Protein AF-M0DG90-F1 (afdb_monomer_lite)

Secondary structure (DSSP, 8-state):
--------------------------------------PPTTS-EE-BTTB-EEEEEEEEEE-SS--SS-SEEEESSEEEEEEEEEEEEEE-SSSB--EESSGGGTS---S-TTSPP-B---BSSEEEEEEE-S-EEEEEE-GGGGGGT-EEEEEESS--SSGGGS---SS-HHHHHHHHHHHHHTT---PPP-----HHHHHHHHHHHHHHHHHIIIIIS--EEESP-SHHHHHHHHHHHHHHHHHTT-SS-SSBS---EEEE-SEE--BBSS---SS-TTS--BGGGG-B-GGGS---B-HHHHHHHHHHHHHHHHHHHHTTTTS-GGG-HHHHHHHHHHHHHHHHHHHH-GGGT-TTBS-SSS--B-SEEETTTEEEE----HHHHHHHHHHHHHHHHHHHTT-HHHHSS--SS-HHHHHHHHHHHHHHHHHH--GGG---HHHHHHHHHHHHHHHHH-S-HHHHHHHHHHHHHHHHHHHTTB-TTSPBPS--SSHHHHHHHHHHHHHHHTTSTT---HHHHHHHHHHHHHHSEETTTTEE-SSTT-SEEEEEHHHHHHHHHHHHHHHHHH--THHHHHHHHHHIIIIIIS-SB----GGG--TTSTTPPPPGGGSSSSS-B-S-B-SEEEEETTTTEEEEEE--EEHHHHHHHHHHHHHH-EETTEEPGGGG-TTTSS---

Sequence (685 aa):
MAGCGGNNDGADGADGSDGDDETDGSDGGDGMDDADDESVPGADVLGGPDDLQGSATVEALSLDADQGAGQNVFSPAVVWVEEGATVTWEIASGSHSATAYHPETDAVLRIPEAAEPFDSGTMSEGTFEHTFETPGVYDYYCRPHRGLGMVGLVIVGEATTGPGTAPIEDLDSAEGNGLADLLELAGVEVEAPTASYGWTDGTWDSYWYSLYNMSTTITLSGNGIIFPANDQQQEQFEQRFPAIVGAADADRPPVIEPNLNMAPFTEGDPHFTEQPVFDGDGGRPDARTLTWDRSRSSMTVSPSSLGWTHLKGITWAKNFEDHAEVLPPALAPLFRAMVLSTMAQVGTAFSLVPEQGGNFRLNDENLLLGSAFRPGEGLVDETPRPRHHSAMLWFLSNLNSFAQGGWFGYENPEPLIPAENIQMLTNGMGQTTMNAVDPADIGNTRLAGELLGAIGWFGTQTNKDQLRSAAADYADGLAGRIESNLDGNGRVDNGAENQAATQGVVGQGLLWASQIDGVDHAGTADDVLGYLTEELYDDEAGTFASGPDDSTYTITARDAGDITGGLNAADVLLDRPEVQSQYASFFNQTFNRGRLQRAERPNSRDENAEFTLPLPPMAGGEFGQAAVYNREVEYDTEADEWSVTDDTFDTEMALYLSNQEIWISQWSGDFYEGRGVPGRTDTLD

Radius of gyration: 29.33 Å; chains: 1; bounding box: 66×70×111 Å

Foldseek 3Di:
DDDDDDDDDDDDDDDDDDDDDDDDDDDDDDDDPPDPPPQDFQLAEDAALVGAALEEEWEFAQAPDDPPRFRTEIVVQEHGHEAFHKYKYWDQAAWWKKWWQDVVRVHHDQWAPPDDTDIPDIDGGDMDMDTHNDAEKIKIAILLCQLVQHIGIYGYNDHDDGSNLAAQPPGAPSNQQSSCSRCVSNVRDHDRHPHDLFLQNLQAVLQFLLVQLLCLQAWAALQAQFPPPDPVRVVVCVVQVVLLCVLLVHPDDQAAPTRGHLFHFQWFDQDFPAAWAQQPDHGHGYSVRRYGDNVRTPLKGFLLLNLLNLLSLLLQLLVLQVCVRNDDVSNSSSSSSLSSLQSSLLSCLCCCPVVRNVQQAPDDPANFGFGIQHVPPGRPGHDGDLSSLLSNLQSLLSNLLCQVFPGPSCVGPNHPAHSVRSLVNNLRSLVCSCVVDQLVPDQALLSLLSNLLSLLSSLLRHPDPVSVVSSLVRSVSSVVVQVVQADPQQQTPRHDLQSLLSLLSNLLSQLSNCNRPPRHDNVSSCSSLCCNLPQQQDPVLLAGASDNPDQKRKAFLQSLLSNLSSLLSCVQPVVDVSSSSSSSSRSCRCCQVQVQFQAGDPVSADPPDPRGHHHQCPSDDPNGGGRFGFGMKMAGNVVRDIDRPGRIDRSSSRSSSSSSSLLSHASSNHHQFPSSRRNGNRHDD

InterPro domains:
  IPR000923 Blue (type 1) copper domain [PF00127] (69-156)
  IPR002387 Plastocyanin [PR00157] (66-85)
  IPR002387 Plastocyanin [PR00157] (136-155)
  IPR008972 Cupredoxin [G3DSA:2.60.40.420] (56-173)
  IPR008972 Cupredoxin [SSF49503] (66-162)
  IPR028871 Blue (type 1) copper protein, binding site [PS00196] (136-150)

Structure (mmCIF, N/CA/C/O backbone):
data_AF-M0DG90-F1
#
_entry.id   AF-M0DG90-F1
#
loop_
_atom_site.group_PDB
_atom_site.id
_atom_site.type_symbol
_atom_site.label_atom_id
_atom_site.label_alt_id
_atom_site.label_comp_id
_atom_site.label_asym_id
_atom_site.label_entity_id
_atom_site.label_seq_id
_atom_site.pdbx_PDB_ins_code
_atom_site.Cartn_x
_atom_site.Cartn_y
_atom_site.Cartn_z
_atom_site.occupancy
_atom_site.B_iso_or_equiv
_atom_site.auth_seq_id
_atom_site.auth_comp_id
_atom_site.auth_asym_id
_atom_site.auth_atom_id
_atom_site.pdbx_PDB_model_num
ATOM 1 N N . MET A 1 1 ? 24.678 -46.346 34.973 1.00 34.31 1 MET A N 1
ATOM 2 C CA . MET A 1 1 ? 25.081 -47.106 36.177 1.00 34.31 1 MET A CA 1
ATOM 3 C C . MET A 1 1 ? 25.587 -46.120 37.207 1.00 34.31 1 MET A C 1
ATOM 5 O O . MET A 1 1 ? 26.249 -45.165 36.835 1.00 34.31 1 MET A O 1
ATOM 9 N N . ALA A 1 2 ? 25.169 -46.344 38.446 1.00 33.00 2 ALA A N 1
ATOM 10 C CA . ALA A 1 2 ? 25.272 -45.468 39.601 1.00 33.00 2 ALA A CA 1
ATOM 11 C C . ALA A 1 2 ? 26.698 -45.229 40.130 1.00 33.00 2 ALA A C 1
ATOM 13 O O . ALA A 1 2 ? 27.611 -45.999 39.837 1.00 33.00 2 ALA A O 1
ATOM 14 N N . GLY A 1 3 ? 26.797 -44.247 41.032 1.00 27.61 3 GLY A N 1
ATOM 15 C CA . GLY A 1 3 ? 27.775 -44.196 42.127 1.00 27.61 3 GLY A CA 1
ATOM 16 C C . GLY A 1 3 ? 28.529 -42.864 42.164 1.00 27.61 3 GLY A C 1
ATOM 17 O O . GLY A 1 3 ? 29.333 -42.622 41.278 1.00 27.61 3 GLY A O 1
ATOM 18 N N . CYS A 1 4 ? 28.180 -41.899 43.022 1.00 30.77 4 CYS A N 1
ATOM 19 C CA . CYS A 1 4 ? 28.322 -41.832 44.493 1.00 30.77 4 CYS A CA 1
ATOM 20 C C . CYS A 1 4 ? 29.741 -41.533 45.001 1.00 30.77 4 CYS A C 1
ATOM 22 O O . CYS A 1 4 ? 30.681 -42.255 44.687 1.00 30.77 4 CYS A O 1
ATOM 24 N N . GLY A 1 5 ? 29.792 -40.594 45.958 1.00 28.23 5 GLY A N 1
ATOM 25 C CA . GLY A 1 5 ? 30.797 -40.488 47.025 1.00 28.23 5 GLY A CA 1
ATOM 26 C C . GLY A 1 5 ? 31.781 -39.334 46.822 1.00 28.23 5 GLY A C 1
ATOM 27 O O . GLY A 1 5 ? 32.341 -39.200 45.747 1.00 28.23 5 GLY A O 1
ATOM 28 N N . GLY A 1 6 ? 32.067 -38.472 47.793 1.00 28.20 6 GLY A N 1
ATOM 29 C CA . GLY A 1 6 ? 31.742 -38.449 49.217 1.00 28.20 6 GLY A CA 1
ATOM 30 C C . GLY A 1 6 ? 32.664 -37.438 49.922 1.00 28.20 6 GLY A C 1
ATOM 31 O O . GLY A 1 6 ? 33.735 -37.127 49.412 1.00 28.20 6 GLY A O 1
ATOM 32 N N . ASN A 1 7 ? 32.180 -36.943 51.062 1.00 33.44 7 ASN A N 1
ATOM 33 C CA . ASN A 1 7 ? 32.711 -35.943 52.004 1.00 33.44 7 ASN A CA 1
ATOM 34 C C . ASN A 1 7 ? 34.203 -35.963 52.394 1.00 33.44 7 ASN A C 1
ATOM 36 O O . ASN A 1 7 ? 34.850 -37.006 52.315 1.00 33.44 7 ASN A O 1
ATOM 40 N N . ASN A 1 8 ? 34.581 -34.817 53.004 1.00 32.84 8 ASN A N 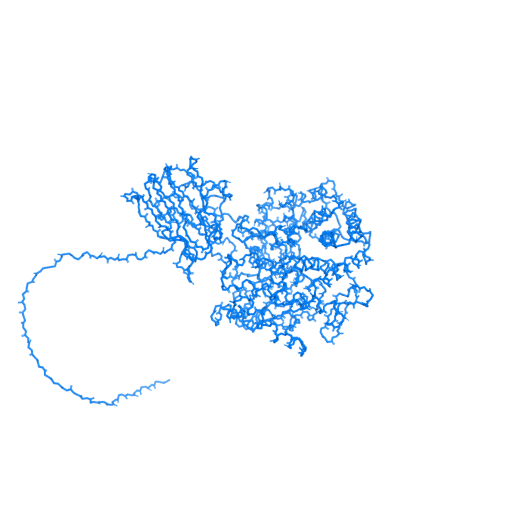1
ATOM 41 C CA . ASN A 1 8 ? 35.444 -34.523 54.185 1.00 32.84 8 ASN A CA 1
ATOM 42 C C . ASN A 1 8 ? 36.565 -33.528 53.824 1.00 32.84 8 ASN A C 1
ATOM 44 O O . ASN A 1 8 ? 37.104 -33.623 52.730 1.00 32.84 8 ASN A O 1
ATOM 48 N N . ASP A 1 9 ? 36.998 -32.526 54.594 1.00 34.34 9 ASP A N 1
ATOM 49 C CA . ASP A 1 9 ? 36.963 -32.076 56.004 1.00 34.34 9 ASP A CA 1
ATOM 50 C C . ASP A 1 9 ? 37.180 -30.531 55.945 1.00 34.34 9 ASP A C 1
ATOM 52 O O . ASP A 1 9 ? 37.667 -30.048 54.926 1.00 34.34 9 ASP A O 1
ATOM 56 N N . GLY A 1 10 ? 36.896 -29.633 56.893 1.00 29.45 10 GLY A N 1
ATOM 57 C CA . GLY A 1 10 ? 36.854 -29.654 58.355 1.00 29.45 10 GLY A CA 1
ATOM 58 C C . GLY A 1 10 ? 37.455 -28.324 58.882 1.00 29.45 10 GLY A C 1
ATOM 59 O O . GLY A 1 10 ? 38.137 -27.627 58.130 1.00 29.45 10 GLY A O 1
ATOM 60 N N . ALA A 1 11 ? 37.241 -28.054 60.178 1.00 33.50 11 ALA A N 1
ATOM 61 C CA . ALA A 1 11 ? 37.817 -27.000 61.039 1.00 33.50 11 ALA A CA 1
ATOM 62 C C . ALA A 1 11 ? 37.166 -25.601 61.000 1.00 33.50 11 ALA A C 1
ATOM 64 O O . ALA A 1 11 ? 36.902 -25.059 59.937 1.00 33.50 11 ALA A O 1
ATOM 65 N N . ASP A 1 12 ? 36.959 -24.878 62.102 1.00 34.34 12 ASP A N 1
ATOM 66 C CA . ASP A 1 12 ? 37.016 -25.099 63.560 1.00 34.34 12 ASP A CA 1
ATOM 67 C C . ASP A 1 12 ? 36.540 -23.767 64.186 1.00 34.34 12 ASP A C 1
ATOM 69 O O . ASP A 1 12 ? 36.822 -22.708 63.621 1.00 34.34 12 ASP A O 1
ATOM 73 N N . GLY A 1 13 ? 35.896 -23.778 65.362 1.00 30.62 13 GLY A N 1
ATOM 74 C CA . GLY A 1 13 ? 35.762 -22.554 66.173 1.00 30.62 13 GLY A CA 1
ATOM 75 C C . GLY A 1 13 ? 34.568 -22.478 67.125 1.00 30.62 13 GLY A C 1
ATOM 76 O O . GLY A 1 13 ? 33.557 -21.875 66.790 1.00 30.62 13 GLY A O 1
ATOM 77 N N . ALA A 1 14 ? 34.733 -23.054 68.320 1.00 33.31 14 ALA A N 1
ATOM 78 C CA . ALA A 1 14 ? 33.932 -22.856 69.541 1.00 33.31 14 ALA A CA 1
ATOM 79 C C . ALA A 1 14 ? 33.944 -21.368 70.007 1.00 33.31 14 ALA A C 1
ATOM 81 O O . ALA A 1 14 ? 34.789 -20.606 69.545 1.00 33.31 14 ALA A O 1
ATOM 82 N N . ASP A 1 15 ? 33.111 -20.851 70.922 1.00 34.25 15 ASP A N 1
ATOM 83 C CA . ASP A 1 15 ? 32.703 -21.400 72.225 1.00 34.25 15 ASP A CA 1
ATOM 84 C C . ASP A 1 15 ? 31.675 -20.475 72.942 1.00 34.25 15 ASP A C 1
ATOM 86 O O . ASP A 1 15 ? 31.786 -19.256 72.814 1.00 34.25 15 ASP A O 1
ATOM 90 N N . GLY A 1 16 ? 30.774 -21.085 73.737 1.00 31.36 16 GLY A N 1
ATOM 91 C CA . GLY A 1 16 ? 30.100 -20.600 74.972 1.00 31.36 16 GLY A CA 1
ATOM 92 C C . GLY A 1 16 ? 29.114 -19.413 74.913 1.00 31.36 16 GLY A C 1
ATOM 93 O O . GLY A 1 16 ? 29.391 -18.402 74.290 1.00 31.36 16 GLY A O 1
ATOM 94 N N . SER A 1 17 ? 27.980 -19.363 75.630 1.00 32.59 17 SER A N 1
ATOM 95 C CA . SER A 1 17 ? 27.463 -20.152 76.762 1.00 32.59 17 SER A CA 1
ATOM 96 C C . SER A 1 17 ? 26.025 -19.694 77.100 1.00 32.59 17 SER A C 1
ATOM 98 O O . SER A 1 17 ? 25.816 -18.506 77.321 1.00 32.59 17 SER A O 1
ATOM 100 N N . ASP A 1 18 ? 25.107 -20.661 77.185 1.00 34.03 18 ASP A N 1
ATOM 101 C CA . ASP A 1 18 ? 23.975 -20.913 78.106 1.00 34.03 18 ASP A CA 1
ATOM 102 C C . ASP A 1 18 ? 23.220 -19.799 78.866 1.00 34.03 18 ASP A C 1
ATOM 104 O O . ASP A 1 18 ? 23.808 -18.960 79.553 1.00 34.03 18 ASP A O 1
ATOM 108 N N . GLY A 1 19 ? 21.886 -19.970 78.919 1.00 30.38 19 GLY A N 1
ATOM 109 C CA . GLY A 1 19 ? 21.021 -19.476 79.998 1.00 30.38 19 GLY A CA 1
ATOM 110 C C . GLY A 1 19 ? 19.515 -19.557 79.701 1.00 30.38 19 GLY A C 1
ATOM 111 O O . GLY A 1 19 ? 18.965 -18.615 79.141 1.00 30.38 19 GLY A O 1
ATOM 112 N N . ASP A 1 20 ? 18.876 -20.661 80.101 1.00 33.34 20 ASP A N 1
ATOM 113 C CA . ASP A 1 20 ? 17.425 -20.925 80.050 1.00 33.34 20 ASP A CA 1
ATOM 114 C C . ASP A 1 20 ? 16.571 -20.062 81.018 1.00 33.34 20 ASP A C 1
ATOM 116 O O . ASP A 1 20 ? 17.078 -19.556 82.022 1.00 33.34 20 ASP A O 1
ATOM 120 N N . ASP A 1 21 ? 15.261 -20.016 80.714 1.00 32.22 21 ASP A N 1
ATOM 121 C CA . ASP A 1 21 ? 14.060 -20.138 81.585 1.00 32.22 21 ASP A CA 1
ATOM 122 C C . ASP A 1 21 ? 12.979 -19.020 81.536 1.00 32.22 21 ASP A C 1
ATOM 124 O O . ASP A 1 21 ? 13.142 -17.917 82.054 1.00 32.22 21 ASP A O 1
ATOM 128 N N . GLU A 1 22 ? 11.836 -19.425 80.955 1.00 30.08 22 GLU A N 1
ATOM 129 C CA . GLU A 1 22 ? 10.432 -19.339 81.425 1.00 30.08 22 GLU A CA 1
ATOM 130 C C . GLU A 1 22 ? 9.695 -17.983 81.637 1.00 30.08 22 GLU A C 1
ATOM 132 O O . GLU A 1 22 ? 9.882 -17.261 82.613 1.00 30.08 22 GLU A O 1
ATOM 137 N N . THR A 1 23 ? 8.691 -17.791 80.760 1.00 30.81 23 THR A N 1
ATOM 138 C CA . THR A 1 23 ? 7.275 -17.372 80.976 1.00 30.81 23 THR A CA 1
ATOM 139 C C . THR A 1 23 ? 6.901 -16.026 81.619 1.00 30.81 23 THR A C 1
ATOM 141 O O . THR A 1 23 ? 7.130 -15.827 82.807 1.00 30.81 23 THR A O 1
ATOM 144 N N . ASP A 1 24 ? 6.111 -15.216 80.889 1.00 29.45 24 ASP A N 1
ATOM 145 C CA . ASP A 1 24 ? 4.753 -14.776 81.297 1.00 29.45 24 ASP A CA 1
ATOM 146 C C . ASP A 1 24 ? 3.964 -14.145 80.116 1.00 29.45 24 ASP A C 1
ATOM 148 O O . ASP A 1 24 ? 4.515 -13.347 79.363 1.00 29.45 24 ASP A O 1
ATOM 152 N N . GLY A 1 25 ? 2.666 -14.468 80.017 1.00 28.91 25 GLY A N 1
ATOM 153 C CA . GLY A 1 25 ? 1.613 -13.498 79.668 1.00 28.91 25 GLY A CA 1
ATOM 154 C C . GLY A 1 25 ? 1.131 -13.319 78.217 1.00 28.91 25 GLY A C 1
ATOM 155 O O . GLY A 1 25 ? 1.715 -12.545 77.471 1.00 28.91 25 GLY A O 1
ATOM 156 N N . SER A 1 26 ? -0.021 -13.941 77.901 1.00 29.70 26 SER A N 1
ATOM 157 C CA . SER A 1 26 ? -1.122 -13.516 76.981 1.00 29.70 26 SER A CA 1
ATOM 158 C C . SER A 1 26 ? -1.143 -12.008 76.644 1.00 29.70 26 SER A C 1
ATOM 160 O O . SER A 1 26 ? -0.866 -11.195 77.517 1.00 29.70 26 SER A O 1
ATOM 162 N N . ASP A 1 27 ? -1.572 -11.517 75.480 1.00 30.80 27 ASP A N 1
ATOM 163 C CA . ASP A 1 27 ? -2.759 -11.883 74.697 1.00 30.80 27 ASP A CA 1
ATOM 164 C C . ASP A 1 27 ? -2.677 -11.190 73.316 1.00 30.80 27 ASP A C 1
ATOM 166 O O . ASP A 1 27 ? -2.185 -10.064 73.227 1.00 30.80 27 ASP A O 1
ATOM 170 N N . GLY A 1 28 ? -3.122 -11.867 72.255 1.00 29.78 28 GLY A N 1
ATOM 171 C CA . GLY A 1 28 ? -3.102 -11.381 70.869 1.00 29.78 28 GLY A CA 1
ATOM 172 C C . GLY A 1 28 ? -4.459 -10.866 70.375 1.00 29.78 28 GLY A C 1
ATOM 173 O O . GLY A 1 28 ? -5.493 -11.181 70.960 1.00 29.78 28 GLY A O 1
ATOM 174 N N . GLY A 1 29 ? -4.415 -10.127 69.261 1.00 27.61 29 GLY A N 1
ATOM 175 C CA . GLY A 1 29 ? -5.549 -9.542 68.525 1.00 27.61 29 GLY A CA 1
ATOM 176 C C . GLY A 1 29 ? -5.494 -8.011 68.600 1.00 27.61 29 GLY A C 1
ATOM 177 O O . GLY A 1 29 ? -5.502 -7.464 69.695 1.00 27.61 29 GLY A O 1
ATOM 178 N N . ASP A 1 30 ? -5.344 -7.229 67.534 1.00 29.72 30 ASP A N 1
ATOM 179 C CA . ASP A 1 30 ? -5.589 -7.460 66.113 1.00 29.72 30 ASP A CA 1
ATOM 180 C C . ASP A 1 30 ? -4.568 -6.644 65.298 1.00 29.72 30 ASP A C 1
ATOM 182 O O . ASP A 1 30 ? -4.375 -5.453 65.553 1.00 29.72 30 ASP A O 1
ATOM 186 N N . GLY A 1 31 ? -3.884 -7.293 64.355 1.00 27.42 31 GLY A N 1
ATOM 187 C CA . GLY A 1 31 ? -3.133 -6.618 63.300 1.00 27.42 31 GLY A CA 1
ATOM 188 C C . GLY A 1 31 ? -4.067 -6.399 62.117 1.00 27.42 31 GLY A C 1
ATOM 189 O O . GLY A 1 31 ? -4.640 -7.360 61.613 1.00 27.42 31 GLY A O 1
ATOM 190 N N . MET A 1 32 ? -4.253 -5.139 61.732 1.00 31.73 32 MET A N 1
ATOM 191 C CA . MET A 1 32 ? -4.702 -4.776 60.393 1.00 31.73 32 MET A CA 1
ATOM 192 C C . MET A 1 32 ? -3.603 -5.199 59.419 1.00 31.73 32 MET A C 1
ATOM 194 O O . MET A 1 32 ? -2.483 -4.698 59.503 1.00 31.73 32 MET A O 1
ATOM 198 N N . ASP A 1 33 ? -3.925 -6.166 58.564 1.00 31.84 33 ASP A N 1
ATOM 199 C CA . ASP A 1 33 ? -3.168 -6.444 57.352 1.00 31.84 33 ASP A CA 1
ATOM 200 C C . ASP A 1 33 ? -3.517 -5.335 56.347 1.00 31.84 33 ASP A C 1
ATOM 202 O O . ASP A 1 33 ? -4.573 -5.375 55.718 1.00 31.84 33 ASP A O 1
ATOM 206 N N . ASP A 1 34 ? -2.650 -4.326 56.243 1.00 33.84 34 ASP A N 1
ATOM 207 C CA . ASP A 1 34 ? -2.522 -3.513 55.033 1.00 33.84 34 ASP A CA 1
ATOM 208 C C . ASP A 1 34 ? -1.790 -4.386 54.005 1.00 33.84 34 ASP A C 1
ATOM 210 O O . ASP A 1 34 ? -0.582 -4.620 54.106 1.00 33.84 34 ASP A O 1
ATOM 214 N N . ALA A 1 35 ? -2.546 -4.944 53.063 1.00 32.72 35 ALA A N 1
ATOM 215 C CA . ALA A 1 35 ? -2.000 -5.412 51.802 1.00 32.72 35 ALA A CA 1
ATOM 216 C C . ALA A 1 35 ? -2.125 -4.244 50.821 1.00 32.72 35 ALA A C 1
ATOM 218 O O . ALA A 1 35 ? -3.233 -3.914 50.405 1.00 32.72 35 ALA A O 1
ATOM 219 N N . ASP A 1 36 ? -0.996 -3.605 50.518 1.00 35.09 36 ASP A N 1
ATOM 220 C CA . ASP A 1 36 ? -0.860 -2.679 49.397 1.00 35.09 36 ASP A CA 1
ATOM 221 C C . ASP A 1 36 ? -1.208 -3.444 48.104 1.00 35.09 36 ASP A C 1
ATOM 223 O O . ASP A 1 36 ? -0.456 -4.316 47.662 1.00 35.09 36 ASP A O 1
ATOM 227 N N . ASP A 1 37 ? -2.390 -3.173 47.556 1.00 40.47 37 ASP A N 1
ATOM 228 C CA . ASP A 1 37 ? -2.811 -3.586 46.218 1.00 40.47 37 ASP A CA 1
ATOM 229 C C . ASP A 1 37 ? -2.124 -2.631 45.231 1.00 40.47 37 ASP A C 1
ATOM 231 O O . ASP A 1 37 ? -2.532 -1.478 45.092 1.00 40.47 37 ASP A O 1
ATOM 235 N N . GLU A 1 38 ? -0.997 -3.042 44.640 1.00 53.41 38 GLU A N 1
ATOM 236 C CA . GLU A 1 38 ? -0.355 -2.251 43.584 1.00 53.41 38 GLU A CA 1
ATOM 237 C C . GLU A 1 38 ? -1.268 -2.267 42.353 1.00 53.41 38 GLU A C 1
ATOM 239 O O . GLU A 1 38 ? -1.328 -3.251 41.615 1.00 53.41 38 GLU A O 1
ATOM 244 N N . SER A 1 39 ? -2.017 -1.182 42.166 1.00 71.56 39 SER A N 1
ATOM 245 C CA . SER A 1 39 ? -2.927 -1.002 41.042 1.00 71.56 39 SER A CA 1
ATOM 246 C C . SER A 1 39 ? -2.152 -0.992 39.721 1.00 71.56 39 SER A C 1
ATOM 248 O O . SER A 1 39 ? -1.192 -0.234 39.569 1.00 71.56 39 SER A O 1
ATOM 250 N N . VAL A 1 40 ? -2.559 -1.834 38.769 1.00 83.56 40 VAL A N 1
ATOM 251 C CA . VAL A 1 40 ? -1.920 -1.941 37.448 1.00 83.56 40 VAL A CA 1
ATOM 252 C C . VAL A 1 40 ? -2.257 -0.688 36.627 1.00 83.56 40 VAL A C 1
ATOM 254 O O . VAL A 1 40 ? -3.443 -0.431 36.421 1.00 83.56 40 VAL A O 1
ATOM 257 N N . PRO A 1 41 ? -1.266 0.085 36.138 1.00 87.12 41 PRO A N 1
ATOM 258 C CA . PRO A 1 41 ? -1.528 1.245 35.285 1.00 87.12 41 PRO A CA 1
ATOM 259 C C . PRO A 1 41 ? -2.351 0.862 34.051 1.00 87.12 41 PRO A C 1
ATOM 261 O O . PRO A 1 41 ? -2.018 -0.111 33.373 1.00 87.12 41 PRO A O 1
ATOM 264 N N . GLY A 1 42 ? -3.413 1.616 33.760 1.00 85.94 42 GLY A N 1
ATOM 265 C CA . GLY A 1 42 ? -4.354 1.288 32.681 1.00 85.94 42 GLY A CA 1
ATOM 266 C C . GLY A 1 42 ? -5.515 0.388 33.110 1.00 85.94 42 GLY A C 1
ATOM 267 O O . GLY A 1 42 ? -6.451 0.202 32.344 1.00 85.94 42 GLY A O 1
ATOM 268 N N . ALA A 1 43 ? -5.485 -0.130 34.339 1.00 89.12 43 ALA A N 1
ATOM 269 C CA . ALA A 1 43 ? -6.564 -0.893 34.967 1.00 89.12 43 ALA A CA 1
ATOM 270 C C . ALA A 1 43 ? -6.759 -0.467 36.436 1.00 89.12 43 ALA A C 1
ATOM 272 O O . ALA A 1 43 ? -7.125 -1.262 37.304 1.00 89.12 43 ALA A O 1
ATOM 273 N N . ASP A 1 44 ? -6.472 0.798 36.728 1.00 93.38 44 ASP A N 1
ATOM 274 C CA . ASP A 1 44 ? -6.498 1.398 38.051 1.00 93.38 44 ASP A CA 1
ATOM 275 C C . ASP A 1 44 ? -7.634 2.421 38.195 1.00 93.38 44 ASP A C 1
ATOM 277 O O . ASP A 1 44 ? -7.997 3.142 37.263 1.00 93.38 44 ASP A O 1
ATOM 281 N N . VAL A 1 45 ? -8.220 2.468 39.394 1.00 95.44 45 VAL A N 1
ATOM 282 C CA . VAL A 1 45 ? -9.403 3.281 39.705 1.00 95.44 45 VAL A CA 1
ATOM 283 C C . VAL A 1 45 ? -9.070 4.282 40.799 1.00 95.44 45 VAL A C 1
ATOM 285 O O . VAL A 1 45 ? -8.560 3.914 41.857 1.00 95.44 45 VAL A O 1
ATOM 288 N N . LEU A 1 46 ? -9.433 5.543 40.580 1.00 96.06 46 LEU A N 1
ATOM 289 C CA . LEU A 1 46 ? -9.414 6.581 41.600 1.00 96.06 46 LEU A CA 1
ATOM 290 C C . LEU A 1 46 ? -10.841 6.978 41.991 1.00 96.06 46 LEU A C 1
ATOM 292 O O . LEU A 1 46 ? -11.609 7.498 41.180 1.00 96.06 46 LEU A O 1
ATOM 296 N N . GLY A 1 47 ? -11.162 6.777 43.268 1.00 95.00 47 GLY A N 1
ATOM 297 C CA . GLY A 1 47 ? -12.473 7.057 43.850 1.00 95.00 47 GLY A CA 1
ATOM 298 C C . GLY A 1 47 ? -13.486 5.926 43.647 1.00 95.00 47 GLY A C 1
ATOM 299 O O . GLY A 1 47 ? -13.134 4.787 43.346 1.00 95.00 47 GLY A O 1
ATOM 300 N N . GLY A 1 48 ? -14.763 6.240 43.853 1.00 93.25 48 GLY A N 1
ATOM 301 C CA . GLY A 1 48 ? -15.880 5.315 43.657 1.00 93.25 48 GLY A CA 1
ATOM 302 C C . GLY A 1 48 ? -17.232 5.977 43.944 1.00 93.25 48 GLY A C 1
ATOM 303 O O . GLY A 1 48 ? -17.261 7.149 44.325 1.00 93.25 48 GLY A O 1
ATOM 304 N N . PRO A 1 49 ? -18.356 5.238 43.853 1.00 90.50 49 PRO A N 1
ATOM 305 C CA . PRO A 1 49 ? -19.701 5.777 44.096 1.00 90.50 49 PRO A CA 1
ATOM 306 C C . PRO A 1 49 ? -19.875 6.483 45.453 1.00 90.50 49 PRO A C 1
ATOM 308 O O . PRO A 1 49 ? -20.681 7.401 45.579 1.00 90.50 49 PRO A O 1
ATOM 311 N N . ASP A 1 50 ? -19.113 6.054 46.465 1.00 92.44 50 ASP A N 1
ATOM 312 C CA . ASP A 1 50 ? -19.130 6.603 47.826 1.00 92.44 50 ASP A CA 1
ATOM 313 C C . ASP A 1 50 ? -17.884 7.464 48.156 1.00 92.44 50 ASP A C 1
ATOM 315 O O . ASP A 1 50 ? -17.737 7.910 49.297 1.00 92.44 50 ASP A O 1
ATOM 319 N N . ASP A 1 51 ? -16.988 7.699 47.187 1.00 95.12 51 ASP A N 1
ATOM 320 C CA . ASP A 1 51 ? -15.720 8.434 47.346 1.00 95.12 51 ASP A CA 1
ATOM 321 C C . ASP A 1 51 ? -15.390 9.266 46.092 1.00 95.12 51 ASP A C 1
ATOM 323 O O . ASP A 1 51 ? -14.431 9.006 45.358 1.00 95.12 51 ASP A O 1
ATOM 327 N N . LEU A 1 52 ? -16.242 10.253 45.812 1.00 96.19 52 LEU A N 1
ATOM 328 C CA . LEU A 1 52 ? -16.054 11.174 44.693 1.00 96.19 52 LEU A CA 1
ATOM 329 C C . LEU A 1 52 ? -14.926 12.165 44.979 1.00 96.19 52 LEU A C 1
ATOM 331 O O . LEU A 1 52 ? -14.852 12.759 46.057 1.00 96.19 52 LEU A O 1
ATOM 335 N N . GLN A 1 53 ? -14.082 12.396 43.979 1.00 97.94 53 GLN A N 1
ATOM 336 C CA . GLN A 1 53 ? -12.983 13.345 44.077 1.00 97.94 53 GLN A CA 1
ATOM 337 C C . GLN A 1 53 ? -13.418 14.747 43.619 1.00 97.94 53 GLN A C 1
ATOM 339 O O . GLN A 1 53 ? -14.050 14.914 42.578 1.00 97.94 53 GLN A O 1
ATOM 344 N N . GLY A 1 54 ? -13.031 15.788 44.362 1.00 96.00 54 GLY A N 1
ATOM 345 C CA . GLY A 1 54 ? -13.273 17.187 43.960 1.00 96.00 54 GLY A CA 1
ATOM 346 C C . GLY A 1 54 ? -12.350 17.687 42.834 1.00 96.00 54 GLY A C 1
ATOM 347 O O . GLY A 1 54 ? -12.564 18.760 42.272 1.00 96.00 54 GLY A O 1
ATOM 348 N N . SER A 1 55 ? -11.300 16.925 42.527 1.00 97.38 55 SER A N 1
ATOM 349 C CA . SER A 1 55 ? -10.377 17.103 41.402 1.00 97.38 55 SER A CA 1
ATOM 350 C C . SER A 1 55 ? -9.556 15.829 41.234 1.00 97.38 55 SER A C 1
ATOM 352 O O . SER A 1 55 ? -9.319 15.144 42.231 1.00 97.38 55 SER A O 1
ATOM 354 N N . ALA A 1 56 ? -9.039 15.561 40.040 1.00 97.56 56 ALA A N 1
ATOM 355 C CA . ALA A 1 56 ? -8.160 14.419 39.810 1.00 97.56 56 ALA A CA 1
ATOM 356 C C . ALA A 1 56 ? -7.028 14.738 38.833 1.00 97.56 56 ALA A C 1
ATOM 358 O O . ALA A 1 56 ? -7.144 15.640 38.004 1.00 97.56 56 ALA A O 1
ATOM 359 N N . THR A 1 57 ? -5.948 13.967 38.927 1.00 97.69 57 THR A N 1
ATOM 360 C CA . THR A 1 57 ? -4.849 13.982 37.963 1.00 97.69 57 THR A CA 1
ATOM 361 C C . THR A 1 57 ? -4.730 12.598 37.348 1.00 97.69 57 THR A C 1
ATOM 363 O O . THR A 1 57 ? -4.742 11.611 38.080 1.00 97.69 57 THR A O 1
ATOM 366 N N . VAL A 1 58 ? -4.644 12.549 36.023 1.00 97.44 58 VAL A N 1
ATOM 367 C CA . VAL A 1 58 ? -4.462 11.332 35.232 1.00 97.44 58 VAL A CA 1
ATOM 368 C C . VAL A 1 58 ? -3.160 11.469 34.460 1.00 97.44 58 VAL A C 1
ATOM 370 O O . VAL A 1 58 ? -2.986 12.422 33.706 1.00 97.44 58 VAL A O 1
ATOM 373 N N . GLU A 1 59 ? -2.243 10.531 34.625 1.00 95.75 59 GLU A N 1
ATOM 374 C CA . GLU A 1 59 ? -1.017 10.465 33.839 1.00 95.75 59 GLU A CA 1
ATOM 375 C C . GLU A 1 59 ? -1.275 9.676 32.549 1.00 95.75 59 GLU A C 1
ATOM 377 O O . GLU A 1 59 ? -1.827 8.576 32.582 1.00 95.75 59 GLU A O 1
ATOM 382 N N . ALA A 1 60 ? -0.871 10.227 31.403 1.00 94.38 60 ALA A N 1
ATOM 383 C CA . ALA A 1 60 ? -0.781 9.488 30.148 1.00 94.38 60 ALA A CA 1
ATOM 384 C C . ALA A 1 60 ? 0.639 8.922 30.015 1.00 94.38 60 ALA A C 1
ATOM 386 O O . ALA A 1 60 ? 1.618 9.674 29.938 1.00 94.38 60 ALA A O 1
ATOM 387 N N . LEU A 1 61 ? 0.750 7.595 30.034 1.00 89.81 61 LEU A N 1
ATOM 388 C CA . LEU A 1 61 ? 2.012 6.876 30.178 1.00 89.81 61 LEU A CA 1
ATOM 389 C C . LEU A 1 61 ? 2.306 6.011 28.951 1.00 89.81 61 LEU A C 1
ATOM 391 O O . LEU A 1 61 ? 1.409 5.393 28.384 1.00 89.81 61 LEU A O 1
ATOM 395 N N . SER A 1 62 ? 3.592 5.910 28.607 1.00 87.00 62 SER A N 1
ATOM 396 C CA . SER A 1 62 ? 4.138 4.872 27.727 1.00 87.00 62 SER A CA 1
ATOM 397 C C . SER A 1 62 ? 5.068 3.977 28.550 1.00 87.00 62 SER A C 1
ATOM 399 O O . SER A 1 62 ? 6.127 4.414 29.001 1.00 87.00 62 SER A O 1
ATOM 401 N N . LEU A 1 63 ? 4.648 2.738 28.789 1.00 82.62 63 LEU A N 1
ATOM 402 C CA . LEU A 1 63 ? 5.333 1.745 29.610 1.00 82.62 63 LEU A CA 1
ATOM 403 C C . LEU A 1 63 ? 6.411 1.005 28.806 1.00 82.62 63 LEU A C 1
ATOM 405 O O . LEU A 1 63 ? 6.249 0.736 27.618 1.00 82.62 63 LEU A O 1
ATOM 409 N N . ASP A 1 64 ? 7.483 0.584 29.483 1.00 75.81 64 ASP A N 1
ATOM 410 C CA . ASP A 1 64 ? 8.561 -0.209 28.868 1.00 75.81 64 ASP A CA 1
ATOM 411 C C . ASP A 1 64 ? 8.096 -1.607 28.404 1.00 75.81 64 ASP A C 1
ATOM 413 O O . ASP A 1 64 ? 8.721 -2.228 27.541 1.00 75.81 64 ASP A O 1
ATOM 417 N N . ALA A 1 65 ? 7.022 -2.126 29.003 1.00 68.31 65 ALA A N 1
ATOM 418 C CA . ALA A 1 65 ? 6.384 -3.388 28.651 1.00 68.31 65 ALA A CA 1
ATOM 419 C C . ALA A 1 65 ? 4.904 -3.360 29.050 1.00 68.31 65 ALA A C 1
ATOM 421 O O . ALA A 1 65 ? 4.521 -2.651 29.980 1.00 68.31 65 ALA A O 1
ATOM 422 N N . ASP A 1 66 ? 4.098 -4.166 28.360 1.00 76.88 66 ASP A N 1
ATOM 423 C CA . ASP A 1 66 ? 2.686 -4.351 28.687 1.00 76.88 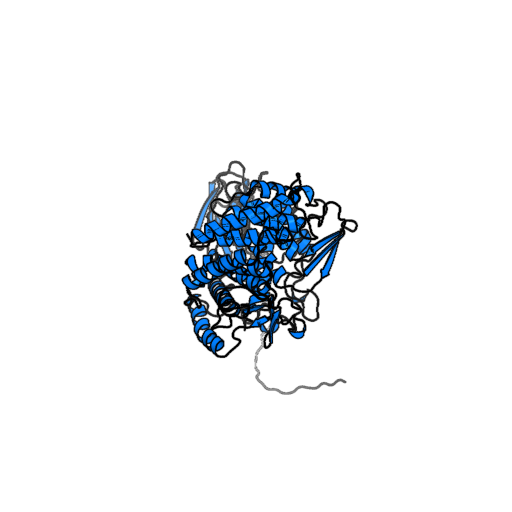66 ASP A CA 1
ATOM 424 C C . ASP A 1 66 ? 2.546 -5.078 30.036 1.00 76.88 66 ASP A C 1
ATOM 426 O O . ASP A 1 66 ? 3.195 -6.104 30.269 1.00 76.88 66 ASP A O 1
ATOM 430 N N . GLN A 1 67 ? 1.720 -4.522 30.923 1.00 76.06 67 GLN A N 1
ATOM 431 C CA . GLN A 1 67 ? 1.436 -5.053 32.260 1.00 76.06 67 GLN A CA 1
ATOM 432 C C . GLN A 1 67 ? 0.023 -5.647 32.384 1.00 76.06 67 GLN A C 1
ATOM 434 O O . GLN A 1 67 ? -0.387 -6.014 33.483 1.00 76.06 67 GLN A O 1
ATOM 439 N N . GLY A 1 68 ? -0.695 -5.790 31.267 1.00 69.19 68 GLY A N 1
ATOM 440 C CA . GLY A 1 68 ? -2.033 -6.379 31.189 1.00 69.19 68 GLY A CA 1
ATOM 441 C C . GLY A 1 68 ? -3.114 -5.440 30.650 1.00 69.19 68 GLY A C 1
ATOM 442 O O . GLY A 1 68 ? -4.234 -5.900 30.466 1.00 69.19 68 GLY A O 1
ATOM 443 N N . ALA A 1 69 ? -2.789 -4.169 30.392 1.00 76.62 69 ALA A N 1
ATOM 444 C CA . ALA A 1 69 ? -3.706 -3.147 29.872 1.00 76.62 69 ALA A CA 1
ATOM 445 C C . ALA A 1 69 ? -3.128 -2.391 28.654 1.00 76.62 69 ALA A C 1
ATOM 447 O O . ALA A 1 69 ? -3.610 -1.324 28.286 1.00 76.62 69 ALA A O 1
ATOM 448 N N . GLY A 1 70 ? -2.067 -2.921 28.038 1.00 79.31 70 GLY A N 1
ATOM 449 C CA . GLY A 1 70 ? -1.332 -2.276 26.955 1.00 79.31 70 GLY A CA 1
ATOM 450 C C . GLY A 1 70 ? -0.094 -1.506 27.430 1.00 79.31 70 GLY A C 1
ATOM 451 O O . GLY A 1 70 ? 0.198 -1.380 28.619 1.00 79.31 70 GLY A O 1
ATOM 452 N N . GLN A 1 71 ? 0.690 -1.010 26.466 1.00 84.62 71 GLN A N 1
ATOM 453 C CA . GLN A 1 71 ? 1.887 -0.197 26.739 1.00 84.62 71 GLN A CA 1
ATOM 454 C C . GLN A 1 71 ? 1.584 1.298 26.842 1.00 84.62 71 GLN A C 1
ATOM 456 O O . GLN A 1 71 ? 2.352 2.017 27.466 1.00 84.62 71 GLN A O 1
ATOM 461 N N . ASN A 1 72 ? 0.503 1.776 26.230 1.00 88.19 72 ASN A N 1
ATOM 462 C CA . ASN A 1 72 ? 0.097 3.176 26.295 1.00 88.19 72 ASN A CA 1
ATOM 463 C C . ASN A 1 72 ? -1.204 3.252 27.085 1.00 88.19 72 ASN A C 1
ATOM 465 O O . ASN A 1 72 ? -2.195 2.663 26.660 1.00 88.19 72 ASN A O 1
ATOM 469 N N . VAL A 1 73 ? -1.181 3.913 28.242 1.00 92.62 73 VAL A N 1
ATOM 470 C CA . VAL A 1 73 ? -2.265 3.830 29.231 1.00 92.62 73 VAL A CA 1
ATOM 471 C C . VAL A 1 73 ? -2.529 5.168 29.914 1.00 92.62 73 VAL A C 1
ATOM 473 O O . VAL A 1 73 ? -1.619 5.983 30.079 1.00 92.62 73 VAL A O 1
ATOM 476 N N . PHE A 1 74 ? -3.771 5.375 30.348 1.00 95.75 74 PHE A N 1
ATOM 477 C CA . PHE A 1 74 ? -4.112 6.389 31.344 1.00 95.75 74 PHE A CA 1
ATOM 478 C C . PHE A 1 74 ? -4.033 5.775 32.745 1.00 95.75 74 PHE A C 1
ATOM 480 O O . PHE A 1 74 ? -4.486 4.653 32.945 1.00 95.75 74 PHE A O 1
ATOM 487 N N . SER A 1 75 ? -3.467 6.498 33.709 1.00 94.75 75 SER A N 1
ATOM 488 C CA . SER A 1 75 ? -3.375 6.063 35.107 1.00 94.75 75 SER A CA 1
ATOM 489 C C . SER A 1 75 ? -3.638 7.256 36.034 1.00 94.75 75 SER A C 1
ATOM 491 O O . SER A 1 75 ? -2.860 8.211 36.028 1.00 94.75 75 SER A O 1
ATOM 493 N N . PRO A 1 76 ? -4.740 7.275 36.804 1.00 96.94 76 PRO A N 1
ATOM 494 C CA . PRO A 1 76 ? -5.807 6.274 36.854 1.00 96.94 76 PRO A CA 1
ATOM 495 C C . PRO A 1 76 ? -6.606 6.158 35.551 1.00 96.94 76 PRO A C 1
ATOM 497 O O . PRO A 1 76 ? -6.971 7.175 34.958 1.00 96.94 76 PRO A O 1
ATOM 500 N N . ALA A 1 77 ? -6.918 4.931 35.133 1.00 96.19 77 ALA A N 1
ATOM 501 C CA . ALA A 1 77 ? -7.748 4.667 33.956 1.00 96.19 77 ALA A CA 1
ATOM 502 C C . ALA A 1 77 ? -9.229 5.017 34.181 1.00 96.19 77 ALA A C 1
ATOM 504 O O . ALA A 1 77 ? -9.907 5.488 33.265 1.00 96.19 77 ALA A O 1
ATOM 505 N N . VAL A 1 78 ? -9.728 4.833 35.408 1.00 97.69 78 VAL A N 1
ATOM 506 C CA . VAL A 1 78 ? -11.093 5.203 35.814 1.00 97.69 78 VAL A CA 1
ATOM 507 C C . VAL A 1 78 ? -11.040 6.228 36.935 1.00 97.69 78 VAL A C 1
ATOM 509 O O . VAL A 1 78 ? -10.375 6.024 37.950 1.00 97.69 78 VAL A O 1
ATOM 512 N N . VAL A 1 79 ? -11.797 7.314 36.794 1.00 98.00 79 VAL A N 1
ATOM 513 C CA . VAL A 1 79 ? -11.821 8.398 37.778 1.00 98.00 79 VAL A CA 1
ATOM 514 C C . VAL A 1 79 ? -13.248 8.763 38.164 1.00 98.00 79 VAL A C 1
ATOM 516 O O . VAL A 1 79 ? -14.055 9.113 37.307 1.00 98.00 79 VAL A O 1
ATOM 519 N N . TRP A 1 80 ? -13.557 8.738 39.459 1.00 98.19 80 TRP A N 1
ATOM 520 C CA . TRP A 1 80 ? -14.845 9.169 40.006 1.00 98.19 80 TRP A CA 1
ATOM 521 C C . TRP A 1 80 ? -14.742 10.578 40.585 1.00 98.19 80 TRP A C 1
ATOM 523 O O . TRP A 1 80 ? -13.982 10.817 41.525 1.00 98.19 80 TRP A O 1
ATOM 533 N N . VAL A 1 81 ? -15.523 11.518 40.055 1.00 98.25 81 VAL A N 1
ATOM 534 C CA . VAL A 1 81 ? -15.431 12.939 40.409 1.00 98.25 81 VAL A CA 1
ATOM 535 C C . VAL A 1 81 ? -16.784 13.569 40.745 1.00 98.25 81 VAL A C 1
ATOM 537 O O . VAL A 1 81 ? -17.844 13.092 40.338 1.00 98.25 81 VAL A O 1
ATOM 540 N N . GLU A 1 82 ? -16.759 14.652 41.520 1.00 97.88 82 GLU A N 1
ATOM 541 C CA . GLU A 1 82 ? -17.940 15.471 41.815 1.00 97.88 82 GLU A CA 1
ATOM 542 C C . GLU A 1 82 ? -18.387 16.294 40.586 1.00 97.88 82 GLU A C 1
ATOM 544 O O . GLU A 1 82 ? -17.583 16.639 39.721 1.00 97.88 82 GLU A O 1
ATOM 549 N N . GLU A 1 83 ? -19.668 16.674 40.520 1.00 97.12 83 GLU A N 1
ATOM 550 C CA . GLU A 1 83 ? -20.147 17.656 39.532 1.00 97.12 83 GLU A CA 1
ATOM 551 C C . GLU A 1 83 ? -19.410 18.997 39.719 1.00 97.12 83 GLU A C 1
ATOM 553 O O . GLU A 1 83 ? -19.372 19.554 40.820 1.00 97.12 83 GLU A O 1
ATOM 558 N N . GLY A 1 84 ? -18.821 19.511 38.640 1.00 96.94 84 GLY A N 1
ATOM 559 C CA . GLY A 1 84 ? -17.983 20.711 38.632 1.00 96.94 84 GLY A CA 1
ATOM 560 C C . GLY A 1 84 ? -16.509 20.461 38.979 1.00 96.94 84 GLY A C 1
ATOM 561 O O . GLY A 1 84 ? -15.745 21.424 39.082 1.00 96.94 84 GLY A O 1
ATOM 562 N N . ALA A 1 85 ? -16.089 19.205 39.165 1.00 98.06 85 ALA A N 1
ATOM 563 C CA . ALA A 1 85 ? -14.686 18.858 39.367 1.00 98.06 85 ALA A CA 1
ATOM 564 C C . ALA A 1 85 ? -13.860 19.048 38.085 1.00 98.06 85 ALA A C 1
ATOM 566 O O . ALA A 1 85 ? -14.355 18.909 36.964 1.00 98.06 85 ALA A O 1
ATOM 567 N N . THR A 1 86 ? -12.571 19.332 38.263 1.00 98.38 86 THR A N 1
ATOM 568 C CA . THR A 1 86 ? -11.597 19.405 37.168 1.00 98.38 86 THR A CA 1
ATOM 569 C C . THR A 1 86 ? -10.712 18.166 37.177 1.00 98.38 86 THR A C 1
ATOM 571 O O . THR A 1 86 ? -10.148 17.818 38.219 1.00 98.38 86 THR A O 1
ATOM 574 N N . VAL A 1 87 ? -10.569 17.532 36.013 1.00 98.50 87 VAL A N 1
ATOM 575 C CA . VAL A 1 87 ? -9.550 16.505 35.768 1.00 98.50 87 VAL A CA 1
ATOM 576 C C . VAL A 1 87 ? -8.419 17.134 34.964 1.00 98.50 87 VAL A C 1
ATOM 578 O O . VAL A 1 87 ? -8.664 17.831 33.975 1.00 98.50 87 VAL A O 1
ATOM 581 N N . THR A 1 88 ? -7.190 16.898 35.412 1.00 98.31 88 THR A N 1
ATOM 582 C CA . THR A 1 88 ? -5.960 17.317 34.741 1.00 98.31 88 THR A CA 1
ATOM 583 C C . THR A 1 88 ? -5.264 16.083 34.180 1.00 98.31 88 THR A C 1
ATOM 585 O O . THR A 1 88 ? -4.862 15.211 34.945 1.00 98.31 88 THR A O 1
ATOM 588 N N . TRP A 1 89 ? -5.082 16.017 32.865 1.00 98.19 89 TRP A N 1
ATOM 589 C CA . TRP A 1 89 ? -4.234 15.010 32.232 1.00 98.19 89 TRP A CA 1
ATOM 590 C C . TRP A 1 89 ? -2.805 15.530 32.144 1.00 98.19 89 TRP A C 1
ATOM 592 O O . TRP A 1 89 ? -2.582 16.616 31.608 1.00 98.19 89 TRP A O 1
ATOM 602 N N . GLU A 1 90 ? -1.847 14.767 32.659 1.00 96.50 90 GLU A N 1
ATOM 603 C CA . GLU A 1 90 ? -0.413 15.038 32.572 1.00 96.50 90 GLU A CA 1
ATOM 604 C C . GLU A 1 90 ? 0.227 14.097 31.550 1.00 96.50 90 GLU A C 1
ATOM 606 O O . GLU A 1 90 ? 0.219 12.877 31.703 1.00 96.50 90 GLU A O 1
ATOM 611 N N . ILE A 1 91 ? 0.787 14.673 30.489 1.00 89.44 91 ILE A N 1
ATOM 612 C CA . ILE A 1 91 ? 1.552 13.940 29.485 1.00 89.44 91 ILE A CA 1
ATOM 613 C C . ILE A 1 91 ? 3.017 14.021 29.895 1.00 89.44 91 ILE A C 1
ATOM 615 O O . ILE A 1 91 ? 3.700 15.019 29.647 1.00 89.44 91 ILE A O 1
ATOM 619 N N . ALA A 1 92 ? 3.472 12.970 30.577 1.00 71.94 92 ALA A N 1
ATOM 620 C CA . ALA A 1 92 ? 4.824 12.887 31.118 1.00 71.94 92 ALA A CA 1
ATOM 621 C C . ALA A 1 92 ? 5.872 12.606 30.027 1.00 71.94 92 ALA A C 1
ATOM 623 O O . ALA A 1 92 ? 6.994 13.110 30.097 1.00 71.94 92 ALA A O 1
ATOM 624 N N . SER A 1 93 ? 5.517 11.784 29.033 1.00 71.00 93 SER A N 1
ATOM 625 C CA . SER A 1 93 ? 6.353 11.444 27.876 1.00 71.00 93 SER A CA 1
ATOM 626 C C . SER A 1 93 ? 5.547 10.690 26.818 1.00 71.00 93 SER A C 1
ATOM 628 O O . SER A 1 93 ? 4.518 10.099 27.138 1.00 71.00 93 SER A O 1
ATOM 630 N N . GLY A 1 94 ? 6.059 10.635 25.588 1.00 74.19 94 GLY A N 1
ATOM 631 C CA . GLY A 1 94 ? 5.341 10.033 24.464 1.00 74.19 94 GLY A CA 1
ATOM 632 C C . GLY A 1 94 ? 4.337 11.008 23.858 1.00 74.19 94 GLY A C 1
ATOM 633 O O . GLY A 1 94 ? 4.198 12.132 24.325 1.00 74.19 94 GLY A O 1
ATOM 634 N N . SER A 1 95 ? 3.674 10.589 22.787 1.00 83.12 95 SER A N 1
ATOM 635 C CA . SER A 1 95 ? 2.686 11.409 22.094 1.00 83.12 95 SER A CA 1
ATOM 636 C C . SER A 1 95 ? 1.298 10.952 22.512 1.00 83.12 95 SER A C 1
ATOM 638 O O . SER A 1 95 ? 0.906 9.843 22.164 1.00 83.12 95 SER A O 1
ATOM 640 N N . HIS A 1 96 ? 0.577 11.758 23.291 1.00 92.25 96 HIS A N 1
ATOM 641 C CA . HIS A 1 96 ? -0.730 11.377 23.835 1.00 92.25 96 HIS A CA 1
ATOM 642 C C . HIS A 1 96 ? -1.771 12.481 23.657 1.00 92.25 96 HIS A C 1
ATOM 644 O O . HIS A 1 96 ? -1.439 13.642 23.425 1.00 92.25 96 HIS A O 1
ATOM 650 N N . SER A 1 97 ? -3.046 12.132 23.786 1.00 94.50 97 SER A N 1
ATOM 651 C CA . SER A 1 97 ? -4.139 13.094 23.926 1.00 94.50 97 SER A CA 1
ATOM 652 C C . SER A 1 97 ? -5.131 12.614 24.982 1.00 94.50 97 SER A C 1
ATOM 654 O O . SER A 1 97 ? -5.100 11.453 25.378 1.00 94.50 97 SER A O 1
ATOM 656 N N . ALA A 1 98 ? -6.017 13.501 25.423 1.00 96.56 98 ALA A N 1
ATOM 657 C CA . ALA A 1 98 ? -7.246 13.156 26.123 1.00 96.56 98 ALA A CA 1
ATOM 658 C C . ALA A 1 98 ? -8.418 13.731 25.323 1.00 96.56 98 ALA A C 1
ATOM 660 O O . ALA A 1 98 ? -8.604 14.951 25.264 1.00 96.56 98 ALA A O 1
ATOM 661 N N . THR A 1 99 ? -9.171 12.849 24.671 1.00 97.19 99 THR A N 1
ATOM 662 C CA . THR A 1 99 ? -10.186 13.214 23.680 1.00 97.19 99 THR A CA 1
ATOM 663 C C . THR A 1 99 ? -11.490 12.475 23.972 1.00 97.19 99 THR A C 1
ATOM 665 O O . THR A 1 99 ? -11.501 11.259 24.130 1.00 97.19 99 THR A O 1
ATOM 668 N N . ALA A 1 100 ? -12.598 13.204 24.076 1.00 97.38 100 ALA A N 1
ATOM 669 C CA . ALA A 1 100 ? -13.910 12.637 24.370 1.00 97.38 100 ALA A CA 1
ATOM 670 C C . ALA A 1 100 ? -14.471 11.826 23.191 1.00 97.38 100 ALA A C 1
ATOM 672 O O . ALA A 1 100 ? -14.285 12.206 22.035 1.00 97.38 100 ALA A O 1
ATOM 673 N N . TYR A 1 101 ? -15.251 10.781 23.480 1.00 94.94 101 TYR A N 1
ATOM 674 C CA . TYR A 1 101 ? -16.076 10.093 22.479 1.00 94.94 101 TYR A CA 1
ATOM 675 C C . TYR A 1 101 ? -17.291 10.944 22.076 1.00 94.94 101 TYR A C 1
ATOM 677 O O . TYR A 1 101 ? -18.340 10.914 22.732 1.00 94.94 101 TYR A O 1
ATOM 685 N N . HIS A 1 102 ? -17.143 11.737 21.010 1.00 95.06 102 HIS A N 1
ATOM 686 C CA . HIS A 1 102 ? -18.180 12.638 20.511 1.00 95.06 102 HIS A CA 1
ATOM 687 C C . HIS A 1 102 ? -18.108 12.821 18.976 1.00 95.06 102 HIS A C 1
ATOM 689 O O . HIS A 1 102 ? -17.015 12.859 18.415 1.00 95.06 102 HIS A O 1
ATOM 695 N N . PRO A 1 103 ? -19.237 13.037 18.268 1.00 89.56 103 PRO A N 1
ATOM 696 C CA . PRO A 1 103 ? -19.223 13.256 16.813 1.00 89.56 103 PRO A CA 1
ATOM 697 C C . PRO A 1 103 ? -18.409 14.470 16.341 1.00 89.56 103 PRO A C 1
ATOM 699 O O . PRO A 1 103 ? -17.999 14.525 15.190 1.00 89.56 103 PRO A O 1
ATOM 702 N N . GLU A 1 104 ? -18.182 15.456 17.212 1.00 91.06 104 GLU A N 1
ATOM 703 C CA . GLU A 1 104 ? -17.331 16.626 16.909 1.00 91.06 104 GLU A CA 1
ATOM 704 C C . GLU A 1 104 ? -15.826 16.342 17.039 1.00 91.06 104 GLU A C 1
ATOM 706 O O . GLU A 1 104 ? -15.016 17.168 16.627 1.00 91.06 104 GLU A O 1
ATOM 711 N N . THR A 1 105 ? -15.457 15.195 17.607 1.00 87.81 105 THR A N 1
ATOM 712 C CA . THR A 1 105 ? -14.080 14.695 17.728 1.00 87.81 105 THR A CA 1
ATOM 713 C C . THR A 1 105 ? -13.854 13.452 16.856 1.00 87.81 105 THR A C 1
ATOM 715 O O . THR A 1 105 ? -12.916 12.699 17.093 1.00 87.81 105 THR A O 1
ATOM 718 N N . ASP A 1 106 ? -14.700 13.248 15.837 1.00 82.00 106 ASP A N 1
ATOM 719 C CA . ASP A 1 106 ? -14.653 12.117 14.896 1.00 82.00 106 ASP A CA 1
ATOM 720 C C . ASP A 1 106 ? -14.814 10.738 15.573 1.00 82.00 106 ASP A C 1
ATOM 722 O O . ASP A 1 106 ? -14.190 9.741 15.198 1.00 82.00 106 ASP A O 1
ATOM 726 N N . ALA A 1 107 ? -15.683 10.665 16.587 1.00 85.88 107 ALA A N 1
ATOM 727 C CA . ALA A 1 107 ? -16.018 9.424 17.279 1.00 85.88 107 ALA A CA 1
ATOM 728 C C . ALA A 1 107 ? -17.527 9.282 17.553 1.00 85.88 107 ALA A C 1
ATOM 730 O O . ALA A 1 107 ? -18.300 10.238 17.472 1.00 85.88 107 ALA A O 1
ATOM 731 N N . VAL A 1 108 ? -17.974 8.070 17.886 1.00 89.12 108 VAL A N 1
ATOM 732 C CA . VAL A 1 108 ? -19.360 7.836 18.324 1.00 89.12 108 VAL A CA 1
ATOM 733 C C . VAL A 1 108 ? -19.640 8.560 19.644 1.00 89.12 108 VAL A C 1
ATOM 735 O O . VAL A 1 108 ? -18.734 8.808 20.437 1.00 89.12 108 VAL A O 1
ATOM 738 N N . LEU A 1 109 ? -20.900 8.918 19.901 1.00 94.12 109 LEU A N 1
ATOM 739 C CA . LEU A 1 109 ? -21.278 9.611 21.133 1.00 94.12 109 LEU A CA 1
ATOM 740 C C . LEU A 1 109 ? -21.262 8.646 22.330 1.00 94.12 109 LEU A C 1
ATOM 742 O O . LEU A 1 109 ? -22.161 7.816 22.444 1.00 94.12 109 LEU A O 1
ATOM 746 N N . ARG A 1 110 ? -20.299 8.801 23.249 1.00 94.69 110 ARG A N 1
ATOM 747 C CA . ARG A 1 110 ? -20.225 8.041 24.520 1.00 94.69 110 ARG A CA 1
ATOM 748 C C . ARG A 1 110 ? -19.975 8.912 25.756 1.00 94.69 110 ARG A C 1
ATOM 750 O O . ARG A 1 110 ? -19.499 8.457 26.790 1.00 94.69 110 ARG A O 1
ATOM 757 N N . ILE A 1 111 ? -20.363 10.178 25.664 1.00 96.69 111 ILE A N 1
ATOM 758 C CA . ILE A 1 111 ? -20.445 11.117 26.791 1.00 96.69 111 ILE A CA 1
ATOM 759 C C . ILE A 1 111 ? -21.904 11.580 26.973 1.00 96.69 111 ILE A C 1
ATOM 761 O O . ILE A 1 111 ? -22.731 11.337 26.086 1.00 96.69 111 ILE A O 1
ATOM 765 N N . PRO A 1 112 ? -22.286 12.236 28.087 1.00 96.44 112 PRO A N 1
ATOM 766 C CA . PRO A 1 112 ? -23.648 12.744 28.257 1.00 96.44 112 PRO A CA 1
ATOM 767 C C . PRO A 1 112 ? -24.052 13.695 27.120 1.00 96.44 112 PRO A C 1
ATOM 769 O O . PRO A 1 112 ? -23.311 14.616 26.801 1.00 96.44 112 PRO A O 1
ATOM 772 N N . GLU A 1 113 ? -25.256 13.536 26.554 1.00 94.38 113 GLU A N 1
ATOM 773 C CA . GLU A 1 113 ? -25.724 14.319 25.385 1.00 94.38 113 GLU A CA 1
ATOM 774 C C . GLU A 1 113 ? -25.690 15.846 25.582 1.00 94.38 113 GLU A C 1
ATOM 776 O O . GLU A 1 113 ? -25.676 16.604 24.617 1.00 94.38 113 GLU A O 1
ATOM 781 N N . ALA A 1 114 ? -25.758 16.304 26.833 1.00 93.88 114 ALA A N 1
ATOM 782 C CA . ALA A 1 114 ? -25.749 17.721 27.184 1.00 93.88 114 ALA A CA 1
ATOM 783 C C . ALA A 1 114 ? -24.347 18.263 27.513 1.00 93.88 114 ALA A C 1
ATOM 785 O O . ALA A 1 114 ? -24.226 19.449 27.822 1.00 93.88 114 ALA A O 1
ATOM 786 N N . ALA A 1 115 ? -23.322 17.410 27.500 1.00 95.31 115 ALA A N 1
ATOM 787 C CA . ALA A 1 115 ? -21.951 17.798 27.778 1.00 95.31 115 ALA A CA 1
ATOM 788 C C . ALA A 1 115 ? -21.266 18.357 26.526 1.00 95.31 115 ALA A C 1
ATOM 790 O O . ALA A 1 115 ? -21.488 17.879 25.417 1.00 95.31 115 ALA A O 1
ATOM 791 N N . GLU A 1 116 ? -20.399 19.347 26.722 1.00 93.94 116 GLU A N 1
ATOM 792 C CA . GLU A 1 116 ? -19.487 19.806 25.673 1.00 93.94 116 GLU A CA 1
ATOM 793 C C . GLU A 1 116 ? -18.336 18.793 25.525 1.00 93.94 116 GLU A C 1
ATOM 795 O O . GLU A 1 116 ? -17.818 18.323 26.547 1.00 93.94 116 GLU A O 1
ATOM 800 N N . PRO A 1 117 ? -17.909 18.455 24.296 1.00 96.38 117 PRO A N 1
ATOM 801 C CA . PRO A 1 117 ? -16.763 17.579 24.089 1.00 96.38 117 PRO A CA 1
ATOM 802 C C . PRO A 1 117 ? -15.453 18.253 24.515 1.00 96.38 117 PRO A C 1
ATOM 804 O O . PRO A 1 117 ? -15.343 19.481 24.587 1.00 96.38 117 PRO A O 1
ATOM 807 N N . PHE A 1 118 ? -14.427 17.440 24.756 1.00 97.62 118 PHE A N 1
ATOM 808 C CA . PHE A 1 118 ? -13.072 17.906 25.033 1.00 97.62 118 PHE A CA 1
ATOM 809 C C . PHE A 1 118 ? -12.051 17.186 24.156 1.00 97.62 118 PHE A C 1
ATOM 811 O O . PHE A 1 118 ? -12.196 16.002 23.866 1.00 97.62 118 PHE A O 1
ATOM 818 N N . ASP A 1 119 ? -11.018 17.914 23.740 1.00 96.56 119 ASP A N 1
ATOM 819 C CA . ASP A 1 119 ? -9.856 17.380 23.036 1.00 96.56 119 ASP A CA 1
ATOM 820 C C . ASP A 1 119 ? -8.633 18.213 23.428 1.00 96.56 119 ASP A C 1
ATOM 822 O O . ASP A 1 119 ? -8.624 19.436 23.255 1.00 96.56 119 ASP A O 1
ATOM 826 N N . SER A 1 120 ? -7.605 17.565 23.970 1.00 94.56 120 SER A N 1
ATOM 827 C CA . SER A 1 120 ? -6.322 18.219 24.236 1.00 94.56 120 SER A CA 1
ATOM 828 C C . SER A 1 120 ? -5.532 18.519 22.959 1.00 94.56 120 SER A C 1
ATOM 830 O O . SER A 1 120 ? -4.595 19.317 22.993 1.00 94.56 120 SER A O 1
ATOM 832 N N . GLY A 1 121 ? -5.871 17.850 21.851 1.00 89.06 121 GLY A N 1
ATOM 833 C CA . GLY A 1 121 ? -4.943 17.614 20.755 1.00 89.06 121 GLY A CA 1
ATOM 834 C C . GLY A 1 121 ? -3.807 16.681 21.185 1.00 89.06 121 GLY A C 1
ATOM 835 O O . GLY A 1 121 ? -3.608 16.403 22.371 1.00 89.06 121 GLY A O 1
ATOM 836 N N . THR A 1 122 ? -3.052 16.182 20.214 1.00 88.25 122 THR A N 1
ATOM 837 C CA . THR A 1 122 ? -1.868 15.364 20.485 1.00 88.25 122 THR A CA 1
ATOM 838 C C . THR A 1 122 ? -0.750 16.243 21.051 1.00 88.25 122 THR A C 1
ATOM 840 O O . THR A 1 122 ? -0.347 17.220 20.418 1.00 88.25 122 THR A O 1
ATOM 843 N N . MET A 1 123 ? -0.250 15.914 22.244 1.00 87.06 123 MET A N 1
ATOM 844 C CA . MET A 1 123 ? 0.855 16.620 22.899 1.00 87.06 123 MET A CA 1
ATOM 845 C C . MET A 1 123 ? 1.969 15.639 23.275 1.00 87.06 123 MET A C 1
ATOM 847 O O . MET A 1 123 ? 1.710 14.478 23.586 1.00 87.06 123 MET A O 1
ATOM 851 N N . SER A 1 124 ? 3.211 16.125 23.262 1.00 78.62 124 SER A N 1
ATOM 852 C CA . SER A 1 124 ? 4.409 15.349 23.616 1.00 78.62 124 SER A CA 1
ATOM 853 C C . SER A 1 124 ? 4.912 15.592 25.046 1.00 78.62 124 SER A C 1
ATOM 855 O O . SER A 1 124 ? 5.666 14.788 25.591 1.00 78.62 124 SER A O 1
ATOM 857 N N . GLU A 1 125 ? 4.496 16.704 25.656 1.00 84.19 125 GLU A N 1
ATOM 858 C CA . GLU A 1 125 ? 4.700 17.043 27.065 1.00 84.19 125 GLU A CA 1
ATOM 859 C C . GLU A 1 125 ? 3.657 18.083 27.508 1.00 84.19 125 GLU A C 1
ATOM 861 O O . GLU A 1 125 ? 3.166 18.874 26.696 1.00 84.19 125 GLU A O 1
ATOM 866 N N . GLY A 1 126 ? 3.346 18.129 28.804 1.00 91.94 126 GLY A N 1
ATOM 867 C CA . GLY A 1 126 ? 2.521 19.183 29.401 1.00 91.94 126 GLY A CA 1
ATOM 868 C C . GLY A 1 126 ? 1.216 18.675 29.999 1.00 91.94 126 GLY A C 1
ATOM 869 O O . GLY A 1 126 ? 1.066 17.490 30.281 1.00 91.94 126 GLY A O 1
ATOM 870 N N . THR A 1 127 ? 0.277 19.590 30.241 1.00 95.88 127 THR A N 1
ATOM 871 C CA . THR A 1 127 ? -0.980 19.278 30.931 1.00 95.88 127 THR A CA 1
ATOM 872 C C . THR A 1 127 ? -2.192 19.830 30.195 1.00 95.88 127 THR A C 1
ATOM 874 O O . THR A 1 127 ? -2.164 20.974 29.734 1.00 95.88 127 THR A O 1
ATOM 877 N N . PHE A 1 128 ? -3.276 19.061 30.173 1.00 97.50 128 PHE A N 1
ATOM 878 C CA . PHE A 1 128 ? -4.594 19.477 29.698 1.00 97.50 128 PHE A CA 1
ATOM 879 C C . PHE A 1 128 ? -5.610 19.398 30.840 1.00 97.50 128 PHE A C 1
ATOM 881 O O . PHE A 1 128 ? -5.530 18.499 31.669 1.00 97.50 128 PHE A O 1
ATOM 888 N N . GLU A 1 129 ? -6.560 20.329 30.902 1.00 97.75 129 GLU A N 1
ATOM 889 C CA . GLU A 1 129 ? -7.566 20.379 31.969 1.00 97.75 129 GLU A CA 1
ATOM 890 C C . GLU A 1 129 ? -8.971 20.481 31.381 1.00 97.75 129 GLU A C 1
ATOM 892 O O . GLU A 1 129 ? -9.216 21.278 30.472 1.00 97.75 129 GLU A O 1
ATOM 897 N N . HIS A 1 130 ? -9.910 19.729 31.955 1.00 98.12 130 HIS A N 1
ATOM 898 C CA . HIS A 1 130 ? -11.331 19.843 31.641 1.00 98.12 130 HIS A CA 1
ATOM 899 C C . HIS A 1 130 ? -12.175 19.830 32.919 1.00 98.12 130 HIS A C 1
ATOM 901 O O . HIS A 1 130 ? -11.914 19.056 33.842 1.00 98.12 130 HIS A O 1
ATOM 907 N N . THR A 1 131 ? -13.190 20.697 32.974 1.00 98.19 131 THR A N 1
ATOM 908 C CA . THR A 1 131 ? -14.154 20.762 34.082 1.00 98.19 131 THR A CA 1
ATOM 909 C C . THR A 1 131 ? -15.446 20.066 33.686 1.00 98.19 131 THR A C 1
ATOM 911 O O . THR A 1 131 ? -16.081 20.437 32.701 1.00 98.19 131 THR A O 1
ATOM 914 N N . PHE A 1 132 ? -15.860 19.098 34.496 1.00 97.62 132 PHE A N 1
ATOM 915 C CA . PHE A 1 132 ? -16.996 18.232 34.222 1.00 97.62 132 PHE A CA 1
ATOM 916 C C . PHE A 1 132 ? -18.270 18.742 34.901 1.00 97.62 132 PHE A C 1
ATOM 918 O O . PHE A 1 132 ? -18.517 18.481 36.074 1.00 97.62 132 PHE A O 1
ATOM 925 N N . GLU A 1 133 ? -19.090 19.482 34.157 1.00 95.75 133 GLU A N 1
ATOM 926 C CA . GLU A 1 133 ? -20.305 20.133 34.682 1.00 95.75 133 GLU A CA 1
ATOM 927 C C . GLU A 1 133 ? -21.572 19.265 34.575 1.00 95.75 133 GLU A C 1
ATOM 929 O O . GLU A 1 133 ? -22.566 19.547 35.236 1.00 95.75 133 GLU A O 1
ATOM 934 N N . THR A 1 134 ? -21.589 18.238 33.718 1.00 96.75 134 THR A N 1
ATOM 935 C CA . THR A 1 134 ? -22.784 17.403 33.500 1.00 96.75 134 THR A CA 1
ATOM 936 C C . THR A 1 134 ? -22.584 16.025 34.137 1.00 96.75 134 THR A C 1
ATOM 938 O O . THR A 1 134 ? -21.585 15.377 33.853 1.00 96.75 134 THR A O 1
ATOM 941 N N . PRO A 1 135 ? -23.507 15.539 34.987 1.00 96.25 135 PRO A N 1
ATOM 942 C CA . PRO A 1 135 ? -23.413 14.188 35.536 1.00 96.25 135 PRO A CA 1
ATOM 943 C C . PRO A 1 135 ? -23.511 13.096 34.463 1.00 96.25 135 PRO A C 1
ATOM 945 O O . PRO A 1 135 ? -24.287 13.221 33.513 1.00 96.25 135 PRO A O 1
ATOM 948 N N . GLY A 1 136 ? -22.785 11.995 34.663 1.00 95.50 136 GLY A N 1
ATOM 949 C CA . GLY A 1 136 ? -22.803 10.825 33.784 1.00 95.50 136 GLY A CA 1
ATOM 950 C C . GLY A 1 136 ? -21.429 10.190 33.584 1.00 95.50 136 GLY A C 1
ATOM 951 O O . GLY A 1 136 ? -20.456 10.568 34.234 1.00 95.50 136 GLY A O 1
ATOM 952 N N . VAL A 1 137 ? -21.378 9.198 32.696 1.00 96.94 137 VAL A N 1
ATOM 953 C CA . VAL A 1 137 ? -20.144 8.502 32.309 1.00 96.94 137 VAL A CA 1
ATOM 954 C C . VAL A 1 137 ? -19.592 9.141 31.043 1.00 96.94 137 VAL A C 1
ATOM 956 O O . VAL A 1 137 ? -20.323 9.307 30.064 1.00 96.94 137 VAL A O 1
ATOM 959 N N . TYR A 1 138 ? -18.322 9.523 31.102 1.00 97.75 138 TYR A N 1
ATOM 960 C CA . TYR A 1 138 ? -17.560 10.086 30.004 1.00 97.75 138 TYR A CA 1
ATOM 961 C C . TYR A 1 138 ? -16.477 9.100 29.604 1.00 97.75 138 TYR A C 1
ATOM 963 O O . TYR A 1 138 ? -15.432 9.024 30.257 1.00 97.75 138 TYR A O 1
ATOM 971 N N . ASP A 1 139 ? -16.719 8.393 28.511 1.00 97.19 139 ASP A N 1
ATOM 972 C CA . ASP A 1 139 ? -15.673 7.619 27.865 1.00 97.19 139 ASP A CA 1
ATOM 973 C C . ASP A 1 139 ? -14.762 8.596 27.103 1.00 97.19 139 ASP A C 1
ATOM 975 O O . ASP A 1 139 ? -15.231 9.521 26.420 1.00 97.19 139 ASP A O 1
ATOM 979 N N . TYR A 1 140 ? -13.452 8.386 27.180 1.00 97.69 140 TYR A N 1
ATOM 980 C CA . TYR A 1 140 ? -12.463 9.149 26.421 1.00 97.69 140 TYR A CA 1
ATOM 981 C C . TYR A 1 140 ? -11.311 8.257 25.954 1.00 97.69 140 TYR A C 1
ATOM 983 O O . TYR A 1 140 ? -11.144 7.126 26.409 1.00 97.69 140 TYR A O 1
ATOM 991 N N . TYR A 1 141 ? -10.521 8.763 25.013 1.00 95.19 141 TYR A N 1
ATOM 992 C CA . TYR A 1 141 ? -9.425 8.034 24.389 1.00 95.19 141 TYR A CA 1
ATOM 993 C C . TYR A 1 141 ? -8.225 8.925 24.098 1.00 95.19 141 TYR A C 1
ATOM 995 O O . TYR A 1 141 ? -8.301 10.157 24.113 1.00 95.19 141 TYR A O 1
ATOM 1003 N N . CYS A 1 142 ? -7.104 8.270 23.822 1.00 93.56 142 CYS A N 1
ATOM 1004 C CA . CYS A 1 142 ? -5.902 8.893 23.295 1.00 93.56 142 CYS A CA 1
ATOM 1005 C C . CYS A 1 142 ? -5.876 8.719 21.774 1.00 93.56 142 CYS A C 1
ATOM 1007 O O . CYS A 1 142 ? -5.776 7.593 21.299 1.00 93.56 142 CYS A O 1
ATOM 1009 N N . ARG A 1 143 ? -5.949 9.807 20.998 1.00 86.25 143 ARG A N 1
ATOM 1010 C CA . ARG A 1 143 ? -5.943 9.792 19.522 1.00 86.25 143 ARG A CA 1
ATOM 1011 C C . ARG A 1 143 ? -4.820 8.913 18.953 1.00 86.25 143 ARG A C 1
ATOM 1013 O O . ARG A 1 143 ? -5.157 7.927 18.307 1.00 86.25 143 ARG A O 1
ATOM 1020 N N . PRO A 1 144 ? -3.530 9.150 19.278 1.00 78.81 144 PRO A N 1
ATOM 1021 C CA . PRO A 1 144 ? -2.421 8.376 18.724 1.00 78.81 144 PRO A CA 1
ATOM 1022 C C . PRO A 1 144 ? -2.319 6.942 19.257 1.00 78.81 144 PRO A C 1
ATOM 1024 O O . PRO A 1 144 ? -1.492 6.177 18.757 1.00 78.81 144 PRO A O 1
ATOM 1027 N N . HIS A 1 145 ? -3.175 6.503 20.185 1.00 83.56 145 HIS A N 1
ATOM 1028 C CA . HIS A 1 145 ? -3.181 5.124 20.691 1.00 83.56 145 HIS A CA 1
ATOM 1029 C C . HIS A 1 145 ? -4.586 4.495 20.749 1.00 83.56 145 HIS A C 1
ATOM 1031 O O . HIS A 1 145 ? -4.772 3.464 21.396 1.00 83.56 145 HIS A O 1
ATOM 1037 N N . ARG A 1 146 ? -5.567 5.080 20.048 1.00 82.94 146 ARG A N 1
ATOM 1038 C CA . ARG A 1 146 ? -6.975 4.658 20.074 1.00 82.94 146 ARG A CA 1
ATOM 1039 C C . ARG A 1 146 ? -7.139 3.218 19.595 1.00 82.94 146 ARG A C 1
ATOM 1041 O O . ARG A 1 146 ? -7.647 2.381 20.332 1.00 82.94 146 ARG A O 1
ATOM 1048 N N . GLY A 1 147 ? -6.589 2.910 18.418 1.00 70.19 147 GLY A N 1
ATOM 1049 C CA . GLY A 1 147 ? -6.602 1.557 17.843 1.00 70.19 147 GLY A CA 1
ATOM 1050 C C . GLY A 1 147 ? -5.753 0.534 18.613 1.00 70.19 147 GLY A C 1
ATOM 1051 O O . GLY A 1 147 ? -5.798 -0.651 18.313 1.00 70.19 147 GLY A O 1
ATOM 1052 N N . LEU A 1 148 ? -4.982 0.976 19.615 1.00 75.06 148 LEU A N 1
ATOM 1053 C CA . LEU A 1 148 ? -4.263 0.107 20.552 1.00 75.06 148 LEU A CA 1
ATOM 1054 C C . LEU A 1 148 ? -5.033 -0.113 21.865 1.00 75.06 148 LEU A C 1
ATOM 1056 O O . LEU A 1 148 ? -4.495 -0.738 22.775 1.00 75.06 148 LEU A O 1
ATOM 1060 N N . GLY A 1 149 ? -6.254 0.418 21.983 1.00 81.56 149 GLY A N 1
ATOM 1061 C CA . GLY A 1 149 ? -7.088 0.287 23.176 1.00 81.56 149 GLY A CA 1
ATOM 1062 C C . GLY A 1 149 ? -6.782 1.290 24.292 1.00 81.56 149 GLY A C 1
ATOM 1063 O O . GLY A 1 149 ? -7.218 1.076 25.418 1.00 81.56 149 GLY A O 1
ATOM 1064 N N . MET A 1 150 ? -6.056 2.389 24.030 1.00 91.94 150 MET A N 1
ATOM 1065 C CA . MET A 1 150 ? -5.782 3.401 25.063 1.00 91.94 150 MET A CA 1
ATOM 1066 C C . MET A 1 150 ? -7.015 4.279 25.324 1.00 91.94 150 MET A C 1
ATOM 1068 O O . MET A 1 150 ? -7.202 5.340 24.713 1.00 91.94 150 MET A O 1
ATOM 1072 N N . VAL A 1 151 ? -7.839 3.830 26.266 1.00 95.44 151 VAL A N 1
ATOM 1073 C CA . VAL A 1 151 ? -9.098 4.460 26.679 1.00 95.44 151 VAL A CA 1
ATOM 1074 C C . VAL A 1 151 ? -9.117 4.751 28.178 1.00 95.44 151 VAL A C 1
ATOM 1076 O O . VAL A 1 151 ? -8.335 4.190 28.943 1.00 95.44 151 VAL A O 1
ATOM 1079 N N . GLY A 1 152 ? -9.996 5.655 28.598 1.00 97.19 152 GLY A N 1
ATOM 1080 C CA . GLY A 1 152 ? -10.212 5.985 30.001 1.00 97.19 152 GLY A CA 1
ATOM 1081 C C . GLY A 1 152 ? -11.651 6.413 30.272 1.00 97.19 152 GLY A C 1
ATOM 1082 O O . GLY A 1 152 ? -12.398 6.761 29.355 1.00 97.19 152 GLY A O 1
ATOM 1083 N N . LEU A 1 153 ? -12.030 6.405 31.550 1.00 97.38 153 LEU A N 1
ATOM 1084 C CA . LEU A 1 153 ? -13.363 6.782 32.022 1.00 97.38 153 LEU A CA 1
ATOM 1085 C C . LEU A 1 153 ? -13.292 7.904 33.058 1.00 97.38 153 LEU A C 1
ATOM 1087 O O . LEU A 1 153 ? -12.547 7.821 34.037 1.00 97.38 153 LEU A O 1
ATOM 1091 N N . VAL A 1 154 ? -14.143 8.917 32.896 1.00 98.12 154 VAL A N 1
ATOM 1092 C CA . VAL A 1 154 ? -14.485 9.859 33.971 1.00 98.12 154 VAL A CA 1
ATOM 1093 C C . VAL A 1 154 ? -15.959 9.692 34.321 1.00 98.12 154 VAL A C 1
ATOM 1095 O O . VAL A 1 154 ? -16.836 9.845 33.474 1.00 98.12 154 VAL A O 1
ATOM 1098 N N . ILE A 1 155 ? -16.251 9.394 35.583 1.00 97.69 155 ILE A N 1
ATOM 1099 C CA . ILE A 1 155 ? -17.612 9.231 36.092 1.00 97.69 155 ILE A CA 1
ATOM 1100 C C . ILE A 1 155 ? -17.932 10.410 37.000 1.00 97.69 155 ILE A C 1
ATOM 1102 O O . ILE A 1 155 ? -17.301 10.606 38.038 1.00 97.69 155 ILE A O 1
ATOM 1106 N N . VAL A 1 156 ? -18.926 11.200 36.603 1.00 97.25 156 VAL A N 1
ATOM 1107 C CA . VAL A 1 156 ? -19.309 12.442 37.279 1.00 97.25 156 VAL A CA 1
ATOM 1108 C C . VAL A 1 156 ? -20.567 12.196 38.102 1.00 97.25 156 VAL A C 1
ATOM 1110 O O . VAL A 1 156 ? -21.664 12.030 37.559 1.00 97.25 156 VAL A O 1
ATOM 1113 N N . GLY A 1 157 ? -20.418 12.186 39.425 1.00 93.38 157 GLY A N 1
ATOM 1114 C CA . GLY A 1 157 ? -21.501 11.875 40.353 1.00 93.38 157 GLY A CA 1
ATOM 1115 C C . GLY A 1 157 ? -21.835 10.383 40.376 1.00 93.38 157 GLY A C 1
ATOM 1116 O O . GLY A 1 157 ? -21.160 9.599 41.031 1.00 93.38 157 GLY A O 1
ATOM 1117 N N . GLU A 1 158 ? -22.904 9.990 39.686 1.00 86.62 158 GLU A N 1
ATOM 1118 C CA . GLU A 1 158 ? -23.337 8.592 39.583 1.00 86.62 158 GLU A CA 1
ATOM 1119 C C . GLU A 1 158 ? -23.201 8.106 38.134 1.00 86.62 158 GLU A C 1
ATOM 1121 O O . GLU A 1 158 ? -23.425 8.873 37.192 1.00 86.62 158 GLU A O 1
ATOM 1126 N N . ALA A 1 159 ? -22.914 6.813 37.948 1.00 82.25 159 ALA A N 1
ATOM 1127 C CA . ALA A 1 159 ? -22.925 6.150 36.643 1.00 82.25 159 ALA A CA 1
ATOM 1128 C C . ALA A 1 159 ? -24.365 6.015 36.107 1.00 82.25 159 ALA A C 1
ATOM 1130 O O . ALA A 1 159 ? -24.983 4.950 36.119 1.00 82.25 159 ALA A O 1
ATOM 1131 N N . THR A 1 160 ? -24.948 7.143 35.707 1.00 80.56 160 THR A N 1
ATOM 1132 C CA . THR A 1 160 ? -26.317 7.210 35.195 1.00 80.56 160 THR A CA 1
ATOM 1133 C C . THR A 1 160 ? -26.424 6.577 33.808 1.00 80.56 160 THR A C 1
ATOM 1135 O O . THR A 1 160 ? -25.476 6.565 33.021 1.00 80.56 160 THR A O 1
ATOM 1138 N N . THR A 1 161 ? -27.605 6.040 33.494 1.00 83.56 161 THR A N 1
ATOM 1139 C CA . THR A 1 161 ? -27.888 5.513 32.156 1.00 83.56 161 THR A CA 1
ATOM 1140 C C . THR A 1 161 ? -27.785 6.633 31.120 1.00 83.56 161 THR A C 1
ATOM 1142 O O . THR A 1 161 ? -28.471 7.649 31.240 1.00 83.56 161 THR A O 1
ATOM 1145 N N . GLY A 1 162 ? -26.967 6.429 30.093 1.00 88.88 162 GLY A N 1
ATOM 1146 C CA . GLY A 1 162 ? -26.694 7.403 29.041 1.00 88.88 162 GLY A CA 1
ATOM 1147 C C . GLY A 1 162 ? -25.776 6.815 27.965 1.00 88.88 162 GLY A C 1
ATOM 1148 O O . GLY A 1 162 ? -25.518 5.613 27.997 1.00 88.88 162 GLY A O 1
ATOM 1149 N N . PRO A 1 163 ? -25.274 7.632 27.024 1.00 91.19 163 PRO A N 1
ATOM 1150 C CA . PRO A 1 163 ? -24.438 7.138 25.928 1.00 91.19 163 PRO A CA 1
ATOM 1151 C C . PRO A 1 163 ? -23.174 6.391 26.391 1.00 91.19 163 PRO A C 1
ATOM 1153 O O . PRO A 1 163 ? -22.888 5.323 25.867 1.00 91.19 163 PRO A O 1
ATOM 1156 N N . GLY A 1 164 ? -22.481 6.872 27.434 1.00 90.06 164 GLY A N 1
ATOM 1157 C CA . GLY A 1 164 ? -21.292 6.203 27.998 1.00 90.06 164 GLY A CA 1
ATOM 1158 C C . GLY A 1 164 ? -21.562 4.871 28.712 1.00 90.06 164 GLY A C 1
ATOM 1159 O O . GLY A 1 164 ? -20.640 4.137 29.033 1.00 90.06 164 GLY A O 1
ATOM 1160 N N . THR A 1 165 ? -22.828 4.517 28.952 1.00 90.06 165 THR A N 1
ATOM 1161 C CA . THR A 1 165 ? -23.227 3.213 29.523 1.00 90.06 165 THR A CA 1
ATOM 1162 C C . THR A 1 165 ? -24.083 2.387 28.562 1.00 90.06 165 THR A C 1
ATOM 1164 O O . THR A 1 165 ? -24.617 1.343 28.938 1.00 90.06 165 THR A O 1
ATOM 1167 N N . ALA A 1 166 ? -24.242 2.852 27.319 1.00 87.94 166 ALA A N 1
ATOM 1168 C CA . ALA A 1 166 ? -24.913 2.105 26.267 1.00 87.94 166 ALA A CA 1
ATOM 1169 C C . ALA A 1 166 ? -24.035 0.926 25.800 1.00 87.94 166 ALA A C 1
ATOM 1171 O O . ALA A 1 166 ? -22.808 0.988 25.970 1.00 87.94 166 ALA A O 1
ATOM 1172 N N . PRO A 1 167 ? -24.641 -0.117 25.188 1.00 83.56 167 PRO A N 1
ATOM 1173 C CA . PRO A 1 167 ? -23.897 -1.187 24.533 1.00 83.56 167 PRO A CA 1
ATOM 1174 C C . PRO A 1 167 ? -22.764 -0.640 23.667 1.00 83.56 167 PRO A C 1
ATOM 1176 O O . PRO A 1 167 ? -22.878 0.429 23.058 1.00 83.56 167 PRO A O 1
ATOM 1179 N N . ILE A 1 168 ? -21.641 -1.346 23.682 1.00 80.56 168 ILE A N 1
ATOM 1180 C CA . ILE A 1 168 ? -20.462 -0.963 22.917 1.00 80.56 168 ILE A CA 1
ATOM 1181 C C . ILE A 1 168 ? -20.630 -1.536 21.512 1.00 80.56 168 ILE A C 1
ATOM 1183 O O . ILE A 1 168 ? -20.406 -2.722 21.272 1.00 80.56 168 ILE A O 1
ATOM 1187 N N . GLU A 1 169 ? -21.088 -0.672 20.616 1.00 76.19 169 GLU A N 1
ATOM 1188 C CA . GLU A 1 169 ? -21.315 -0.926 19.196 1.00 76.19 169 GLU A CA 1
ATOM 1189 C C . GLU A 1 169 ? -20.506 0.099 18.385 1.00 76.19 169 GLU A C 1
ATOM 1191 O O . GLU A 1 169 ? -20.178 1.172 18.900 1.00 76.19 169 GLU A O 1
ATOM 1196 N N . ASP A 1 170 ? -20.188 -0.229 17.130 1.00 69.56 170 ASP A N 1
ATOM 1197 C CA . ASP A 1 170 ? -19.476 0.650 16.188 1.00 69.56 170 ASP A CA 1
ATOM 1198 C C . ASP A 1 170 ? -18.088 1.134 16.669 1.00 69.56 170 ASP A C 1
ATOM 1200 O O . ASP A 1 170 ? -17.612 2.193 16.252 1.00 69.56 170 ASP A O 1
ATOM 1204 N N . LEU A 1 171 ? -17.434 0.357 17.540 1.00 72.62 171 LEU A N 1
ATOM 1205 C CA . LEU A 1 171 ? -16.046 0.556 17.966 1.00 72.62 171 LEU A CA 1
ATOM 1206 C C . LEU A 1 171 ? -15.162 -0.603 17.510 1.00 72.62 171 LEU A C 1
ATOM 1208 O O . LEU A 1 171 ? -15.622 -1.745 17.433 1.00 72.62 171 LEU A O 1
ATOM 1212 N N . ASP A 1 172 ? -13.885 -0.302 17.277 1.00 69.69 172 ASP A N 1
ATOM 1213 C CA . ASP A 1 172 ? -12.858 -1.305 17.003 1.00 69.69 172 ASP A CA 1
ATOM 1214 C C . ASP A 1 172 ? -12.686 -2.272 18.171 1.00 69.69 172 ASP A C 1
ATOM 1216 O O . ASP A 1 172 ? -12.992 -1.964 19.327 1.00 69.69 172 ASP A O 1
ATOM 1220 N N . SER A 1 173 ? -12.137 -3.448 17.876 1.00 70.06 173 SER A N 1
ATOM 1221 C CA . SER A 1 173 ? -12.098 -4.544 18.847 1.00 70.06 173 SER A CA 1
ATOM 1222 C C . SER A 1 173 ? -11.269 -4.204 20.089 1.00 70.06 173 SER A C 1
ATOM 1224 O O . SER A 1 173 ? -11.731 -4.408 21.212 1.00 70.06 173 SER A O 1
ATOM 1226 N N . ALA A 1 174 ? -10.076 -3.630 19.914 1.00 75.06 174 ALA A N 1
ATOM 1227 C CA . ALA A 1 174 ? -9.203 -3.259 21.031 1.00 75.06 174 ALA A CA 1
ATOM 1228 C C . ALA A 1 174 ? -9.806 -2.142 21.902 1.00 75.06 174 ALA A C 1
ATOM 1230 O O . ALA A 1 174 ? -9.782 -2.214 23.129 1.00 75.06 174 ALA A O 1
ATOM 1231 N N . GLU A 1 175 ? -10.381 -1.125 21.264 1.00 84.38 175 GLU A N 1
ATOM 1232 C CA . GLU A 1 175 ? -11.034 0.007 21.919 1.00 84.38 175 GLU A CA 1
ATOM 1233 C C . GLU A 1 175 ? -12.284 -0.418 22.688 1.00 84.38 175 GLU A C 1
ATOM 1235 O O . GLU A 1 175 ? -12.454 -0.076 23.860 1.00 84.38 175 GLU A O 1
ATOM 1240 N N . GLY A 1 176 ? -13.149 -1.191 22.030 1.00 84.81 176 GLY A N 1
ATOM 1241 C CA . GLY A 1 176 ? -14.386 -1.679 22.611 1.00 84.81 176 GLY A CA 1
ATOM 1242 C C . GLY A 1 176 ? -14.137 -2.613 23.790 1.00 84.81 176 GLY A C 1
ATOM 1243 O O . GLY A 1 176 ? -14.806 -2.478 24.813 1.00 84.81 176 GLY A O 1
ATOM 1244 N N . ASN A 1 177 ? -13.147 -3.506 23.686 1.00 82.88 177 ASN A N 1
ATOM 1245 C CA . ASN A 1 177 ? -12.733 -4.363 24.799 1.00 82.88 177 ASN A CA 1
ATOM 1246 C C . ASN A 1 177 ? -12.177 -3.535 25.965 1.00 82.88 177 ASN A C 1
ATOM 1248 O O . ASN A 1 177 ? -12.612 -3.729 27.096 1.00 82.88 177 ASN A O 1
ATOM 1252 N N . GLY A 1 178 ? -11.302 -2.560 25.693 1.00 86.44 178 GLY A N 1
ATOM 1253 C CA . GLY A 1 178 ? -10.768 -1.674 26.729 1.00 86.44 178 GLY A CA 1
ATOM 1254 C C . GLY A 1 178 ? -11.869 -0.915 27.473 1.00 86.44 178 GLY A C 1
ATOM 1255 O O . GLY A 1 178 ? -11.880 -0.882 28.701 1.00 86.44 178 GLY A O 1
ATOM 1256 N N . LEU A 1 179 ? -12.852 -0.355 26.758 1.00 90.62 179 LEU A N 1
ATOM 1257 C CA . LEU A 1 179 ? -13.980 0.328 27.400 1.00 90.62 179 LEU A CA 1
ATOM 1258 C C . LEU A 1 179 ? -14.856 -0.636 28.201 1.00 90.62 179 LEU A C 1
ATOM 1260 O O . LEU A 1 179 ? -15.295 -0.282 29.294 1.00 90.62 179 LEU A O 1
ATOM 1264 N N . ALA A 1 180 ? -15.101 -1.843 27.688 1.00 88.31 180 ALA A N 1
ATOM 1265 C CA . ALA A 1 180 ? -15.864 -2.863 28.400 1.00 88.31 180 ALA A CA 1
ATOM 1266 C C . ALA A 1 180 ? -15.192 -3.238 29.727 1.00 88.31 180 ALA A C 1
ATOM 1268 O O . ALA A 1 180 ? -15.857 -3.239 30.764 1.00 88.31 180 ALA A O 1
ATOM 1269 N N . ASP A 1 181 ? -13.878 -3.470 29.696 1.00 88.25 181 ASP A N 1
ATOM 1270 C CA . ASP A 1 181 ? -13.077 -3.806 30.871 1.00 88.25 181 ASP A CA 1
ATOM 1271 C C . ASP A 1 181 ? -13.099 -2.667 31.899 1.00 88.25 181 ASP A C 1
ATOM 1273 O O . ASP A 1 181 ? -13.293 -2.910 33.091 1.00 88.25 181 ASP A O 1
ATOM 1277 N N . LEU A 1 182 ? -12.967 -1.408 31.460 1.00 92.56 182 LEU A N 1
ATOM 1278 C CA . LEU A 1 182 ? -13.015 -0.252 32.360 1.00 92.56 182 LEU A CA 1
ATOM 1279 C C . LEU A 1 182 ? -14.414 0.002 32.940 1.00 92.56 182 LEU A C 1
ATOM 1281 O O . LEU A 1 182 ? -14.532 0.382 34.107 1.00 92.56 182 LEU A O 1
ATOM 1285 N N . LEU A 1 183 ? -15.478 -0.218 32.165 1.00 91.62 183 LEU A N 1
ATOM 1286 C CA . LEU A 1 183 ? -16.858 -0.134 32.652 1.00 91.62 183 LEU A CA 1
ATOM 1287 C C . LEU A 1 183 ? -17.137 -1.232 33.687 1.00 91.62 183 LEU A C 1
ATOM 1289 O O . LEU A 1 183 ? -17.679 -0.934 34.755 1.00 91.62 183 LEU A O 1
ATOM 1293 N N . GLU A 1 184 ? -16.698 -2.469 33.434 1.00 89.94 184 GLU A N 1
ATOM 1294 C CA . GLU A 1 184 ? -16.779 -3.566 34.405 1.00 89.94 184 GLU A CA 1
ATOM 1295 C C . GLU A 1 184 ? -15.977 -3.242 35.675 1.00 89.94 184 GLU A C 1
ATOM 1297 O O . GLU A 1 184 ? -16.493 -3.391 36.788 1.00 89.94 184 GLU A O 1
ATOM 1302 N N . LEU A 1 185 ? -14.756 -2.720 35.522 1.00 89.56 185 LEU A N 1
ATOM 1303 C CA . LEU A 1 185 ? -13.891 -2.291 36.622 1.00 89.56 185 LEU A CA 1
ATOM 1304 C C . LEU A 1 185 ? -14.533 -1.171 37.460 1.00 89.56 185 LEU A C 1
ATOM 1306 O O . LEU A 1 185 ? -14.409 -1.156 38.686 1.00 89.56 185 LEU A O 1
ATOM 1310 N N . ALA A 1 186 ? -15.279 -0.268 36.821 1.00 90.69 186 ALA A N 1
ATOM 1311 C CA . ALA A 1 186 ? -16.068 0.766 37.485 1.00 90.69 186 ALA A CA 1
ATOM 1312 C C . ALA A 1 186 ? -17.356 0.230 38.150 1.00 90.69 186 ALA A C 1
ATOM 1314 O O . ALA A 1 186 ? -18.076 0.986 38.804 1.00 90.69 186 ALA A O 1
ATOM 1315 N N . GLY A 1 187 ? -17.678 -1.058 38.005 1.00 88.75 187 GLY A N 1
ATOM 1316 C CA . GLY A 1 187 ? -18.919 -1.651 38.507 1.00 88.75 187 GLY A CA 1
ATOM 1317 C C . GLY A 1 187 ? -20.158 -1.268 37.690 1.00 88.75 187 GLY A C 1
ATOM 1318 O O . GLY A 1 187 ? -21.278 -1.337 38.205 1.00 88.75 187 GLY A O 1
ATOM 1319 N N . VAL A 1 188 ? -19.971 -0.851 36.436 1.00 85.50 188 VAL A N 1
ATOM 1320 C CA . VAL A 1 188 ? -21.034 -0.556 35.474 1.00 85.50 188 VAL A CA 1
ATOM 1321 C C . VAL A 1 188 ? -21.246 -1.790 34.599 1.00 85.50 188 VAL A C 1
ATOM 1323 O O . VAL A 1 188 ? -20.445 -2.093 33.723 1.00 85.50 188 VAL A O 1
ATOM 1326 N N . GLU A 1 189 ? -22.341 -2.518 34.830 1.00 75.44 189 GLU A N 1
ATOM 1327 C CA . GLU A 1 189 ? -22.705 -3.646 33.965 1.00 75.44 189 GLU A CA 1
ATOM 1328 C C . GLU A 1 189 ? -23.076 -3.138 32.563 1.00 75.44 189 GLU A C 1
ATOM 1330 O O . GLU A 1 189 ? -24.085 -2.448 32.390 1.00 75.44 189 GLU A O 1
ATOM 1335 N N . VAL A 1 190 ? -22.292 -3.532 31.563 1.00 71.00 190 VAL A N 1
ATOM 1336 C CA . VAL A 1 190 ? -22.612 -3.382 30.140 1.00 71.00 190 VAL A CA 1
ATOM 1337 C C . VAL A 1 190 ? -22.664 -4.751 29.468 1.00 71.00 190 VAL A C 1
ATOM 1339 O O . VAL A 1 190 ? -22.038 -5.709 29.923 1.00 71.00 190 VAL A O 1
ATOM 1342 N N . GLU A 1 191 ? -23.461 -4.877 28.405 1.00 63.50 191 GLU A N 1
ATOM 1343 C CA . GLU A 1 191 ? -23.364 -6.060 27.548 1.00 63.50 191 GLU A CA 1
ATOM 1344 C C . GLU A 1 191 ? -21.967 -6.083 26.916 1.00 63.50 191 GLU A C 1
ATOM 1346 O O . GLU A 1 191 ? -21.487 -5.050 26.448 1.00 63.50 191 GLU A O 1
ATOM 1351 N N . ALA A 1 192 ? -21.311 -7.250 26.941 1.00 56.91 192 ALA A N 1
ATOM 1352 C CA . ALA A 1 192 ? -19.995 -7.417 26.334 1.00 56.91 192 ALA A CA 1
ATOM 1353 C C . ALA A 1 192 ? -20.042 -6.967 24.862 1.00 56.91 192 ALA A C 1
ATOM 1355 O O . ALA A 1 192 ? -21.021 -7.297 24.179 1.00 56.91 192 ALA A O 1
ATOM 1356 N N . PRO A 1 193 ? -19.024 -6.234 24.377 1.00 55.00 193 PRO A N 1
ATOM 1357 C CA . PRO A 1 193 ? -19.019 -5.692 23.028 1.00 55.00 193 PRO A CA 1
ATOM 1358 C C . PRO A 1 193 ? -19.238 -6.815 22.016 1.00 55.00 193 PRO A C 1
ATOM 1360 O O . PRO A 1 193 ? -18.569 -7.849 22.050 1.00 55.00 193 PRO A O 1
ATOM 1363 N N . THR A 1 194 ? -20.145 -6.604 21.065 1.00 53.19 194 THR A N 1
ATOM 1364 C CA . THR A 1 194 ? -20.062 -7.304 19.782 1.00 53.19 194 THR A CA 1
ATOM 1365 C C . THR A 1 194 ? -19.041 -6.551 18.946 1.00 53.19 194 THR A C 1
ATOM 1367 O O . THR A 1 194 ? -19.410 -5.831 18.024 1.00 53.19 194 THR A O 1
ATOM 1370 N N . ALA A 1 195 ? -17.767 -6.639 19.331 1.00 55.59 195 ALA A N 1
ATOM 1371 C CA . ALA A 1 195 ? -16.684 -6.054 18.559 1.00 55.59 195 ALA A CA 1
ATOM 1372 C C . ALA A 1 195 ? -16.717 -6.668 17.153 1.00 55.59 195 ALA A C 1
ATOM 1374 O O . ALA A 1 195 ? -16.495 -7.868 16.979 1.00 55.59 195 ALA A O 1
ATOM 1375 N N . SER A 1 196 ? -17.096 -5.864 16.164 1.00 69.06 196 SER A N 1
ATOM 1376 C CA . SER A 1 196 ? -17.061 -6.246 14.759 1.00 69.06 196 SER A CA 1
ATOM 1377 C C . SER A 1 196 ? -15.819 -5.636 14.146 1.00 69.06 196 SER A C 1
ATOM 1379 O O . SER A 1 196 ? -15.619 -4.434 14.294 1.00 69.06 196 SER A O 1
ATOM 1381 N N . TYR A 1 197 ? -15.039 -6.442 13.431 1.00 82.19 197 TYR A N 1
ATOM 1382 C CA . TYR A 1 197 ? -13.878 -5.966 12.687 1.00 82.19 197 TYR A CA 1
ATOM 1383 C C . TYR A 1 197 ? -14.267 -4.792 11.774 1.00 82.19 197 TYR A C 1
ATOM 1385 O O . TYR A 1 197 ? -15.018 -4.968 10.808 1.00 82.19 197 TYR A O 1
ATOM 1393 N N . GLY A 1 198 ? -13.807 -3.594 12.131 1.00 85.56 198 GLY A N 1
ATOM 1394 C CA . GLY A 1 198 ? -14.263 -2.328 11.570 1.00 85.56 198 GLY A CA 1
ATOM 1395 C C . GLY A 1 198 ? -13.326 -1.731 10.524 1.00 85.56 198 GLY A C 1
ATOM 1396 O O . GLY A 1 198 ? -12.280 -2.277 10.173 1.00 85.56 198 GLY A O 1
ATOM 1397 N N . TRP A 1 199 ? -13.709 -0.564 10.001 1.00 86.50 199 TRP A N 1
ATOM 1398 C CA . TRP A 1 199 ? -12.879 0.206 9.069 1.00 86.50 199 TRP A CA 1
ATOM 1399 C C . TRP A 1 199 ? -11.510 0.543 9.659 1.00 86.50 199 TRP A C 1
ATOM 1401 O O . TRP A 1 199 ? -10.496 0.454 8.960 1.00 86.50 199 TRP A O 1
ATOM 1411 N N . THR A 1 200 ? -11.467 0.904 10.939 1.00 81.75 200 THR A N 1
ATOM 1412 C CA . THR A 1 200 ? -10.217 1.255 11.600 1.00 81.75 200 THR A CA 1
ATOM 1413 C C . THR A 1 200 ? -9.348 0.028 11.851 1.00 81.75 200 THR A C 1
ATOM 1415 O O . THR A 1 200 ? -8.174 0.090 11.497 1.00 81.75 200 THR A O 1
ATOM 1418 N N . ASP A 1 201 ? -9.909 -1.105 12.284 1.00 82.69 201 ASP A N 1
ATOM 1419 C CA . ASP A 1 201 ? -9.204 -2.399 12.312 1.00 82.69 201 ASP A CA 1
ATOM 1420 C C . ASP A 1 201 ? -8.592 -2.750 10.936 1.00 82.69 201 ASP A C 1
ATOM 1422 O O . ASP A 1 201 ? -7.385 -2.977 10.812 1.00 82.69 201 ASP A O 1
ATOM 1426 N N . GLY A 1 202 ? -9.397 -2.704 9.865 1.00 90.38 202 GLY A N 1
ATOM 1427 C CA . GLY A 1 202 ? -8.957 -3.022 8.500 1.00 90.38 202 GLY A CA 1
ATOM 1428 C C . GLY A 1 202 ? -7.833 -2.123 7.992 1.00 90.38 202 GLY A C 1
ATOM 1429 O O . GLY A 1 202 ? -6.849 -2.582 7.405 1.00 90.38 202 GLY A O 1
ATOM 1430 N N . THR A 1 203 ? -7.950 -0.819 8.221 1.00 89.94 203 THR A N 1
ATOM 1431 C CA . THR A 1 203 ? -6.939 0.162 7.804 1.00 89.94 203 THR A CA 1
ATOM 1432 C C . THR A 1 203 ? -5.699 0.150 8.701 1.00 89.94 203 THR A C 1
ATOM 1434 O O . THR A 1 203 ? -4.602 0.438 8.216 1.00 89.94 203 THR A O 1
ATOM 1437 N N . TRP A 1 204 ? -5.825 -0.249 9.966 1.00 86.19 204 TRP A N 1
ATOM 1438 C CA . TRP A 1 204 ? -4.704 -0.476 10.876 1.00 86.19 204 TRP A CA 1
ATOM 1439 C C . TRP A 1 204 ? -3.906 -1.732 10.504 1.00 86.19 204 TRP A C 1
ATOM 1441 O O . TRP A 1 204 ? -2.678 -1.682 10.389 1.00 86.19 204 TRP A O 1
ATOM 1451 N N . ASP A 1 205 ? -4.572 -2.846 10.208 1.00 90.69 205 ASP A N 1
ATOM 1452 C CA . ASP A 1 205 ? -3.891 -4.052 9.729 1.00 90.69 205 ASP A CA 1
ATOM 1453 C C . ASP A 1 205 ? -3.211 -3.811 8.376 1.00 90.69 205 ASP A C 1
ATOM 1455 O O . ASP A 1 205 ? -2.069 -4.235 8.160 1.00 90.69 205 ASP A O 1
ATOM 1459 N N . SER A 1 206 ? -3.851 -3.034 7.495 1.00 94.44 206 SER A N 1
ATOM 1460 C CA . SER A 1 206 ? -3.266 -2.590 6.221 1.00 94.44 206 SER A CA 1
ATOM 1461 C C . SER A 1 206 ? -1.925 -1.873 6.420 1.00 94.44 206 SER A C 1
ATOM 1463 O O . SER A 1 206 ? -0.966 -2.128 5.682 1.00 94.44 206 SER A O 1
ATOM 1465 N N . TYR A 1 207 ? -1.817 -1.008 7.440 1.00 91.94 207 TYR A N 1
ATOM 1466 C CA . TYR A 1 207 ? -0.565 -0.332 7.798 1.00 91.94 207 TYR A CA 1
ATOM 1467 C C . TYR A 1 207 ? 0.529 -1.358 8.121 1.00 91.94 207 TYR A C 1
ATOM 1469 O O . TYR A 1 207 ? 1.630 -1.329 7.553 1.00 91.94 207 TYR A O 1
ATOM 1477 N N . TRP A 1 208 ? 0.228 -2.317 8.996 1.00 90.94 208 TRP A N 1
ATOM 1478 C CA . TRP A 1 208 ? 1.197 -3.313 9.440 1.00 90.94 208 TRP A CA 1
ATOM 1479 C C . TRP A 1 208 ? 1.595 -4.295 8.347 1.00 90.94 208 TRP A C 1
ATOM 1481 O O . TRP A 1 208 ? 2.789 -4.556 8.170 1.00 90.94 208 TRP A O 1
ATOM 1491 N N . TYR A 1 209 ? 0.645 -4.812 7.573 1.00 95.94 209 TYR A N 1
ATOM 1492 C CA . TYR A 1 209 ? 0.954 -5.796 6.538 1.00 95.94 209 TYR A CA 1
ATOM 1493 C C . TYR A 1 209 ? 1.754 -5.148 5.403 1.00 95.94 209 TYR A C 1
ATOM 1495 O O . TYR A 1 209 ? 2.741 -5.723 4.918 1.00 95.94 209 TYR A O 1
ATOM 1503 N N . SER A 1 210 ? 1.461 -3.881 5.094 1.00 96.38 210 SER A N 1
ATOM 1504 C CA . SER A 1 210 ? 2.297 -3.052 4.231 1.00 96.38 210 SER A CA 1
ATOM 1505 C C . SER A 1 210 ? 3.731 -2.904 4.769 1.00 96.38 210 SER A C 1
ATOM 1507 O O . SER A 1 210 ? 4.703 -3.069 4.019 1.00 96.38 210 SER A O 1
ATOM 1509 N N . LEU A 1 211 ? 3.902 -2.641 6.070 1.00 93.56 211 LEU A N 1
ATOM 1510 C CA . LEU A 1 211 ? 5.219 -2.526 6.711 1.00 93.56 211 LEU A CA 1
ATOM 1511 C C . LEU A 1 211 ? 5.990 -3.853 6.690 1.00 93.56 211 LEU A C 1
ATOM 1513 O O . LEU A 1 211 ? 7.218 -3.881 6.518 1.00 93.56 211 LEU A O 1
ATOM 1517 N N . TYR A 1 212 ? 5.299 -4.975 6.872 1.00 95.31 212 TYR A N 1
ATOM 1518 C CA . TYR A 1 212 ? 5.914 -6.299 6.904 1.00 95.31 212 TYR A CA 1
ATOM 1519 C C . TYR A 1 212 ? 6.415 -6.719 5.529 1.00 95.31 212 TYR A C 1
ATOM 1521 O O . TYR A 1 212 ? 7.571 -7.144 5.424 1.00 95.31 212 TYR A O 1
ATOM 1529 N N . ASN A 1 213 ? 5.618 -6.511 4.479 1.00 97.75 213 ASN A N 1
ATOM 1530 C CA . ASN A 1 213 ? 6.026 -6.772 3.100 1.00 97.75 213 ASN A CA 1
ATOM 1531 C C . ASN A 1 213 ? 7.202 -5.874 2.678 1.00 97.75 213 ASN A C 1
ATOM 1533 O O . ASN A 1 213 ? 8.177 -6.364 2.096 1.00 97.75 213 ASN A O 1
ATOM 1537 N N . MET A 1 214 ? 7.181 -4.590 3.057 1.00 96.00 214 MET A N 1
ATOM 1538 C CA . MET A 1 214 ? 8.291 -3.664 2.814 1.00 96.00 214 MET A CA 1
ATOM 1539 C C . MET A 1 214 ? 9.575 -4.100 3.528 1.00 96.00 214 MET A C 1
ATOM 1541 O O . MET A 1 214 ? 10.599 -4.328 2.880 1.00 96.00 214 MET A O 1
ATOM 1545 N N . SER A 1 215 ? 9.525 -4.254 4.856 1.00 94.88 215 SER A N 1
ATOM 1546 C CA . SER A 1 215 ? 10.709 -4.589 5.657 1.00 94.88 215 SER A CA 1
ATOM 1547 C C . SER A 1 215 ? 11.310 -5.922 5.219 1.00 94.88 215 SER A C 1
ATOM 1549 O O . SER A 1 215 ? 12.515 -6.019 4.986 1.00 94.88 215 SER A O 1
ATOM 1551 N N . THR A 1 216 ? 10.468 -6.934 5.003 1.00 96.12 216 THR A N 1
ATOM 1552 C CA . THR A 1 216 ? 10.922 -8.254 4.560 1.00 96.12 216 THR A CA 1
ATOM 1553 C C . THR A 1 216 ? 11.656 -8.183 3.224 1.00 96.12 216 THR A C 1
ATOM 1555 O O . THR A 1 216 ? 12.728 -8.774 3.077 1.00 96.12 216 THR A O 1
ATOM 1558 N N . THR A 1 217 ? 11.131 -7.425 2.265 1.00 96.88 217 THR A N 1
ATOM 1559 C CA . THR A 1 217 ? 11.692 -7.359 0.910 1.00 96.88 217 THR A CA 1
ATOM 1560 C C . THR A 1 217 ? 12.948 -6.492 0.838 1.00 96.88 217 THR A C 1
ATOM 1562 O O . THR A 1 217 ? 13.917 -6.881 0.180 1.00 96.88 217 THR A O 1
ATOM 1565 N N . ILE A 1 218 ? 12.955 -5.339 1.519 1.00 96.56 218 ILE A N 1
ATOM 1566 C CA . ILE A 1 218 ? 14.023 -4.335 1.402 1.00 96.56 218 ILE A CA 1
ATOM 1567 C C . ILE A 1 218 ? 15.189 -4.607 2.355 1.00 96.56 218 ILE A C 1
ATOM 1569 O O . ILE A 1 218 ? 16.325 -4.321 1.984 1.00 96.56 218 ILE A O 1
ATOM 1573 N N . THR A 1 219 ? 14.952 -5.127 3.566 1.00 95.31 219 THR A N 1
ATOM 1574 C CA . THR A 1 219 ? 15.999 -5.172 4.607 1.00 95.31 219 THR A CA 1
ATOM 1575 C C . THR A 1 219 ? 16.232 -6.534 5.255 1.00 95.31 219 THR A C 1
ATOM 1577 O O . THR A 1 219 ? 17.291 -6.710 5.858 1.00 95.31 219 THR A O 1
ATOM 1580 N N . LEU A 1 220 ? 15.309 -7.501 5.151 1.00 95.44 220 LEU A N 1
ATOM 1581 C CA . LEU A 1 220 ? 15.402 -8.754 5.923 1.00 95.44 220 LEU A CA 1
ATOM 1582 C C . LEU A 1 220 ? 15.725 -9.990 5.069 1.00 95.44 220 LEU A C 1
ATOM 1584 O O . LEU A 1 220 ? 16.756 -10.615 5.289 1.00 95.44 220 LEU A O 1
ATOM 1588 N N . SER A 1 221 ? 14.894 -10.326 4.078 1.00 96.56 221 SER A N 1
ATOM 1589 C CA . SER A 1 221 ? 14.918 -11.629 3.377 1.00 96.56 221 SER A CA 1
ATOM 1590 C C . SER A 1 221 ? 16.204 -11.934 2.610 1.00 96.56 221 SER A C 1
ATOM 1592 O O . SER A 1 221 ? 16.556 -13.092 2.382 1.00 96.56 221 SER A O 1
ATOM 1594 N N . GLY A 1 222 ? 16.882 -10.896 2.120 1.00 95.81 222 GLY A N 1
ATOM 1595 C CA . GLY A 1 222 ? 17.985 -11.058 1.181 1.00 95.81 222 GLY A CA 1
ATOM 1596 C C . GLY A 1 222 ? 17.578 -11.645 -0.180 1.00 95.81 222 GLY A C 1
ATOM 1597 O O . GLY A 1 222 ? 18.468 -12.092 -0.915 1.00 95.81 222 GLY A O 1
ATOM 1598 N N . ASN A 1 223 ? 16.283 -11.646 -0.531 1.00 97.19 223 ASN A N 1
ATOM 1599 C CA . ASN A 1 223 ? 15.747 -12.160 -1.796 1.00 97.19 223 ASN A CA 1
ATOM 1600 C C . ASN A 1 223 ? 15.960 -11.178 -2.967 1.00 97.19 223 ASN A C 1
ATOM 1602 O O . ASN A 1 223 ? 15.037 -10.523 -3.458 1.00 97.19 223 ASN A O 1
ATOM 1606 N N . GLY A 1 224 ? 17.205 -11.036 -3.410 1.00 96.75 224 GLY A N 1
ATOM 1607 C CA . GLY A 1 224 ? 17.553 -10.147 -4.515 1.00 96.75 224 GLY A CA 1
ATOM 1608 C C . GLY A 1 224 ? 19.039 -9.840 -4.592 1.00 96.75 224 GLY A C 1
ATOM 1609 O O . GLY A 1 224 ? 19.875 -10.507 -3.971 1.00 96.75 224 GLY A O 1
ATOM 1610 N N . ILE A 1 225 ? 19.370 -8.810 -5.367 1.00 95.62 225 ILE A N 1
ATOM 1611 C CA . ILE A 1 225 ? 20.725 -8.266 -5.429 1.00 95.62 225 ILE A CA 1
ATOM 1612 C C . ILE A 1 225 ? 20.895 -7.264 -4.284 1.00 95.62 225 ILE A C 1
ATOM 1614 O O . ILE A 1 225 ? 20.164 -6.279 -4.195 1.00 95.62 225 ILE A O 1
ATOM 1618 N N . ILE A 1 226 ? 21.866 -7.527 -3.411 1.00 95.50 226 ILE A N 1
ATOM 1619 C CA . ILE A 1 226 ? 22.076 -6.776 -2.169 1.00 95.50 226 ILE A CA 1
ATOM 1620 C C . ILE A 1 226 ? 23.137 -5.701 -2.369 1.00 95.50 226 ILE A C 1
ATOM 1622 O O . ILE A 1 226 ? 24.154 -5.940 -3.018 1.00 95.50 226 ILE A O 1
ATOM 1626 N N . PHE A 1 227 ? 22.884 -4.526 -1.806 1.00 94.62 227 PHE A N 1
ATOM 1627 C CA . PHE A 1 227 ? 23.828 -3.429 -1.704 1.00 94.62 227 PHE A CA 1
ATOM 1628 C C . PHE A 1 227 ? 24.644 -3.548 -0.403 1.00 94.62 227 PHE A C 1
ATOM 1630 O O . PHE A 1 227 ? 24.054 -3.784 0.652 1.00 94.62 227 PHE A O 1
ATOM 1637 N N . PRO A 1 228 ? 25.969 -3.330 -0.439 1.00 94.38 228 PRO A N 1
ATOM 1638 C CA . PRO A 1 228 ? 26.796 -3.094 -1.623 1.00 94.38 228 PRO A CA 1
ATOM 1639 C C . PRO A 1 228 ? 27.138 -4.392 -2.383 1.00 94.38 228 PRO A C 1
ATOM 1641 O O . PRO A 1 228 ? 27.456 -5.415 -1.784 1.00 94.38 228 PRO A O 1
ATOM 1644 N N . ALA A 1 229 ? 27.126 -4.342 -3.719 1.00 89.62 229 ALA A N 1
ATOM 1645 C CA . ALA A 1 229 ? 27.431 -5.485 -4.592 1.00 89.62 229 ALA A CA 1
ATOM 1646 C C . ALA A 1 229 ? 28.845 -5.448 -5.206 1.00 89.62 229 ALA A C 1
ATOM 1648 O O . ALA A 1 229 ? 29.262 -6.407 -5.859 1.00 89.62 229 ALA A O 1
ATOM 1649 N N . ASN A 1 230 ? 29.574 -4.339 -5.060 1.00 88.19 230 ASN A N 1
ATOM 1650 C CA . ASN A 1 230 ? 30.925 -4.148 -5.595 1.00 88.19 230 ASN A CA 1
ATOM 1651 C C . ASN A 1 230 ? 31.732 -3.139 -4.754 1.00 88.19 230 ASN A C 1
ATOM 1653 O O . ASN A 1 230 ? 31.162 -2.434 -3.924 1.00 88.19 230 ASN A O 1
ATOM 1657 N N . ASP A 1 231 ? 33.043 -3.047 -5.000 1.00 90.75 231 ASP A N 1
ATOM 1658 C CA . ASP A 1 231 ? 33.968 -2.202 -4.222 1.00 90.75 231 ASP A CA 1
ATOM 1659 C C . ASP A 1 231 ? 33.575 -0.712 -4.222 1.00 90.75 231 ASP A C 1
ATOM 1661 O O . ASP A 1 231 ? 33.675 -0.044 -3.198 1.00 90.75 231 ASP A O 1
ATOM 1665 N N . GLN A 1 232 ? 33.069 -0.186 -5.342 1.00 87.00 232 GLN A N 1
ATOM 1666 C CA . GLN A 1 232 ? 32.621 1.210 -5.418 1.00 87.00 232 GLN A CA 1
ATOM 1667 C C . GLN A 1 232 ? 31.402 1.453 -4.520 1.00 87.00 232 GLN A C 1
ATOM 1669 O O . GLN A 1 232 ? 31.334 2.451 -3.806 1.00 87.00 232 GLN A O 1
ATOM 1674 N N . GLN A 1 233 ? 30.435 0.539 -4.548 1.00 91.06 233 GLN A N 1
ATOM 1675 C CA . GLN A 1 233 ? 29.260 0.599 -3.684 1.00 91.06 233 GLN A CA 1
ATOM 1676 C C . GLN A 1 233 ? 29.634 0.395 -2.211 1.00 91.06 233 GLN A C 1
ATOM 1678 O O . GLN A 1 233 ? 29.041 1.030 -1.342 1.00 91.06 233 GLN A O 1
ATOM 1683 N N . GLN A 1 234 ? 30.639 -0.436 -1.923 1.00 93.88 234 GLN A N 1
ATOM 1684 C CA . GLN A 1 234 ? 31.171 -0.622 -0.573 1.00 93.88 234 GLN A CA 1
ATOM 1685 C C . GLN A 1 234 ? 31.745 0.692 -0.028 1.00 93.88 234 GLN A C 1
ATOM 1687 O O . GLN A 1 234 ? 31.384 1.105 1.071 1.00 93.88 234 GLN A O 1
ATOM 1692 N N . GLU A 1 235 ? 32.561 1.400 -0.815 1.00 91.44 235 GLU A N 1
ATOM 1693 C CA . GLU A 1 235 ? 33.085 2.719 -0.436 1.00 91.44 235 GLU A CA 1
ATOM 1694 C C . GLU A 1 235 ? 31.961 3.745 -0.207 1.00 91.44 235 GLU A C 1
ATOM 1696 O O . GLU A 1 235 ? 32.027 4.542 0.732 1.00 91.44 235 GLU A O 1
ATOM 1701 N N . GLN A 1 236 ? 30.909 3.721 -1.037 1.00 89.50 236 GLN A N 1
ATOM 1702 C CA . GLN A 1 236 ? 29.728 4.571 -0.849 1.00 89.50 236 GLN A CA 1
ATOM 1703 C C . GLN A 1 236 ? 28.997 4.246 0.457 1.00 89.50 236 GLN A C 1
ATOM 1705 O O . GLN A 1 236 ? 28.634 5.160 1.198 1.00 89.50 236 GLN A O 1
ATOM 1710 N N . PHE A 1 237 ? 28.792 2.963 0.757 1.00 91.88 237 PHE A N 1
ATOM 1711 C CA . PHE A 1 237 ? 28.146 2.519 1.989 1.00 91.88 237 PHE A CA 1
ATOM 1712 C C . PHE A 1 237 ? 28.941 2.953 3.227 1.00 91.88 237 PHE A C 1
ATOM 1714 O O . PHE A 1 237 ? 28.374 3.562 4.134 1.00 91.88 237 PHE A O 1
ATOM 1721 N N . GLU A 1 238 ? 30.260 2.733 3.235 1.00 92.88 238 GLU A N 1
ATOM 1722 C CA . GLU A 1 238 ? 31.152 3.099 4.347 1.00 92.88 238 GLU A CA 1
ATOM 1723 C C . GLU A 1 238 ? 31.158 4.604 4.649 1.00 92.88 238 GLU A C 1
ATOM 1725 O O . GLU A 1 238 ? 31.359 5.004 5.796 1.00 92.88 238 GLU A O 1
ATOM 1730 N N . GLN A 1 239 ? 30.912 5.445 3.641 1.00 90.69 239 GLN A N 1
ATOM 1731 C CA . GLN A 1 239 ? 30.807 6.895 3.813 1.00 90.69 239 GLN A CA 1
ATOM 1732 C C . GLN A 1 239 ? 29.404 7.340 4.236 1.00 90.69 239 GLN A C 1
ATOM 1734 O O . GLN A 1 239 ? 29.268 8.196 5.111 1.00 90.69 239 GLN A O 1
ATOM 1739 N N . ARG A 1 240 ? 28.355 6.786 3.617 1.00 92.44 240 ARG A N 1
ATOM 1740 C CA . ARG A 1 240 ? 26.971 7.236 3.834 1.00 92.44 240 ARG A CA 1
ATOM 1741 C C . ARG A 1 240 ? 26.381 6.719 5.132 1.00 92.44 240 ARG A C 1
ATOM 1743 O O . ARG A 1 240 ? 25.644 7.450 5.782 1.00 92.44 240 ARG A O 1
ATOM 1750 N N . PHE A 1 241 ? 26.697 5.491 5.525 1.00 91.56 241 PHE A N 1
ATOM 1751 C CA . PHE A 1 241 ? 26.070 4.875 6.687 1.00 91.56 241 PHE A CA 1
ATOM 1752 C C . PHE A 1 241 ? 26.329 5.649 7.992 1.00 91.56 241 PHE A C 1
ATOM 1754 O O . PHE A 1 241 ? 25.357 5.959 8.681 1.00 91.56 241 PHE A O 1
ATOM 1761 N N . PRO A 1 242 ? 27.567 6.087 8.312 1.00 91.12 242 PRO A N 1
ATOM 1762 C CA . PRO A 1 242 ? 27.797 6.958 9.466 1.00 91.12 242 PRO A CA 1
ATOM 1763 C C . PRO A 1 242 ? 27.085 8.313 9.365 1.00 91.12 242 PRO A C 1
ATOM 1765 O O . PRO A 1 242 ? 26.691 8.868 10.387 1.00 91.12 242 PRO A O 1
ATOM 1768 N N . ALA A 1 243 ? 26.910 8.849 8.152 1.00 92.31 243 ALA A N 1
ATOM 1769 C CA . ALA A 1 243 ? 26.196 10.105 7.942 1.00 92.31 243 ALA A CA 1
ATOM 1770 C C . ALA A 1 243 ? 24.690 9.959 8.212 1.00 92.31 243 ALA A C 1
ATOM 1772 O O . ALA A 1 243 ? 24.117 10.833 8.849 1.00 92.31 243 ALA A O 1
ATOM 1773 N N . ILE A 1 244 ? 24.077 8.839 7.805 1.00 93.88 244 ILE A N 1
ATOM 1774 C CA . ILE A 1 244 ? 22.683 8.503 8.139 1.00 93.88 244 ILE A CA 1
ATOM 1775 C C . ILE A 1 244 ? 22.518 8.380 9.657 1.00 93.88 244 ILE A C 1
ATOM 1777 O O . ILE A 1 244 ? 21.627 8.999 10.226 1.00 93.88 244 ILE A O 1
ATOM 1781 N N . VAL A 1 245 ? 23.393 7.613 10.319 1.00 90.50 245 VAL A N 1
ATOM 1782 C CA . VAL A 1 245 ? 23.366 7.437 11.784 1.00 90.50 245 VAL A CA 1
ATOM 1783 C C . VAL A 1 245 ? 23.440 8.794 12.492 1.00 90.50 245 VAL A C 1
ATOM 1785 O O . VAL A 1 245 ? 22.609 9.086 13.344 1.00 90.50 245 VAL A O 1
ATOM 1788 N N . GLY A 1 246 ? 24.389 9.648 12.093 1.00 88.94 246 GLY A N 1
ATOM 1789 C CA . GLY A 1 246 ? 24.559 10.973 12.690 1.00 88.94 246 GLY A CA 1
ATOM 1790 C C . GLY A 1 246 ? 23.420 11.953 12.393 1.00 88.94 246 GLY A C 1
ATOM 1791 O O . GLY A 1 246 ? 23.088 12.756 13.255 1.00 88.94 246 GLY A O 1
ATOM 1792 N N . ALA A 1 247 ? 22.820 11.904 11.200 1.00 90.00 247 ALA A N 1
ATOM 1793 C CA . ALA A 1 247 ? 21.703 12.777 10.835 1.00 90.00 247 ALA A CA 1
ATOM 1794 C C . ALA A 1 247 ? 20.383 12.367 11.507 1.00 90.00 247 ALA A C 1
ATOM 1796 O O . ALA A 1 247 ? 19.556 13.226 11.781 1.00 90.00 247 ALA A O 1
ATOM 1797 N N . ALA A 1 248 ? 20.197 11.074 11.786 1.00 89.00 248 ALA A N 1
ATOM 1798 C CA . ALA A 1 248 ? 19.001 10.552 12.447 1.00 89.00 248 ALA A CA 1
ATOM 1799 C C . ALA A 1 248 ? 19.012 10.735 13.972 1.00 89.00 248 ALA A C 1
ATOM 1801 O O . ALA A 1 248 ? 18.048 10.330 14.613 1.00 89.00 248 ALA A O 1
ATOM 1802 N N . ASP A 1 249 ? 20.119 11.227 14.543 1.00 85.06 249 ASP A N 1
ATOM 1803 C CA . ASP A 1 249 ? 20.407 11.168 15.985 1.00 85.06 249 ASP A CA 1
ATOM 1804 C C . ASP A 1 249 ? 20.195 9.756 16.572 1.00 85.06 249 ASP A C 1
ATOM 1806 O O . ASP A 1 249 ? 19.727 9.566 17.691 1.00 85.06 249 ASP A O 1
ATOM 1810 N N . ALA A 1 250 ? 20.506 8.728 15.775 1.00 83.88 250 ALA A N 1
ATOM 1811 C CA . ALA A 1 250 ? 20.333 7.339 16.167 1.00 83.88 250 ALA A CA 1
ATOM 1812 C C . ALA A 1 250 ? 21.651 6.786 16.713 1.00 83.88 250 ALA A C 1
ATOM 1814 O O . ALA A 1 250 ? 22.689 6.880 16.061 1.00 83.88 250 ALA A O 1
ATOM 1815 N N . ASP A 1 251 ? 21.615 6.107 17.860 1.00 82.50 251 ASP A N 1
ATOM 1816 C CA . ASP A 1 251 ? 22.814 5.456 18.412 1.00 82.50 251 ASP A CA 1
ATOM 1817 C C . ASP A 1 251 ? 23.318 4.309 17.525 1.00 82.50 251 ASP A C 1
ATOM 1819 O O . ASP A 1 251 ? 24.514 4.007 17.458 1.00 82.50 251 ASP A O 1
ATOM 1823 N N . ARG A 1 252 ? 22.383 3.608 16.877 1.00 82.62 252 ARG A N 1
ATOM 1824 C CA . ARG A 1 252 ? 22.652 2.426 16.059 1.00 82.62 252 ARG A CA 1
ATOM 1825 C C . ARG A 1 252 ? 21.482 2.126 15.116 1.00 82.62 252 ARG A C 1
ATOM 1827 O O . ARG A 1 252 ? 20.363 2.558 15.370 1.00 82.62 252 ARG A O 1
ATOM 1834 N N . PRO A 1 253 ? 21.712 1.330 14.060 1.00 86.81 253 PRO A N 1
ATOM 1835 C CA . PRO A 1 253 ? 20.664 0.929 13.124 1.00 86.81 253 PRO A CA 1
ATOM 1836 C C . PRO A 1 253 ? 19.557 0.116 13.813 1.00 86.81 253 PRO A C 1
ATOM 1838 O O . PRO A 1 253 ? 19.880 -0.670 14.708 1.00 86.81 253 PRO A O 1
ATOM 1841 N N . PRO A 1 254 ? 18.295 0.201 13.360 1.00 87.25 254 PRO A N 1
ATOM 1842 C CA . PRO A 1 254 ? 17.173 -0.552 13.923 1.00 87.25 254 PRO A CA 1
ATOM 1843 C C . PRO A 1 254 ? 17.179 -2.040 13.533 1.00 87.25 254 PRO A C 1
ATOM 1845 O O . PRO A 1 254 ? 16.471 -2.827 14.144 1.00 87.25 254 PRO A O 1
ATOM 1848 N N . VAL A 1 255 ? 17.982 -2.445 12.544 1.00 90.44 255 VAL A N 1
ATOM 1849 C CA . VAL A 1 255 ? 18.143 -3.841 12.101 1.00 90.44 255 VAL A CA 1
ATOM 1850 C C . VAL A 1 255 ? 19.621 -4.216 12.184 1.00 90.44 255 VAL A C 1
ATOM 1852 O O . VAL A 1 255 ? 20.482 -3.442 11.761 1.00 90.44 255 VAL A O 1
ATOM 1855 N N . ILE A 1 256 ? 19.928 -5.390 12.733 1.00 91.94 256 ILE A N 1
ATOM 1856 C CA . ILE A 1 256 ? 21.291 -5.928 12.784 1.00 91.94 256 ILE A CA 1
ATOM 1857 C C . ILE A 1 256 ? 21.621 -6.547 11.420 1.00 91.94 256 ILE A C 1
ATOM 1859 O O . ILE A 1 256 ? 20.874 -7.395 10.938 1.00 91.94 256 ILE A O 1
ATOM 1863 N N . GLU A 1 257 ? 22.744 -6.121 10.825 1.00 91.94 257 GLU A N 1
ATOM 1864 C CA . GLU A 1 257 ? 23.283 -6.636 9.549 1.00 91.94 257 GLU A CA 1
ATOM 1865 C C . GLU A 1 257 ? 22.225 -6.709 8.423 1.00 91.94 257 GLU A C 1
ATOM 1867 O O . GLU A 1 257 ? 21.965 -7.789 7.890 1.00 91.94 257 GLU A O 1
ATOM 1872 N N . PRO A 1 258 ? 21.566 -5.583 8.072 1.00 94.25 258 PRO A N 1
ATOM 1873 C CA . PRO A 1 258 ? 20.441 -5.589 7.142 1.00 94.25 258 PRO A CA 1
ATOM 1874 C C . PRO A 1 258 ? 20.846 -6.051 5.737 1.00 94.25 258 PRO A C 1
ATOM 1876 O O . PRO A 1 258 ? 21.837 -5.594 5.166 1.00 94.25 258 PRO A O 1
ATOM 1879 N N . ASN A 1 259 ? 20.002 -6.879 5.126 1.00 95.44 259 ASN A N 1
ATOM 1880 C CA . ASN A 1 259 ? 20.116 -7.297 3.734 1.00 95.44 259 ASN A CA 1
ATOM 1881 C C . ASN A 1 259 ? 19.505 -6.236 2.805 1.00 95.44 259 ASN A C 1
ATOM 1883 O O . ASN A 1 259 ? 18.408 -6.432 2.286 1.00 95.44 259 ASN A O 1
ATOM 1887 N N . LEU A 1 260 ? 20.204 -5.113 2.607 1.00 96.31 260 LEU A N 1
ATOM 1888 C CA . LEU A 1 260 ? 19.733 -3.971 1.811 1.00 96.31 260 LEU A CA 1
ATOM 1889 C C . LEU A 1 260 ? 19.514 -4.337 0.332 1.00 96.31 260 LEU A C 1
ATOM 1891 O O . LEU A 1 260 ? 20.442 -4.345 -0.476 1.00 96.31 260 LEU A O 1
ATOM 1895 N N . ASN A 1 261 ? 18.279 -4.645 -0.041 1.00 95.75 261 ASN A N 1
ATOM 1896 C CA . ASN A 1 261 ? 17.925 -5.147 -1.362 1.00 95.75 261 ASN A CA 1
ATOM 1897 C C . ASN A 1 261 ? 17.777 -4.001 -2.372 1.00 95.75 261 ASN A C 1
ATOM 1899 O O . ASN A 1 261 ? 16.807 -3.247 -2.339 1.00 95.75 261 ASN A O 1
ATOM 1903 N N . MET A 1 262 ? 18.743 -3.856 -3.284 1.00 94.94 262 MET A N 1
ATOM 1904 C CA . MET A 1 262 ? 18.672 -2.825 -4.329 1.00 94.94 262 MET A CA 1
ATOM 1905 C C . MET A 1 262 ? 17.842 -3.257 -5.539 1.00 94.94 262 MET A C 1
ATOM 1907 O O . MET A 1 262 ? 17.316 -2.405 -6.254 1.00 94.94 262 MET A O 1
ATOM 1911 N N . ALA A 1 263 ? 17.740 -4.563 -5.785 1.00 96.38 263 ALA A N 1
ATOM 1912 C CA . ALA A 1 263 ? 17.058 -5.124 -6.944 1.00 96.38 263 ALA A CA 1
ATOM 1913 C C . ALA A 1 263 ? 16.467 -6.501 -6.586 1.00 96.38 263 ALA A C 1
ATOM 1915 O O . ALA A 1 263 ? 17.151 -7.524 -6.719 1.00 96.38 263 ALA A O 1
ATOM 1916 N N . PRO A 1 264 ? 15.209 -6.531 -6.118 1.00 97.38 264 PRO A N 1
ATOM 1917 C CA . PRO A 1 264 ? 14.541 -7.751 -5.683 1.00 97.38 264 PRO A CA 1
ATOM 1918 C C . PRO A 1 264 ? 14.295 -8.743 -6.816 1.00 97.38 264 PRO A C 1
ATOM 1920 O O . PRO A 1 264 ? 13.920 -8.359 -7.931 1.00 97.38 264 PRO A O 1
ATOM 1923 N N . PHE A 1 265 ? 14.449 -10.032 -6.513 1.00 98.31 265 PHE A N 1
ATOM 1924 C CA . PHE A 1 265 ? 14.058 -11.084 -7.446 1.00 98.31 265 PHE A CA 1
ATOM 1925 C C . PHE A 1 265 ? 12.538 -11.106 -7.653 1.00 98.31 265 PHE A C 1
ATOM 1927 O O . PHE A 1 265 ? 11.793 -10.689 -6.772 1.00 98.31 265 PHE A O 1
ATOM 1934 N N . THR A 1 266 ? 12.069 -11.562 -8.817 1.00 98.19 266 THR A N 1
ATOM 1935 C CA . THR A 1 266 ? 10.636 -11.560 -9.160 1.00 98.19 266 THR A CA 1
ATOM 1936 C C . THR A 1 266 ? 9.836 -12.503 -8.271 1.00 98.19 266 THR A C 1
ATOM 1938 O O . THR A 1 266 ? 8.744 -12.155 -7.852 1.00 98.19 266 THR A O 1
ATOM 1941 N N . GLU A 1 267 ? 10.413 -13.655 -7.937 1.00 98.12 267 GLU A N 1
ATOM 1942 C CA . GLU A 1 267 ? 9.826 -14.650 -7.032 1.00 98.12 267 GLU A CA 1
ATOM 1943 C C . GLU A 1 267 ? 10.846 -15.114 -5.986 1.00 98.12 267 GLU A C 1
ATOM 1945 O O . GLU A 1 267 ? 12.058 -15.139 -6.266 1.00 98.12 267 GLU A O 1
ATOM 1950 N N . GLY A 1 268 ? 10.353 -15.515 -4.811 1.00 95.94 268 GLY A N 1
ATOM 1951 C CA . GLY A 1 268 ? 11.138 -16.089 -3.717 1.00 95.94 268 GLY A CA 1
ATOM 1952 C C . GLY A 1 268 ? 10.375 -17.135 -2.903 1.00 95.94 268 GLY A C 1
ATOM 1953 O O . GLY A 1 268 ? 9.152 -17.238 -2.980 1.00 95.94 268 GLY A O 1
ATOM 1954 N N . ASP A 1 269 ? 11.125 -17.899 -2.108 1.00 94.75 269 ASP A N 1
ATOM 1955 C CA . ASP A 1 269 ? 10.581 -18.816 -1.108 1.00 94.75 269 ASP A CA 1
ATOM 1956 C C . ASP A 1 269 ? 10.682 -18.184 0.290 1.00 94.75 269 ASP A C 1
ATOM 1958 O O . ASP A 1 269 ? 11.794 -18.026 0.794 1.00 94.75 269 ASP A O 1
ATOM 1962 N N . PRO A 1 270 ? 9.564 -17.823 0.931 1.00 96.12 270 PRO A N 1
ATOM 1963 C CA . PRO A 1 270 ? 9.565 -17.041 2.165 1.00 96.12 270 PRO A CA 1
ATOM 1964 C C . PRO A 1 270 ? 9.801 -17.849 3.446 1.00 96.12 270 PRO A C 1
ATOM 1966 O O . PRO A 1 270 ? 9.609 -17.329 4.549 1.00 96.12 270 PRO A O 1
ATOM 1969 N N . HIS A 1 271 ? 10.226 -19.106 3.319 1.00 96.19 271 HIS A N 1
ATOM 1970 C CA . HIS A 1 271 ? 10.665 -19.932 4.436 1.00 96.19 271 HIS A CA 1
ATOM 1971 C C . HIS A 1 271 ? 12.025 -19.468 4.968 1.00 96.19 271 HIS A C 1
ATOM 1973 O O . HIS A 1 271 ? 12.968 -19.239 4.205 1.00 96.19 271 HIS A O 1
ATOM 1979 N N . PHE A 1 272 ? 12.147 -19.383 6.293 1.00 96.44 272 PHE A N 1
ATOM 1980 C CA . PHE A 1 272 ? 13.432 -19.087 6.922 1.00 96.44 272 PHE A CA 1
ATOM 1981 C C . PHE A 1 272 ? 14.378 -20.283 6.825 1.00 96.44 272 PHE A C 1
ATOM 1983 O O . PHE A 1 272 ? 13.971 -21.437 6.976 1.00 96.44 272 PHE A O 1
ATOM 1990 N N . THR A 1 273 ? 15.664 -20.010 6.606 1.00 94.81 273 THR A N 1
ATOM 1991 C CA . THR A 1 273 ? 16.699 -21.055 6.534 1.00 94.81 273 THR A CA 1
ATOM 1992 C C . THR A 1 273 ? 17.265 -21.457 7.897 1.00 94.81 273 THR A C 1
ATOM 1994 O O . THR A 1 273 ? 18.013 -22.429 7.988 1.00 94.81 273 THR A O 1
ATOM 1997 N N . GLU A 1 274 ? 16.938 -20.706 8.947 1.00 95.50 274 GLU A N 1
ATOM 1998 C CA . GLU A 1 274 ? 17.318 -20.960 10.337 1.00 95.50 274 GLU A CA 1
ATOM 1999 C C . GLU A 1 274 ? 16.315 -20.303 11.300 1.00 95.50 274 GLU A C 1
ATOM 2001 O O . GLU A 1 274 ? 15.385 -19.628 10.863 1.00 95.50 274 GLU A O 1
ATOM 2006 N N . GLN A 1 275 ? 16.484 -20.508 12.611 1.00 95.25 275 GLN A N 1
ATOM 2007 C CA . GLN A 1 275 ? 15.586 -19.951 13.625 1.00 95.25 275 GLN A CA 1
ATOM 2008 C C . GLN A 1 275 ? 15.593 -18.408 13.582 1.00 95.25 275 GLN A C 1
ATOM 2010 O O . GLN A 1 275 ? 16.639 -17.815 13.861 1.00 95.25 275 GLN A O 1
ATOM 2015 N N . PRO A 1 276 ? 14.451 -17.748 13.310 1.00 94.44 276 PRO A N 1
ATOM 2016 C CA . PRO A 1 276 ? 14.403 -16.300 13.149 1.00 94.44 276 PRO A CA 1
ATOM 2017 C C . PRO A 1 276 ? 14.559 -15.565 14.487 1.00 94.44 276 PRO A C 1
ATOM 2019 O O . PRO A 1 276 ? 13.980 -15.958 15.503 1.00 94.44 276 PRO A O 1
ATOM 2022 N N . VAL A 1 277 ? 15.293 -14.451 14.469 1.00 92.69 277 VAL A N 1
ATOM 2023 C CA . VAL A 1 277 ? 15.475 -13.538 15.606 1.00 92.69 277 VAL A CA 1
ATOM 2024 C C . VAL A 1 277 ? 14.874 -12.176 15.261 1.00 92.69 277 VAL A C 1
ATOM 2026 O O . VAL A 1 277 ? 15.477 -11.376 14.544 1.00 92.69 277 VAL A O 1
ATOM 2029 N N . PHE A 1 278 ? 13.674 -11.913 15.783 1.00 85.81 278 PHE A N 1
ATOM 2030 C CA . PHE A 1 278 ? 12.981 -10.625 15.629 1.00 85.81 278 PHE A CA 1
ATOM 2031 C C . PHE A 1 278 ? 13.333 -9.614 16.724 1.00 85.81 278 PHE A C 1
ATOM 2033 O O . PHE A 1 278 ? 13.278 -8.415 16.470 1.00 85.81 278 PHE A O 1
ATOM 2040 N N . ASP A 1 279 ? 13.745 -10.102 17.894 1.00 83.00 279 ASP A N 1
ATOM 2041 C CA . ASP A 1 279 ? 14.152 -9.298 19.044 1.00 83.00 279 ASP A CA 1
ATOM 2042 C C . ASP A 1 279 ? 15.498 -9.809 19.591 1.00 83.00 279 ASP A C 1
ATOM 2044 O O . ASP A 1 279 ? 15.577 -10.692 20.446 1.00 83.00 279 ASP A O 1
ATOM 2048 N N . GLY A 1 280 ? 16.580 -9.350 18.959 1.00 74.31 280 GLY A N 1
ATOM 2049 C CA . GLY A 1 280 ? 17.961 -9.699 19.280 1.00 74.31 280 GLY A CA 1
ATOM 2050 C C . GLY A 1 280 ? 18.610 -8.715 20.257 1.00 74.31 280 GLY A C 1
ATOM 2051 O O . GLY A 1 280 ? 17.964 -8.140 21.124 1.00 74.31 280 GLY A O 1
ATOM 2052 N N . ASP A 1 281 ? 19.924 -8.503 20.124 1.00 68.44 281 ASP A N 1
ATOM 2053 C CA . ASP A 1 281 ? 20.698 -7.651 21.039 1.00 68.44 281 ASP A CA 1
ATOM 2054 C C . ASP A 1 281 ? 20.175 -6.197 21.095 1.00 68.44 281 ASP A C 1
ATOM 2056 O O . ASP A 1 281 ? 20.436 -5.350 20.219 1.00 68.44 281 ASP A O 1
ATOM 2060 N N . GLY A 1 282 ? 19.430 -5.949 22.174 1.00 68.94 282 GLY A N 1
ATOM 2061 C CA . GLY A 1 282 ? 18.731 -4.726 22.529 1.00 68.94 282 GLY A CA 1
ATOM 2062 C C . GLY A 1 282 ? 17.593 -4.357 21.581 1.00 68.94 282 GLY A C 1
ATOM 2063 O O . GLY A 1 282 ? 17.632 -3.256 21.032 1.00 68.94 282 GLY A O 1
ATOM 2064 N N . GLY A 1 283 ? 16.613 -5.244 21.387 1.00 76.25 283 GLY A N 1
ATOM 2065 C CA . GLY A 1 283 ? 15.310 -4.863 20.826 1.00 76.25 283 GLY A CA 1
ATOM 2066 C C . GLY A 1 283 ? 15.139 -5.075 19.320 1.00 76.25 283 GLY A C 1
ATOM 2067 O O . GLY A 1 283 ? 14.125 -4.668 18.760 1.00 76.25 283 GLY A O 1
ATOM 2068 N N . ARG A 1 284 ? 16.167 -5.566 18.611 1.00 85.69 284 ARG A N 1
ATOM 2069 C CA . ARG A 1 284 ? 16.287 -5.388 17.149 1.00 85.69 284 ARG A CA 1
ATOM 2070 C C . ARG A 1 284 ? 16.321 -6.706 16.382 1.00 85.69 284 ARG A C 1
ATOM 2072 O O . ARG A 1 284 ? 17.051 -7.608 16.801 1.00 85.69 284 ARG A O 1
ATOM 2079 N N . PRO A 1 285 ? 15.664 -6.800 15.214 1.00 90.44 285 PRO A N 1
ATOM 2080 C CA . PRO A 1 285 ? 15.743 -7.987 14.374 1.00 90.44 285 PRO A CA 1
ATOM 2081 C C . PRO A 1 285 ? 17.155 -8.194 13.813 1.00 90.44 285 PRO A C 1
ATOM 2083 O O . PRO A 1 285 ? 17.847 -7.234 13.455 1.00 90.44 285 PRO A O 1
ATOM 2086 N N . ASP A 1 286 ? 17.558 -9.459 13.693 1.00 94.62 286 ASP A N 1
ATOM 2087 C CA . ASP A 1 286 ? 18.816 -9.875 13.069 1.00 94.62 286 ASP A CA 1
ATOM 2088 C C . ASP A 1 286 ? 18.557 -10.463 11.685 1.00 94.62 286 ASP A C 1
ATOM 2090 O O . ASP A 1 286 ? 18.167 -11.626 11.543 1.00 94.62 286 ASP A O 1
ATOM 2094 N N . ALA A 1 287 ? 18.798 -9.654 10.652 1.00 95.12 287 ALA A N 1
ATOM 2095 C CA . ALA A 1 287 ? 18.471 -10.011 9.277 1.00 95.12 287 ALA A CA 1
ATOM 2096 C C . ALA A 1 287 ? 19.255 -11.228 8.764 1.00 95.12 287 ALA A C 1
ATOM 2098 O O . ALA A 1 287 ? 18.799 -11.873 7.824 1.00 95.12 287 ALA A O 1
ATOM 2099 N N . ARG A 1 288 ? 20.376 -11.610 9.398 1.00 94.44 288 ARG A N 1
ATOM 2100 C CA . ARG A 1 288 ? 21.112 -12.841 9.049 1.00 94.44 288 ARG A CA 1
ATOM 2101 C C . ARG A 1 288 ? 20.233 -14.081 9.216 1.00 94.44 288 ARG A C 1
ATOM 2103 O O . ARG A 1 288 ? 20.226 -14.939 8.339 1.00 94.44 288 ARG A O 1
ATOM 2110 N N . THR A 1 289 ? 19.423 -14.089 10.275 1.00 95.12 289 THR A N 1
ATOM 2111 C CA . THR A 1 289 ? 18.504 -15.185 10.627 1.00 95.12 289 THR A CA 1
ATOM 2112 C C . THR A 1 289 ? 17.169 -15.141 9.887 1.00 95.12 289 THR A C 1
ATOM 2114 O O . THR A 1 289 ? 16.375 -16.072 9.973 1.00 95.12 289 THR A O 1
ATOM 2117 N N . LEU A 1 290 ? 16.907 -14.054 9.158 1.00 95.75 290 LEU A N 1
ATOM 2118 C CA . LEU A 1 290 ? 15.653 -13.813 8.440 1.00 95.75 290 LEU A CA 1
ATOM 2119 C C . LEU A 1 290 ? 15.809 -14.025 6.929 1.00 95.75 290 LEU A C 1
ATOM 2121 O O . LEU A 1 290 ? 14.940 -13.627 6.153 1.00 95.75 290 LEU A O 1
ATOM 2125 N N . THR A 1 291 ? 16.921 -14.636 6.514 1.00 95.00 291 THR A N 1
ATOM 2126 C CA . THR A 1 291 ? 17.238 -14.888 5.111 1.00 95.00 291 THR A CA 1
ATOM 2127 C C . THR A 1 291 ? 16.413 -16.027 4.519 1.00 95.00 291 THR A C 1
ATOM 2129 O O . THR A 1 291 ? 16.024 -16.978 5.199 1.00 95.00 291 THR A O 1
ATOM 2132 N N . TRP A 1 292 ? 16.145 -15.908 3.220 1.00 96.00 292 TRP A N 1
ATOM 2133 C CA . TRP A 1 292 ? 15.458 -16.917 2.417 1.00 96.00 292 TRP A CA 1
ATOM 2134 C C . TRP A 1 292 ? 16.449 -17.753 1.603 1.00 96.00 292 TRP A C 1
ATOM 2136 O O . TRP A 1 292 ? 17.541 -17.288 1.247 1.00 96.00 292 TRP A O 1
ATOM 2146 N N . ASP A 1 293 ? 16.056 -18.976 1.236 1.00 93.88 293 ASP A N 1
ATOM 2147 C CA . ASP A 1 293 ? 16.865 -19.822 0.356 1.00 93.88 293 ASP A CA 1
ATOM 2148 C C . ASP A 1 293 ? 16.838 -19.299 -1.086 1.00 93.88 293 ASP A C 1
ATOM 2150 O O . ASP A 1 293 ? 15.934 -19.579 -1.873 1.00 93.88 293 ASP A O 1
ATOM 2154 N N . ARG A 1 294 ? 17.903 -18.592 -1.471 1.00 91.50 294 ARG A N 1
ATOM 2155 C CA . ARG A 1 294 ? 18.073 -18.062 -2.832 1.00 91.50 294 ARG A CA 1
ATOM 2156 C C . ARG A 1 294 ? 18.042 -19.123 -3.927 1.00 91.50 294 ARG A C 1
ATOM 2158 O O . ARG A 1 294 ? 17.752 -18.785 -5.070 1.00 91.50 294 ARG A O 1
ATOM 2165 N N . SER A 1 295 ? 18.362 -20.383 -3.627 1.00 93.00 295 SER A N 1
ATOM 2166 C CA . SER A 1 295 ? 18.284 -21.457 -4.625 1.00 93.00 295 SER A CA 1
ATOM 2167 C C . SER A 1 295 ? 16.843 -21.788 -5.025 1.00 93.00 295 SER A C 1
ATOM 2169 O O . SER A 1 295 ? 16.626 -22.381 -6.083 1.00 93.00 295 SER A O 1
ATOM 2171 N N . ARG A 1 296 ? 15.872 -21.355 -4.212 1.00 94.88 296 ARG A N 1
ATOM 2172 C CA . ARG A 1 296 ? 14.433 -21.434 -4.467 1.00 94.88 296 ARG A CA 1
ATOM 2173 C C . ARG A 1 296 ? 13.829 -20.117 -4.966 1.00 94.88 296 ARG A C 1
ATOM 2175 O O . ARG A 1 296 ? 12.618 -20.040 -5.137 1.00 94.88 296 ARG A O 1
ATOM 2182 N N . SER A 1 297 ? 14.653 -19.110 -5.246 1.00 96.38 297 SER A N 1
ATOM 2183 C CA . SER A 1 297 ? 14.221 -17.852 -5.856 1.00 96.38 297 SER A CA 1
ATOM 2184 C C . SER A 1 297 ? 14.376 -17.875 -7.377 1.00 96.38 297 SER A C 1
ATOM 2186 O O . SER A 1 297 ? 15.198 -18.599 -7.939 1.00 96.38 297 SER A O 1
ATOM 2188 N N . SER A 1 298 ? 13.643 -16.998 -8.060 1.00 97.19 298 SER A N 1
ATOM 2189 C CA . SER A 1 298 ? 13.697 -16.837 -9.529 1.00 97.19 298 SER A CA 1
ATOM 2190 C C . SER A 1 298 ? 15.070 -16.432 -10.094 1.00 97.19 298 SER A C 1
ATOM 2192 O O . SER A 1 298 ? 15.311 -16.553 -11.302 1.00 97.19 298 SER A O 1
ATOM 2194 N N . MET A 1 299 ? 15.962 -15.888 -9.253 1.00 96.56 299 MET A N 1
ATOM 2195 C CA . MET A 1 299 ? 17.271 -15.333 -9.635 1.00 96.56 299 MET A CA 1
ATOM 2196 C C . MET A 1 299 ? 17.195 -14.294 -10.768 1.00 96.56 299 MET A C 1
ATOM 2198 O O . MET A 1 299 ? 18.171 -14.056 -11.480 1.00 96.56 299 MET A O 1
ATOM 2202 N N . THR A 1 300 ? 16.023 -13.694 -10.959 1.00 97.44 300 THR A N 1
ATOM 2203 C CA . THR A 1 300 ? 15.711 -12.792 -12.064 1.00 97.44 300 THR A CA 1
ATOM 2204 C C . THR A 1 300 ? 15.062 -11.550 -11.482 1.00 97.44 300 THR A C 1
ATOM 2206 O O . THR A 1 300 ? 14.235 -11.657 -10.588 1.00 97.44 300 THR A O 1
ATOM 2209 N N . VAL A 1 301 ? 15.447 -10.373 -11.960 1.00 97.75 301 VAL A N 1
ATOM 2210 C CA . VAL A 1 301 ? 14.882 -9.078 -11.566 1.00 97.75 301 VAL A CA 1
ATOM 2211 C C . VAL A 1 301 ? 14.116 -8.522 -12.762 1.00 97.75 301 VAL A C 1
ATOM 2213 O O . VAL A 1 301 ? 14.596 -8.621 -13.893 1.00 97.75 301 VAL A O 1
ATOM 2216 N N . SER A 1 302 ? 12.956 -7.914 -12.529 1.00 98.38 302 SER A N 1
ATOM 2217 C CA . SER A 1 302 ? 12.205 -7.187 -13.557 1.00 98.38 302 SER A CA 1
ATOM 2218 C C . SER A 1 302 ? 12.098 -5.699 -13.205 1.00 98.38 302 SER A C 1
ATOM 2220 O O . SER A 1 302 ? 12.246 -5.336 -12.033 1.00 98.38 302 SER A O 1
ATOM 2222 N N . PRO A 1 303 ? 11.792 -4.817 -14.173 1.00 98.44 303 PRO A N 1
ATOM 2223 C CA . PRO A 1 303 ? 11.491 -3.430 -13.848 1.00 98.44 303 PRO A CA 1
ATOM 2224 C C . PRO A 1 303 ? 10.298 -3.274 -12.903 1.00 98.44 303 PRO A C 1
ATOM 2226 O O . PRO A 1 303 ? 10.333 -2.392 -12.057 1.00 98.44 303 PRO A O 1
ATOM 2229 N N . SER A 1 304 ? 9.279 -4.138 -12.991 1.00 98.38 304 SER A N 1
ATOM 2230 C CA . SER A 1 304 ? 8.129 -4.077 -12.077 1.00 98.38 304 SER A CA 1
ATOM 2231 C C . SER A 1 304 ? 8.505 -4.465 -10.647 1.00 98.38 304 SER A C 1
ATOM 2233 O O . SER A 1 304 ? 8.161 -3.743 -9.716 1.00 98.38 304 SER A O 1
ATOM 2235 N N . SER A 1 305 ? 9.249 -5.565 -10.457 1.00 98.00 305 SER A N 1
ATOM 2236 C CA . SER A 1 305 ? 9.673 -5.989 -9.112 1.00 98.00 305 SER A CA 1
ATOM 2237 C C . SER A 1 305 ? 10.557 -4.937 -8.442 1.00 98.00 305 SER A C 1
ATOM 2239 O O . SER A 1 305 ? 10.466 -4.739 -7.235 1.00 98.00 305 SER A O 1
ATOM 2241 N N . LEU A 1 306 ? 11.371 -4.214 -9.216 1.00 98.31 306 LEU A N 1
ATOM 2242 C CA . LEU A 1 306 ? 12.147 -3.082 -8.716 1.00 98.31 306 LEU A CA 1
ATOM 2243 C C . LEU A 1 306 ? 11.272 -1.843 -8.456 1.00 98.31 306 LEU A C 1
ATOM 2245 O O . LEU A 1 306 ? 11.373 -1.246 -7.385 1.00 98.31 306 LEU A O 1
ATOM 2249 N N . GLY A 1 307 ? 10.425 -1.467 -9.417 1.00 98.50 307 GLY A N 1
ATOM 2250 C CA . GLY A 1 307 ? 9.591 -0.266 -9.370 1.00 98.50 307 GLY A CA 1
ATOM 2251 C C . GLY A 1 307 ? 8.625 -0.273 -8.189 1.00 98.50 307 GLY A C 1
ATOM 2252 O O . GLY A 1 307 ? 8.656 0.649 -7.380 1.00 98.50 307 GLY A O 1
ATOM 2253 N N . TRP A 1 308 ? 7.838 -1.340 -8.020 1.00 98.62 308 TRP A N 1
ATOM 2254 C CA . TRP A 1 308 ? 6.895 -1.443 -6.901 1.00 98.62 308 TRP A CA 1
ATOM 2255 C C . TRP A 1 308 ? 7.594 -1.499 -5.542 1.00 98.62 308 TRP A C 1
ATOM 2257 O O . TRP A 1 308 ? 7.122 -0.880 -4.587 1.00 98.62 308 TRP A O 1
ATOM 2267 N N . THR A 1 309 ? 8.747 -2.171 -5.454 1.00 98.62 309 THR A N 1
ATOM 2268 C CA . THR A 1 309 ? 9.523 -2.235 -4.206 1.00 98.62 309 THR A CA 1
ATOM 2269 C C . THR A 1 309 ? 10.024 -0.865 -3.771 1.00 98.62 309 THR A C 1
ATOM 2271 O O . THR A 1 309 ? 9.885 -0.493 -2.608 1.00 98.62 309 THR A O 1
ATOM 2274 N N . HIS A 1 310 ? 10.613 -0.096 -4.686 1.00 98.38 310 HIS A N 1
ATOM 2275 C CA . HIS A 1 310 ? 11.173 1.202 -4.314 1.00 98.38 310 HIS A CA 1
ATOM 2276 C C . HIS A 1 310 ? 10.115 2.298 -4.241 1.00 98.38 310 HIS A C 1
ATOM 2278 O O . HIS A 1 310 ? 10.289 3.219 -3.449 1.00 98.38 310 HIS A O 1
ATOM 2284 N N . LEU A 1 311 ? 8.990 2.169 -4.958 1.00 97.62 311 LEU A N 1
ATOM 2285 C CA . LEU A 1 311 ? 7.795 2.974 -4.689 1.00 97.62 311 LEU A CA 1
ATOM 2286 C C . LEU A 1 311 ? 7.357 2.779 -3.235 1.00 97.62 311 LEU A C 1
ATOM 2288 O O . LEU A 1 311 ? 7.252 3.753 -2.497 1.00 97.62 311 LEU A O 1
ATOM 2292 N N . LYS A 1 312 ? 7.250 1.519 -2.797 1.00 96.25 312 LYS A N 1
ATOM 2293 C CA . LYS A 1 312 ? 6.909 1.166 -1.416 1.00 96.25 312 LYS A CA 1
ATOM 2294 C C . LYS A 1 312 ? 7.898 1.753 -0.411 1.00 96.25 312 LYS A C 1
ATOM 2296 O O . LYS A 1 312 ? 7.487 2.287 0.618 1.00 96.25 312 LYS A O 1
ATOM 2301 N N . GLY A 1 313 ? 9.193 1.695 -0.716 1.00 96.31 313 GLY A N 1
ATOM 2302 C CA . GLY A 1 313 ? 10.221 2.344 0.093 1.00 96.31 313 GLY A CA 1
ATOM 2303 C C . GLY A 1 313 ? 10.006 3.855 0.236 1.00 96.31 313 GLY A C 1
ATOM 2304 O O . GLY A 1 313 ? 10.079 4.366 1.347 1.00 96.31 313 GLY A O 1
ATOM 2305 N N . ILE A 1 314 ? 9.692 4.566 -0.852 1.00 95.12 314 ILE A N 1
ATOM 2306 C CA . ILE A 1 314 ? 9.456 6.021 -0.826 1.00 95.12 314 ILE A CA 1
ATOM 2307 C C . ILE A 1 314 ? 8.207 6.372 -0.026 1.00 95.12 314 ILE A C 1
ATOM 2309 O O . ILE A 1 314 ? 8.255 7.286 0.792 1.00 95.12 314 ILE A O 1
ATOM 2313 N N . THR A 1 315 ? 7.101 5.656 -0.230 1.00 92.75 315 THR A N 1
ATOM 2314 C CA . THR A 1 315 ? 5.856 5.950 0.488 1.00 92.75 315 THR A CA 1
ATOM 2315 C C . THR A 1 315 ? 6.036 5.770 1.994 1.00 92.75 315 THR A C 1
ATOM 2317 O O . THR A 1 315 ? 5.614 6.623 2.769 1.00 92.75 315 THR A O 1
ATOM 2320 N N . TRP A 1 316 ? 6.761 4.728 2.418 1.00 93.19 316 TRP A N 1
ATOM 2321 C CA . TRP A 1 316 ? 7.143 4.571 3.823 1.00 93.19 316 TRP A CA 1
ATOM 2322 C C . TRP A 1 316 ? 8.154 5.606 4.302 1.00 93.19 316 TRP A C 1
ATOM 2324 O O . TRP A 1 316 ? 8.090 5.999 5.458 1.00 93.19 316 TRP A O 1
ATOM 2334 N N . ALA A 1 317 ? 9.090 6.048 3.459 1.00 94.19 317 ALA A N 1
ATOM 2335 C CA . ALA A 1 317 ? 10.027 7.099 3.842 1.00 94.19 317 ALA A CA 1
ATOM 2336 C C . ALA A 1 317 ? 9.287 8.396 4.188 1.00 94.19 317 ALA A C 1
ATOM 2338 O O . ALA A 1 317 ? 9.551 8.967 5.242 1.00 94.19 317 ALA A O 1
ATOM 2339 N N . LYS A 1 318 ? 8.321 8.790 3.347 1.00 91.06 318 LYS A N 1
ATOM 2340 C CA . LYS A 1 318 ? 7.417 9.911 3.621 1.00 91.06 318 LYS A CA 1
ATOM 2341 C C . LYS A 1 318 ? 6.635 9.690 4.916 1.00 91.06 318 LYS A C 1
ATOM 2343 O O . LYS A 1 318 ? 6.665 10.547 5.782 1.00 91.06 318 LYS A O 1
ATOM 2348 N N . ASN A 1 319 ? 6.004 8.523 5.083 1.00 88.56 319 ASN A N 1
ATOM 2349 C CA . ASN A 1 319 ? 5.212 8.231 6.282 1.00 88.56 319 ASN A CA 1
ATOM 2350 C C . ASN A 1 319 ? 6.051 8.277 7.573 1.00 88.56 319 ASN A C 1
ATOM 2352 O O . ASN A 1 319 ? 5.633 8.900 8.541 1.00 88.56 319 ASN A O 1
ATOM 2356 N N . PHE A 1 320 ? 7.249 7.682 7.583 1.00 89.81 320 PHE A N 1
ATOM 2357 C CA . PHE A 1 320 ? 8.138 7.741 8.746 1.00 89.81 320 PHE A CA 1
ATOM 2358 C C . PHE A 1 320 ? 8.555 9.166 9.090 1.00 89.81 320 PHE A C 1
ATOM 2360 O O . PHE A 1 320 ? 8.682 9.478 10.267 1.00 89.81 320 PHE A O 1
ATOM 2367 N N . GLU A 1 321 ? 8.830 9.995 8.087 1.00 89.81 321 GLU A N 1
ATOM 2368 C CA . GLU A 1 321 ? 9.222 11.384 8.306 1.00 89.81 321 GLU A CA 1
ATOM 2369 C C . GLU A 1 321 ? 8.058 12.223 8.835 1.00 89.81 321 GLU A C 1
ATOM 2371 O O . GLU A 1 321 ? 8.220 12.914 9.836 1.00 89.81 321 GLU A O 1
ATOM 2376 N N . ASP A 1 322 ? 6.886 12.083 8.221 1.00 84.94 322 ASP A N 1
ATOM 2377 C CA . ASP A 1 322 ? 5.648 12.766 8.604 1.00 84.94 322 ASP A CA 1
ATOM 2378 C C . ASP A 1 322 ? 5.219 12.427 10.044 1.00 84.94 322 ASP A C 1
ATOM 2380 O O . ASP A 1 322 ? 4.818 13.289 10.817 1.00 84.94 322 ASP A O 1
ATOM 2384 N N . HIS A 1 323 ? 5.429 11.175 10.459 1.00 81.38 323 HIS A N 1
ATOM 2385 C CA . HIS A 1 323 ? 5.076 10.693 11.795 1.00 81.38 323 HIS A CA 1
ATOM 2386 C C . HIS A 1 323 ? 6.287 10.616 12.742 1.00 81.38 323 HIS A C 1
ATOM 2388 O O . HIS A 1 323 ? 6.242 9.923 13.762 1.00 81.38 323 HIS A O 1
ATOM 2394 N N . ALA A 1 324 ? 7.402 11.288 12.428 1.00 84.69 324 ALA A N 1
ATOM 2395 C CA . ALA A 1 324 ? 8.647 11.135 13.185 1.00 84.69 324 ALA A CA 1
ATOM 2396 C C . ALA A 1 324 ? 8.532 11.569 14.657 1.00 84.69 324 ALA A C 1
ATOM 2398 O O . ALA A 1 324 ? 9.260 11.039 15.496 1.00 84.69 324 ALA A O 1
ATOM 2399 N N . GLU A 1 325 ? 7.629 12.505 14.965 1.00 80.12 325 GLU A N 1
ATOM 2400 C CA . GLU A 1 325 ? 7.398 13.014 16.325 1.00 80.12 325 GLU A CA 1
ATOM 2401 C C . GLU A 1 325 ? 6.470 12.119 17.161 1.00 80.12 325 GLU A C 1
ATOM 2403 O O . GLU A 1 325 ? 6.513 12.172 18.390 1.00 80.12 325 GLU A O 1
ATOM 2408 N N . VAL A 1 326 ? 5.648 11.287 16.512 1.00 71.62 326 VAL A N 1
ATOM 2409 C CA . VAL A 1 326 ? 4.630 10.455 17.176 1.00 71.62 326 VAL A CA 1
ATOM 2410 C C . VAL A 1 326 ? 5.010 8.976 17.233 1.00 71.62 326 VAL A C 1
ATOM 2412 O O . VAL A 1 326 ? 4.604 8.264 18.150 1.00 71.62 326 VAL A O 1
ATOM 2415 N N . LEU A 1 327 ? 5.824 8.501 16.287 1.00 76.38 327 LEU A N 1
ATOM 2416 C CA . LEU A 1 327 ? 6.261 7.111 16.249 1.00 76.38 327 LEU A CA 1
ATOM 2417 C C . LEU A 1 327 ? 7.267 6.789 17.369 1.00 76.38 327 LEU A C 1
ATOM 2419 O O . LEU A 1 327 ? 8.146 7.600 17.672 1.00 76.38 327 LEU A O 1
ATOM 2423 N N . PRO A 1 328 ? 7.236 5.559 17.926 1.00 73.06 328 PRO A N 1
ATOM 2424 C CA . PRO A 1 328 ? 8.171 5.142 18.964 1.00 73.06 328 PRO A CA 1
ATOM 2425 C C . PRO A 1 328 ? 9.646 5.352 18.569 1.00 73.06 328 PRO A C 1
ATOM 2427 O O . PRO A 1 328 ? 10.055 4.895 17.493 1.00 73.06 328 PRO A O 1
ATOM 2430 N N . PRO A 1 329 ? 10.499 5.914 19.453 1.00 74.19 329 PRO A N 1
ATOM 2431 C CA . PRO A 1 329 ? 11.916 6.153 19.158 1.00 74.19 329 PRO A CA 1
ATOM 2432 C C . PRO A 1 329 ? 12.678 4.900 18.706 1.00 74.19 329 PRO A C 1
ATOM 2434 O O . PRO A 1 329 ? 13.579 4.977 17.870 1.00 74.19 329 PRO A O 1
ATOM 2437 N N . ALA A 1 330 ? 12.284 3.720 19.199 1.00 74.12 330 ALA A N 1
ATOM 2438 C CA . ALA A 1 330 ? 12.888 2.439 18.827 1.00 74.12 330 ALA A CA 1
ATOM 2439 C C . ALA A 1 330 ? 12.742 2.102 17.327 1.00 74.12 330 ALA A C 1
ATOM 2441 O O . ALA A 1 330 ? 13.539 1.331 16.784 1.00 74.12 330 ALA A O 1
ATOM 2442 N N . LEU A 1 331 ? 11.755 2.687 16.634 1.00 78.94 331 LEU A N 1
ATOM 2443 C CA . LEU A 1 331 ? 11.606 2.539 15.186 1.00 78.94 331 LEU A CA 1
ATOM 2444 C C . LEU A 1 331 ? 12.671 3.316 14.408 1.00 78.94 331 LEU A C 1
ATOM 2446 O O . LEU A 1 331 ? 12.978 2.917 13.281 1.00 78.94 331 LEU A O 1
ATOM 2450 N N . ALA A 1 332 ? 13.260 4.359 15.002 1.00 88.19 332 ALA A N 1
ATOM 2451 C CA . ALA A 1 332 ? 14.187 5.286 14.357 1.00 88.19 332 ALA A CA 1
ATOM 2452 C C . ALA A 1 332 ? 13.629 5.818 13.013 1.00 88.19 332 ALA A C 1
ATOM 2454 O O . ALA A 1 332 ? 14.203 5.537 11.954 1.00 88.19 332 ALA A O 1
ATOM 2455 N N . PRO A 1 333 ? 12.494 6.546 13.027 1.00 89.75 333 PRO A N 1
ATOM 2456 C CA . PRO A 1 333 ? 11.754 6.934 11.822 1.00 89.75 333 PRO A CA 1
ATOM 2457 C C . PRO A 1 333 ? 12.625 7.648 10.777 1.00 89.75 333 PRO A C 1
ATOM 2459 O O . PRO A 1 333 ? 12.716 7.188 9.637 1.00 89.75 333 PRO A O 1
ATOM 2462 N N . LEU A 1 334 ? 13.378 8.681 11.173 1.00 93.38 334 LEU A N 1
ATOM 2463 C CA . LEU A 1 334 ? 14.266 9.415 10.258 1.00 93.38 334 LEU A CA 1
ATOM 2464 C C . LEU A 1 334 ? 15.396 8.541 9.694 1.00 93.38 334 LEU A C 1
ATOM 2466 O O . LEU A 1 334 ? 15.747 8.653 8.518 1.00 93.38 334 LEU A O 1
ATOM 2470 N N . PHE A 1 335 ? 15.943 7.616 10.493 1.00 94.81 335 PHE A N 1
ATOM 2471 C CA . PHE A 1 335 ? 16.924 6.644 10.001 1.00 94.81 335 PHE A CA 1
ATOM 2472 C C . PHE A 1 335 ? 16.317 5.782 8.888 1.00 94.81 335 PHE A C 1
ATOM 2474 O O . PHE A 1 335 ? 16.934 5.592 7.837 1.00 94.81 335 PHE A O 1
ATOM 2481 N N . ARG A 1 336 ? 15.101 5.263 9.102 1.00 94.56 336 ARG A N 1
ATOM 2482 C CA . ARG A 1 336 ? 14.397 4.442 8.109 1.00 94.56 336 ARG A CA 1
ATOM 2483 C C . ARG A 1 336 ? 14.086 5.241 6.850 1.00 94.56 336 ARG A C 1
ATOM 2485 O O . ARG A 1 336 ? 14.364 4.736 5.764 1.00 94.56 336 ARG A O 1
ATOM 2492 N N . ALA A 1 337 ? 13.603 6.476 6.983 1.00 95.31 337 ALA A N 1
ATOM 2493 C CA . ALA A 1 337 ? 13.331 7.356 5.851 1.00 95.31 337 ALA A CA 1
ATOM 2494 C C . ALA A 1 337 ? 14.576 7.552 4.967 1.00 95.31 337 ALA A C 1
ATOM 2496 O O . ALA A 1 337 ? 14.528 7.308 3.759 1.00 95.31 337 ALA A O 1
ATOM 2497 N N . MET A 1 338 ? 15.728 7.869 5.568 1.00 96.00 338 MET A N 1
ATOM 2498 C CA . MET A 1 338 ? 16.993 8.048 4.841 1.00 96.00 338 MET A CA 1
ATOM 2499 C C . MET A 1 338 ? 17.517 6.760 4.187 1.00 96.00 338 MET A C 1
ATOM 2501 O O . MET A 1 338 ? 18.051 6.797 3.072 1.00 96.00 338 MET A O 1
ATOM 2505 N N . VAL A 1 339 ? 17.377 5.603 4.849 1.00 95.75 339 VAL A N 1
ATOM 2506 C CA . VAL A 1 339 ? 17.773 4.309 4.264 1.00 95.75 339 VAL A CA 1
ATOM 2507 C C . VAL A 1 339 ? 16.894 3.967 3.067 1.00 95.75 339 VAL A C 1
ATOM 2509 O O . VAL A 1 339 ? 17.425 3.635 2.009 1.00 95.75 339 VAL A O 1
ATOM 2512 N N . LEU A 1 340 ? 15.572 4.079 3.200 1.00 97.19 340 LEU A N 1
ATOM 2513 C CA . LEU A 1 340 ? 14.628 3.780 2.122 1.00 97.19 340 LEU A CA 1
ATOM 2514 C C . LEU A 1 340 ? 14.826 4.719 0.924 1.00 97.19 340 LEU A C 1
ATOM 2516 O O . LEU A 1 340 ? 14.925 4.254 -0.212 1.00 97.19 340 LEU A O 1
ATOM 2520 N N . SER A 1 341 ? 15.004 6.015 1.187 1.00 96.44 341 SER A N 1
ATOM 2521 C CA . SER A 1 341 ? 15.385 7.026 0.195 1.00 96.44 341 SER A CA 1
ATOM 2522 C C . SER A 1 341 ? 16.680 6.665 -0.540 1.00 96.44 341 SER A C 1
ATOM 2524 O O . SER A 1 341 ? 16.737 6.656 -1.774 1.00 96.44 341 SER A O 1
ATOM 2526 N N . THR A 1 342 ? 17.727 6.303 0.207 1.00 95.94 342 THR A N 1
ATOM 2527 C CA . THR A 1 342 ? 19.014 5.900 -0.373 1.00 95.94 342 THR A CA 1
ATOM 2528 C C . THR A 1 342 ? 18.850 4.652 -1.241 1.00 95.94 342 THR A C 1
ATOM 2530 O O . THR A 1 342 ? 19.379 4.608 -2.352 1.00 95.94 342 THR A O 1
ATOM 2533 N N . MET A 1 343 ? 18.086 3.656 -0.784 1.00 97.12 343 MET A N 1
ATOM 2534 C CA . MET A 1 343 ? 17.848 2.425 -1.539 1.00 97.12 343 MET A CA 1
ATOM 2535 C C . MET A 1 343 ? 17.058 2.664 -2.828 1.00 97.12 343 MET A C 1
ATOM 2537 O O . MET A 1 343 ? 17.422 2.093 -3.856 1.00 97.12 343 MET A O 1
ATOM 2541 N N . ALA A 1 344 ? 16.071 3.563 -2.824 1.00 97.81 344 ALA A N 1
ATOM 2542 C CA . ALA A 1 344 ? 15.355 3.963 -4.034 1.00 97.81 344 ALA A CA 1
ATOM 2543 C C . ALA A 1 344 ? 16.287 4.626 -5.067 1.00 97.81 344 ALA A C 1
ATOM 2545 O O . ALA A 1 344 ? 16.207 4.339 -6.268 1.00 97.81 344 ALA A O 1
ATOM 2546 N N . GLN A 1 345 ? 17.230 5.461 -4.620 1.00 96.56 345 GLN A N 1
ATOM 2547 C CA . GLN A 1 345 ? 18.230 6.082 -5.496 1.00 96.56 345 GLN A CA 1
ATOM 2548 C C . GLN A 1 345 ? 19.240 5.056 -6.037 1.00 96.56 345 GLN A C 1
ATOM 2550 O O . GLN A 1 345 ? 19.549 5.070 -7.230 1.00 96.56 345 GLN A O 1
ATOM 2555 N N . VAL A 1 346 ? 19.703 4.114 -5.206 1.00 95.50 346 VAL A N 1
ATOM 2556 C CA . VAL A 1 346 ? 20.564 3.000 -5.646 1.00 95.50 346 VAL A CA 1
ATOM 2557 C C . VAL A 1 346 ? 19.835 2.108 -6.658 1.00 95.50 346 VAL A C 1
ATOM 2559 O O . VAL A 1 346 ? 20.409 1.763 -7.692 1.00 95.50 346 VAL A O 1
ATOM 2562 N N . GLY A 1 347 ? 18.562 1.779 -6.422 1.00 96.62 347 GLY A N 1
ATOM 2563 C CA . GLY A 1 347 ? 17.724 1.027 -7.360 1.00 96.62 347 GLY A CA 1
ATOM 2564 C C . GLY A 1 347 ? 17.511 1.764 -8.687 1.00 96.62 347 GLY A C 1
ATOM 2565 O O . GLY A 1 347 ? 17.585 1.162 -9.761 1.00 96.62 347 GLY A O 1
ATOM 2566 N N . THR A 1 348 ? 17.332 3.087 -8.637 1.00 97.19 348 THR A N 1
ATOM 2567 C CA . THR A 1 348 ? 17.246 3.953 -9.827 1.00 97.19 348 THR A CA 1
ATOM 2568 C C . THR A 1 348 ? 18.553 3.947 -10.620 1.00 97.19 348 THR A C 1
ATOM 2570 O O . THR A 1 348 ? 18.545 3.803 -11.844 1.00 97.19 348 THR A O 1
ATOM 2573 N N . ALA A 1 349 ? 19.694 4.046 -9.936 1.00 94.25 349 ALA A N 1
ATOM 2574 C CA . ALA A 1 349 ? 21.005 3.982 -10.568 1.00 94.25 349 ALA A CA 1
ATOM 2575 C C . ALA A 1 349 ? 21.252 2.621 -11.238 1.00 94.25 349 ALA A C 1
ATOM 2577 O O . ALA A 1 349 ? 21.609 2.564 -12.418 1.00 94.25 349 ALA A O 1
ATOM 2578 N N . PHE A 1 350 ? 20.967 1.534 -10.513 1.00 94.50 350 PHE A N 1
ATOM 2579 C CA . PHE A 1 350 ? 21.066 0.164 -11.011 1.00 94.50 350 PHE A CA 1
ATOM 2580 C C . PHE A 1 350 ? 20.232 -0.052 -12.281 1.00 94.50 350 PHE A C 1
ATOM 2582 O O . PHE A 1 350 ? 20.695 -0.707 -13.219 1.00 94.50 350 PHE A O 1
ATOM 2589 N N . SER A 1 351 ? 19.011 0.484 -12.319 1.00 95.31 351 SER A N 1
ATOM 2590 C CA . SER A 1 351 ? 18.055 0.242 -13.403 1.00 95.31 351 SER A CA 1
ATOM 2591 C C . SER A 1 351 ? 18.252 1.152 -14.618 1.00 95.31 351 SER A C 1
ATOM 2593 O O . SER A 1 351 ? 18.163 0.667 -15.747 1.00 95.31 351 SER A O 1
ATOM 2595 N N . LEU A 1 352 ? 18.531 2.448 -14.421 1.00 95.44 352 LEU A N 1
ATOM 2596 C CA . LEU A 1 352 ? 18.404 3.464 -15.480 1.00 95.44 352 LEU A CA 1
ATOM 2597 C C . LEU A 1 352 ? 19.677 4.263 -15.785 1.00 95.44 352 LEU A C 1
ATOM 2599 O O . LEU A 1 352 ? 19.792 4.802 -16.889 1.00 95.44 352 LEU A O 1
ATOM 2603 N N . VAL A 1 353 ? 20.630 4.363 -14.855 1.00 87.12 353 VAL A N 1
ATOM 2604 C CA . VAL A 1 353 ? 21.816 5.222 -15.021 1.00 87.12 353 VAL A CA 1
ATOM 2605 C C . VAL A 1 353 ? 22.953 4.415 -15.659 1.00 87.12 353 VAL A C 1
ATOM 2607 O O . VAL A 1 353 ? 23.521 3.559 -14.983 1.00 87.12 353 VAL A O 1
ATOM 2610 N N . PRO A 1 354 ? 23.340 4.668 -16.929 1.00 78.06 354 PRO A N 1
ATOM 2611 C CA . PRO A 1 354 ? 24.281 3.803 -17.653 1.00 78.06 354 PRO A CA 1
ATOM 2612 C C . PRO A 1 354 ? 25.645 3.664 -16.973 1.00 78.06 354 PRO A C 1
ATOM 2614 O O . PRO A 1 354 ? 26.205 2.575 -16.911 1.00 78.06 354 PRO A O 1
ATOM 2617 N N . GLU A 1 355 ? 26.160 4.755 -16.404 1.00 72.88 355 GLU A N 1
ATOM 2618 C CA . GLU A 1 355 ? 27.449 4.773 -15.696 1.00 72.88 355 GLU A CA 1
ATOM 2619 C C . GLU A 1 355 ? 27.436 3.954 -14.394 1.00 72.88 355 GLU A C 1
ATOM 2621 O O . GLU A 1 355 ? 28.495 3.662 -13.845 1.00 72.88 355 GLU A O 1
ATOM 2626 N N . GLN A 1 356 ? 26.250 3.578 -13.905 1.00 67.00 356 GLN A N 1
ATOM 2627 C CA . GLN A 1 356 ? 26.034 2.881 -12.634 1.00 67.00 356 GLN A CA 1
ATOM 2628 C C . GLN A 1 356 ? 25.229 1.579 -12.797 1.00 67.00 356 GLN A C 1
ATOM 2630 O O . GLN A 1 356 ? 24.755 1.010 -11.815 1.00 67.00 356 GLN A O 1
ATOM 2635 N N . GLY A 1 357 ? 25.088 1.087 -14.030 1.00 68.12 357 GLY A N 1
ATOM 2636 C CA . GLY A 1 357 ? 24.429 -0.181 -14.326 1.00 68.12 357 GLY A CA 1
ATOM 2637 C C . GLY A 1 357 ? 23.451 -0.086 -15.485 1.00 68.12 357 GLY A C 1
ATOM 2638 O O . GLY A 1 357 ? 23.574 -0.867 -16.420 1.00 68.12 357 GLY A O 1
ATOM 2639 N N . GLY A 1 358 ? 22.499 0.855 -15.448 1.00 79.31 358 GLY A N 1
ATOM 2640 C CA . GLY A 1 358 ? 21.502 1.051 -16.513 1.00 79.31 358 GLY A CA 1
ATOM 2641 C C . GLY A 1 358 ? 20.842 -0.247 -16.996 1.00 79.31 358 GLY A C 1
ATOM 2642 O O . GLY A 1 358 ? 20.505 -0.360 -18.174 1.00 79.31 358 GLY A O 1
ATOM 2643 N N . ASN A 1 359 ? 20.720 -1.240 -16.108 1.00 92.44 359 ASN A N 1
ATOM 2644 C CA . ASN A 1 359 ? 20.682 -2.655 -16.478 1.00 92.44 359 ASN A CA 1
ATOM 2645 C C . ASN A 1 359 ? 19.397 -3.076 -17.200 1.00 92.44 359 ASN A C 1
ATOM 2647 O O . ASN A 1 359 ? 19.349 -4.166 -17.765 1.00 92.44 359 ASN A O 1
ATOM 2651 N N . PHE A 1 360 ? 18.355 -2.241 -17.175 1.00 96.19 360 PHE A N 1
ATOM 2652 C CA . PHE A 1 360 ? 17.098 -2.520 -17.865 1.00 96.19 360 PHE A CA 1
ATOM 2653 C C . PHE A 1 360 ? 16.981 -1.837 -19.224 1.00 96.19 360 PHE A C 1
ATOM 2655 O O . PHE A 1 360 ? 16.103 -2.206 -20.003 1.00 96.19 360 PHE A O 1
ATOM 2662 N N . ARG A 1 361 ? 17.830 -0.850 -19.528 1.00 95.25 361 ARG A N 1
ATOM 2663 C CA . ARG A 1 361 ? 17.711 -0.066 -20.759 1.00 95.25 361 ARG A CA 1
ATOM 2664 C C . ARG A 1 361 ? 18.116 -0.895 -21.972 1.00 95.25 361 ARG A C 1
ATOM 2666 O O . ARG A 1 361 ? 19.200 -1.465 -22.014 1.00 95.25 361 ARG A O 1
ATOM 2673 N N . LEU A 1 362 ? 17.267 -0.885 -22.996 1.00 95.25 362 LEU A N 1
ATOM 2674 C CA . LEU A 1 362 ? 17.551 -1.544 -24.275 1.00 95.25 362 LEU A CA 1
ATOM 2675 C C . LEU A 1 362 ? 18.477 -0.723 -25.178 1.00 95.25 362 LEU A C 1
ATOM 2677 O O . LEU A 1 362 ? 19.053 -1.251 -26.127 1.00 95.25 362 LEU A O 1
ATOM 2681 N N . ASN A 1 363 ? 18.576 0.585 -24.936 1.00 91.56 363 ASN A N 1
ATOM 2682 C CA . ASN A 1 363 ? 19.393 1.504 -25.719 1.00 91.56 363 ASN A CA 1
ATOM 2683 C C . ASN A 1 363 ? 19.710 2.790 -24.931 1.00 91.56 363 ASN A C 1
ATOM 2685 O O . ASN A 1 363 ? 19.099 3.085 -23.900 1.00 91.56 363 ASN A O 1
ATOM 2689 N N . ASP A 1 364 ? 20.637 3.584 -25.469 1.00 89.19 364 ASP A N 1
ATOM 2690 C CA . ASP A 1 364 ? 21.068 4.856 -24.877 1.00 89.19 364 ASP A CA 1
ATOM 2691 C C . ASP A 1 364 ? 20.184 6.057 -25.272 1.00 89.19 364 ASP A C 1
ATOM 2693 O O . ASP A 1 364 ? 20.303 7.127 -24.671 1.00 89.19 364 ASP A O 1
ATOM 2697 N N . GLU A 1 365 ? 19.287 5.902 -26.253 1.00 89.31 365 GLU A N 1
ATOM 2698 C CA . GLU A 1 365 ? 18.486 6.991 -26.836 1.00 89.31 365 GLU A CA 1
ATOM 2699 C C . GLU A 1 365 ? 17.256 7.347 -25.991 1.00 89.31 365 GLU A C 1
ATOM 2701 O O . GLU A 1 365 ? 16.867 8.513 -25.917 1.00 89.31 365 GLU A O 1
ATOM 2706 N N . ASN A 1 366 ? 16.639 6.350 -25.356 1.00 93.94 366 ASN A N 1
ATOM 2707 C CA . ASN A 1 366 ? 15.452 6.503 -24.518 1.00 93.94 366 ASN A CA 1
ATOM 2708 C C . ASN A 1 366 ? 15.492 5.554 -23.307 1.00 93.94 366 ASN A C 1
ATOM 2710 O O . ASN A 1 366 ? 16.506 4.902 -23.042 1.00 93.94 366 ASN A O 1
ATOM 2714 N N . LEU A 1 367 ? 14.399 5.513 -22.541 1.00 96.62 367 LEU A N 1
ATOM 2715 C CA . LEU A 1 367 ? 14.261 4.655 -21.362 1.00 96.62 367 LEU A CA 1
ATOM 2716 C C . LEU A 1 367 ? 13.416 3.407 -21.654 1.00 96.62 367 LEU A C 1
ATOM 2718 O O . LEU A 1 367 ? 12.652 2.981 -20.798 1.00 96.62 367 LEU A O 1
ATOM 2722 N N . LEU A 1 368 ? 13.504 2.846 -22.868 1.00 97.31 368 LEU A N 1
ATOM 2723 C CA . LEU A 1 368 ? 12.766 1.629 -23.212 1.00 97.31 368 LEU A CA 1
ATOM 2724 C C . LEU A 1 368 ? 13.382 0.442 -22.464 1.00 97.31 368 LEU A C 1
ATOM 2726 O O . LEU A 1 368 ? 14.598 0.231 -22.534 1.00 97.31 368 LEU A O 1
ATOM 2730 N N . LEU A 1 369 ? 12.543 -0.311 -21.752 1.00 97.69 369 LEU A N 1
ATOM 2731 C CA . LEU A 1 369 ? 12.986 -1.324 -20.795 1.00 97.69 369 LEU A CA 1
ATOM 2732 C C . LEU A 1 369 ? 12.820 -2.751 -21.327 1.00 97.69 369 LEU A C 1
ATOM 2734 O O . LEU A 1 369 ? 11.779 -3.087 -21.892 1.00 97.69 369 LEU A O 1
ATOM 2738 N N . GLY A 1 370 ? 13.824 -3.597 -21.085 1.00 97.44 370 GLY A N 1
ATOM 2739 C CA . GLY A 1 370 ? 13.692 -5.052 -21.153 1.00 97.44 370 GLY A CA 1
ATOM 2740 C C . GLY A 1 370 ? 12.901 -5.599 -19.959 1.00 97.44 370 GLY A C 1
ATOM 2741 O O . GLY A 1 370 ? 12.712 -4.915 -18.956 1.00 97.44 370 GLY A O 1
ATOM 2742 N N . SER A 1 371 ? 12.431 -6.840 -20.056 1.00 97.25 371 SER A N 1
ATOM 2743 C CA . SER A 1 371 ? 11.557 -7.452 -19.045 1.00 97.25 371 SER A CA 1
ATOM 2744 C C . SER A 1 371 ? 12.296 -8.180 -17.926 1.00 97.25 371 SER A C 1
ATOM 2746 O O . SER A 1 371 ? 11.768 -8.268 -16.820 1.00 97.25 371 SER A O 1
ATOM 2748 N N . ALA A 1 372 ? 13.478 -8.740 -18.194 1.00 97.62 372 ALA A N 1
ATOM 2749 C CA . ALA A 1 372 ? 14.146 -9.608 -17.228 1.00 97.62 372 ALA A CA 1
ATOM 2750 C C . ALA A 1 372 ? 15.665 -9.472 -17.272 1.00 97.62 372 ALA A C 1
ATOM 2752 O O . ALA A 1 372 ? 16.282 -9.638 -18.324 1.00 97.62 372 ALA A O 1
ATOM 2753 N N . PHE A 1 373 ? 16.261 -9.250 -16.106 1.00 97.50 373 PHE A N 1
ATOM 2754 C CA . PHE A 1 373 ? 17.699 -9.203 -15.877 1.00 97.50 373 PHE A CA 1
ATOM 2755 C C . PHE A 1 373 ? 18.121 -10.335 -14.943 1.00 97.50 373 PHE A C 1
ATOM 2757 O O . PHE A 1 373 ? 17.511 -10.536 -13.892 1.00 97.50 373 PHE A O 1
ATOM 2764 N N . ARG A 1 374 ? 19.205 -11.037 -15.277 1.00 96.50 374 ARG A N 1
ATOM 2765 C CA . ARG A 1 374 ? 19.820 -12.040 -14.406 1.00 96.50 374 ARG A CA 1
ATOM 2766 C C . ARG A 1 374 ? 21.248 -11.625 -14.034 1.00 96.50 374 ARG A C 1
ATOM 2768 O O . ARG A 1 374 ? 22.058 -11.367 -14.931 1.00 96.50 374 ARG A O 1
ATOM 2775 N N . PRO A 1 375 ? 21.601 -11.591 -12.733 1.00 91.44 375 PRO A N 1
ATOM 2776 C CA . PRO A 1 375 ? 22.956 -11.265 -12.295 1.00 91.44 375 PRO A CA 1
ATOM 2777 C C . PRO A 1 375 ? 24.013 -12.137 -12.985 1.00 91.44 375 PRO A C 1
ATOM 2779 O O . PRO A 1 375 ? 23.916 -13.361 -12.985 1.00 91.44 375 PRO A O 1
ATOM 2782 N N . GLY A 1 376 ? 25.025 -11.503 -13.581 1.00 90.12 376 GLY A N 1
ATOM 2783 C CA . GLY A 1 376 ? 26.101 -12.182 -14.317 1.00 90.12 376 GLY A CA 1
ATOM 2784 C C . GLY A 1 376 ? 25.779 -12.550 -15.772 1.00 90.12 376 GLY A C 1
ATOM 2785 O O . GLY A 1 376 ? 26.711 -12.804 -16.532 1.00 90.12 376 GLY A O 1
ATOM 2786 N N . GLU A 1 377 ? 24.506 -12.527 -16.180 1.00 94.75 377 GLU A N 1
ATOM 2787 C CA . GLU A 1 377 ? 24.070 -12.789 -17.563 1.00 94.75 377 GLU A CA 1
ATOM 2788 C C . GLU A 1 377 ? 23.582 -11.522 -18.287 1.00 94.75 377 GLU A C 1
ATOM 2790 O O . GLU A 1 377 ? 23.688 -11.451 -19.510 1.00 94.75 377 GLU A O 1
ATOM 2795 N N . GLY A 1 378 ? 23.116 -10.505 -17.555 1.00 94.25 378 GLY A N 1
ATOM 2796 C CA . GLY A 1 378 ? 22.552 -9.286 -18.140 1.00 94.25 378 GLY A CA 1
ATOM 2797 C C . GLY A 1 378 ? 21.055 -9.424 -18.420 1.00 94.25 378 GLY A C 1
ATOM 2798 O O . GLY A 1 378 ? 20.358 -10.170 -17.730 1.00 94.25 378 GLY A O 1
ATOM 2799 N N . LEU A 1 379 ? 20.546 -8.698 -19.419 1.00 96.00 379 LEU A N 1
ATOM 2800 C CA . LEU A 1 379 ? 19.165 -8.855 -19.878 1.00 96.00 379 LEU A CA 1
ATOM 2801 C C . LEU A 1 379 ? 18.976 -10.219 -20.555 1.00 96.00 379 LEU A C 1
ATOM 2803 O O . LEU A 1 379 ? 19.651 -10.548 -21.526 1.00 96.00 379 LEU A O 1
ATOM 2807 N N . VAL A 1 380 ? 18.041 -11.003 -20.026 1.00 97.38 380 VAL A N 1
ATOM 2808 C CA . VAL A 1 380 ? 17.670 -12.336 -20.524 1.00 97.38 380 VAL A CA 1
ATOM 2809 C C . VAL A 1 380 ? 16.293 -12.349 -21.202 1.00 97.38 380 VAL A C 1
ATOM 2811 O O . VAL A 1 380 ? 16.008 -13.269 -21.966 1.00 97.38 380 VAL A O 1
ATOM 2814 N N . ASP A 1 381 ? 15.465 -11.322 -20.974 1.00 97.81 381 ASP A N 1
ATOM 2815 C CA . ASP A 1 381 ? 14.279 -10.997 -21.782 1.00 97.81 381 ASP A CA 1
ATOM 2816 C C . ASP A 1 381 ? 14.318 -9.505 -22.139 1.00 97.81 381 ASP A C 1
ATOM 2818 O O . ASP A 1 381 ? 14.165 -8.641 -21.276 1.00 97.81 381 ASP A O 1
ATOM 2822 N N . GLU A 1 382 ? 14.526 -9.207 -23.420 1.00 97.25 382 GLU A N 1
ATOM 2823 C CA . GLU A 1 382 ? 14.585 -7.844 -23.961 1.00 97.25 382 GLU A CA 1
ATOM 2824 C C . GLU A 1 382 ? 13.213 -7.326 -24.423 1.00 97.25 382 GLU A C 1
ATOM 2826 O O . GLU A 1 382 ? 13.117 -6.215 -24.937 1.00 97.25 382 GLU A O 1
ATOM 2831 N N . THR A 1 383 ? 12.137 -8.104 -24.267 1.00 97.00 383 THR A N 1
ATOM 2832 C CA . THR A 1 383 ? 10.797 -7.712 -24.722 1.00 97.00 383 THR A CA 1
ATOM 2833 C C . THR A 1 383 ? 10.284 -6.531 -23.894 1.00 97.00 383 THR A C 1
ATOM 2835 O O . THR A 1 383 ? 10.140 -6.680 -22.679 1.00 97.00 383 THR A O 1
ATOM 2838 N N . PRO A 1 384 ? 9.941 -5.379 -24.492 1.00 95.56 384 PRO A N 1
ATOM 2839 C CA . PRO A 1 384 ? 9.274 -4.309 -23.762 1.00 95.56 384 PRO A CA 1
ATOM 2840 C C . PRO A 1 384 ? 7.854 -4.721 -23.386 1.00 95.56 384 PRO A C 1
ATOM 2842 O O . PRO A 1 384 ? 7.123 -5.275 -24.209 1.00 95.56 384 PRO A O 1
ATOM 2845 N N . ARG A 1 385 ? 7.439 -4.428 -22.151 1.00 94.69 385 ARG A N 1
ATOM 2846 C CA . ARG A 1 385 ? 6.058 -4.654 -21.701 1.00 94.69 385 ARG A CA 1
ATOM 2847 C C . ARG A 1 385 ? 5.489 -3.384 -21.078 1.00 94.69 385 ARG A C 1
ATOM 2849 O O . ARG A 1 385 ? 6.193 -2.764 -20.278 1.00 94.69 385 ARG A O 1
ATOM 2856 N N . PRO A 1 386 ? 4.230 -3.021 -21.372 1.00 94.88 386 PRO A N 1
ATOM 2857 C CA . PRO A 1 386 ? 3.612 -1.829 -20.798 1.00 94.88 386 PRO A CA 1
ATOM 2858 C C . PRO A 1 386 ? 3.626 -1.813 -19.263 1.00 94.88 386 PRO A C 1
ATOM 2860 O O . PRO A 1 386 ? 4.031 -0.809 -18.694 1.00 94.88 386 PRO A O 1
ATOM 2863 N N . ARG A 1 387 ? 3.337 -2.949 -18.607 1.00 94.75 387 ARG A N 1
ATOM 2864 C CA . ARG A 1 387 ? 3.366 -3.091 -17.134 1.00 94.75 387 ARG A CA 1
ATOM 2865 C C . ARG A 1 387 ? 4.694 -2.678 -16.474 1.00 94.75 387 ARG A C 1
ATOM 2867 O O . ARG A 1 387 ? 4.740 -2.170 -15.365 1.00 94.75 387 ARG A O 1
ATOM 2874 N N . HIS A 1 388 ? 5.813 -2.901 -17.167 1.00 97.44 388 HIS A N 1
ATOM 2875 C CA . HIS A 1 388 ? 7.138 -2.539 -16.661 1.00 97.44 388 HIS A CA 1
ATOM 2876 C C . HIS A 1 388 ? 7.371 -1.029 -16.746 1.00 97.44 388 HIS A C 1
ATOM 2878 O O . HIS A 1 388 ? 8.077 -0.459 -15.918 1.00 97.44 388 HIS A O 1
ATOM 2884 N N . HIS A 1 389 ? 6.767 -0.386 -17.745 1.00 97.31 389 HIS A N 1
ATOM 2885 C CA . HIS A 1 389 ? 6.841 1.054 -17.935 1.00 97.31 389 HIS A CA 1
ATOM 2886 C C . HIS A 1 389 ? 5.869 1.782 -17.001 1.00 97.31 389 HIS A C 1
ATOM 2888 O O . HIS A 1 389 ? 6.272 2.783 -16.420 1.00 97.31 389 HIS A O 1
ATOM 2894 N N . SER A 1 390 ? 4.653 1.264 -16.775 1.00 96.62 390 SER A N 1
ATOM 2895 C CA . SER A 1 390 ? 3.723 1.805 -15.768 1.00 96.62 390 SER A CA 1
ATOM 2896 C C . SER A 1 390 ? 4.331 1.761 -14.368 1.00 96.62 390 SER A C 1
ATOM 2898 O O . SER A 1 390 ? 4.428 2.808 -13.734 1.00 96.62 390 SER A O 1
ATOM 2900 N N . ALA A 1 391 ? 4.834 0.604 -13.921 1.00 98.19 391 ALA A N 1
ATOM 2901 C CA . ALA A 1 391 ? 5.453 0.462 -12.602 1.00 98.19 391 ALA A CA 1
ATOM 2902 C C . ALA A 1 391 ? 6.636 1.429 -12.403 1.00 98.19 391 ALA A C 1
ATOM 2904 O O . ALA A 1 391 ? 6.721 2.125 -11.391 1.00 98.19 391 ALA A O 1
ATOM 2905 N N . MET A 1 392 ? 7.534 1.528 -13.392 1.00 98.50 392 MET A N 1
ATOM 2906 C CA . MET A 1 392 ? 8.676 2.446 -13.318 1.00 98.50 392 MET A CA 1
ATOM 2907 C C . MET A 1 392 ? 8.274 3.919 -13.414 1.00 98.50 392 MET A C 1
ATOM 2909 O O . MET A 1 392 ? 8.894 4.753 -12.757 1.00 98.50 392 MET A O 1
ATOM 2913 N N . LEU A 1 393 ? 7.265 4.263 -14.216 1.00 98.38 393 LEU A N 1
ATOM 2914 C CA . LEU A 1 393 ? 6.765 5.633 -14.323 1.00 98.38 393 LEU A CA 1
ATOM 2915 C C . LEU A 1 393 ? 6.104 6.085 -13.024 1.00 98.38 393 LEU A C 1
ATOM 2917 O O . LEU A 1 393 ? 6.328 7.212 -12.584 1.00 98.38 393 LEU A O 1
ATOM 2921 N N . TRP A 1 394 ? 5.342 5.201 -12.392 1.00 96.62 394 TRP A N 1
ATOM 2922 C CA . TRP A 1 394 ? 4.698 5.470 -11.117 1.00 96.62 394 TRP A CA 1
ATOM 2923 C C . TRP A 1 394 ? 5.734 5.653 -10.003 1.00 96.62 394 TRP A C 1
ATOM 2925 O O . TRP A 1 394 ? 5.730 6.676 -9.313 1.00 96.62 394 TRP A O 1
ATOM 2935 N N . PHE A 1 395 ? 6.691 4.723 -9.905 1.00 98.06 395 PHE A N 1
ATOM 2936 C CA . PHE A 1 395 ? 7.840 4.826 -9.006 1.00 98.06 395 PHE A CA 1
ATOM 2937 C C . PHE A 1 395 ? 8.604 6.142 -9.186 1.00 98.06 395 PHE A C 1
ATOM 2939 O O . PHE A 1 395 ? 8.803 6.873 -8.219 1.00 98.06 395 PHE A O 1
ATOM 2946 N N . LEU A 1 396 ? 9.003 6.477 -10.417 1.00 98.38 396 LEU A N 1
ATOM 2947 C CA . LEU A 1 396 ? 9.771 7.694 -10.682 1.00 98.38 396 LEU A CA 1
ATOM 2948 C C . LEU A 1 396 ? 8.967 8.964 -10.407 1.00 98.38 396 LEU A C 1
ATOM 2950 O O . LEU A 1 396 ? 9.537 9.924 -9.904 1.00 98.38 396 LEU A O 1
ATOM 2954 N N . SER A 1 397 ? 7.662 8.975 -10.682 1.00 97.25 397 SER A N 1
ATOM 2955 C CA . SER A 1 397 ? 6.802 10.121 -10.360 1.00 97.25 397 SER A CA 1
ATOM 2956 C C . SER A 1 397 ? 6.741 10.371 -8.851 1.00 97.25 397 SER A C 1
ATOM 2958 O O . SER A 1 397 ? 6.879 11.512 -8.415 1.00 97.25 397 SER A O 1
ATOM 2960 N N . ASN A 1 398 ? 6.645 9.311 -8.045 1.00 94.44 398 ASN A N 1
ATOM 2961 C CA . ASN A 1 398 ? 6.682 9.420 -6.584 1.00 94.44 398 ASN A CA 1
ATOM 2962 C C . ASN A 1 398 ? 8.071 9.796 -6.056 1.00 94.44 398 ASN A C 1
ATOM 2964 O O . ASN A 1 398 ? 8.182 10.641 -5.169 1.00 94.44 398 ASN A O 1
ATOM 2968 N N . LEU A 1 399 ? 9.140 9.229 -6.627 1.00 96.50 399 LEU A N 1
ATOM 2969 C CA . LEU A 1 399 ? 10.511 9.626 -6.296 1.00 96.50 399 LEU A CA 1
ATOM 2970 C C . LEU A 1 399 ? 10.761 11.091 -6.654 1.00 96.50 399 LEU A C 1
ATOM 2972 O O . LEU A 1 399 ? 11.459 11.783 -5.924 1.00 96.50 399 LEU A O 1
ATOM 2976 N N . ASN A 1 400 ? 10.188 11.572 -7.759 1.00 96.75 400 ASN A N 1
ATOM 2977 C CA . ASN A 1 400 ? 10.272 12.969 -8.156 1.00 96.75 400 ASN A CA 1
ATOM 2978 C C . ASN A 1 400 ? 9.563 13.871 -7.158 1.00 96.75 400 ASN A C 1
ATOM 2980 O O . ASN A 1 400 ? 10.169 14.838 -6.718 1.00 96.75 400 ASN A O 1
ATOM 2984 N N . SER A 1 401 ? 8.338 13.532 -6.755 1.00 93.56 401 SER A N 1
ATOM 2985 C CA . SER A 1 401 ? 7.655 14.258 -5.682 1.00 93.56 401 SER A CA 1
ATOM 2986 C C . SER A 1 401 ? 8.521 14.316 -4.419 1.00 93.56 401 SER A C 1
ATOM 2988 O O . SER A 1 401 ? 8.763 15.395 -3.891 1.00 93.56 401 SER A O 1
ATOM 2990 N N . PHE A 1 402 ? 9.059 13.178 -3.975 1.00 93.06 402 PHE A N 1
ATOM 2991 C CA . PHE A 1 402 ? 9.907 13.120 -2.786 1.00 93.06 402 PHE A CA 1
ATOM 2992 C C . PHE A 1 402 ? 11.184 13.968 -2.933 1.00 93.06 402 PHE A C 1
ATOM 2994 O O . PHE A 1 402 ? 11.555 14.710 -2.031 1.00 93.06 402 PHE A O 1
ATOM 3001 N N . ALA A 1 403 ? 11.818 13.932 -4.107 1.00 95.44 403 ALA A N 1
ATOM 3002 C CA . ALA A 1 403 ? 13.024 14.698 -4.405 1.00 95.44 403 ALA A CA 1
ATOM 3003 C C . ALA A 1 403 ? 12.793 16.215 -4.498 1.00 95.44 403 ALA A C 1
ATOM 3005 O O . ALA A 1 403 ? 13.699 16.991 -4.199 1.00 95.44 403 ALA A O 1
ATOM 3006 N N . GLN A 1 404 ? 11.618 16.643 -4.970 1.00 93.25 404 GLN A N 1
ATOM 3007 C CA . GLN A 1 404 ? 11.265 18.059 -5.127 1.00 93.25 404 GLN A CA 1
ATOM 3008 C C . GLN A 1 404 ? 10.583 18.640 -3.878 1.00 93.25 404 GLN A C 1
ATOM 3010 O O . GLN A 1 404 ? 10.561 19.857 -3.719 1.00 93.25 404 GLN A O 1
ATOM 3015 N N . GLY A 1 405 ? 10.031 17.787 -3.011 1.00 89.62 405 GLY A N 1
ATOM 3016 C CA . GLY A 1 405 ? 9.177 18.174 -1.886 1.00 89.62 405 GLY A CA 1
ATOM 3017 C C . GLY A 1 405 ? 9.902 18.601 -0.608 1.00 89.62 405 GLY A C 1
ATOM 3018 O O . GLY A 1 405 ? 9.231 18.816 0.391 1.00 89.62 405 GLY A O 1
ATOM 3019 N N . GLY A 1 406 ? 11.238 18.711 -0.614 1.00 88.94 406 GLY A N 1
ATOM 3020 C CA . GLY A 1 406 ? 12.015 19.183 0.546 1.00 88.94 406 GLY A CA 1
ATOM 3021 C C . GLY A 1 406 ? 12.096 18.199 1.719 1.00 88.94 406 GLY A C 1
ATOM 3022 O O . GLY A 1 406 ? 12.395 18.606 2.836 1.00 88.94 406 GLY A O 1
ATOM 3023 N N . TRP A 1 407 ? 11.828 16.916 1.472 1.00 92.31 407 TRP A N 1
ATOM 3024 C CA . TRP A 1 407 ? 11.828 15.876 2.497 1.00 92.31 407 TRP A CA 1
ATOM 3025 C C . TRP A 1 407 ? 13.232 15.652 3.074 1.00 92.31 407 TRP A C 1
ATOM 3027 O O . TRP A 1 407 ? 14.199 15.404 2.339 1.00 92.31 407 TRP A O 1
ATOM 3037 N N . PHE A 1 408 ? 13.341 15.669 4.400 1.00 92.88 408 PHE A N 1
ATOM 3038 C CA . PHE A 1 408 ? 14.566 15.452 5.161 1.00 92.88 408 PHE A CA 1
ATOM 3039 C C . PHE A 1 408 ? 15.271 14.160 4.745 1.00 92.88 408 PHE A C 1
ATOM 3041 O O . PHE A 1 408 ? 16.486 14.166 4.534 1.00 92.88 408 PHE A O 1
ATOM 3048 N N . GLY A 1 409 ? 14.521 13.068 4.572 1.00 92.50 409 GLY A N 1
ATOM 3049 C CA . GLY A 1 409 ? 15.037 11.765 4.166 1.00 92.50 409 GLY A CA 1
ATOM 3050 C C . GLY A 1 409 ? 15.636 11.740 2.756 1.00 92.50 409 GLY A C 1
ATOM 3051 O O . GLY A 1 409 ? 16.445 10.861 2.445 1.00 92.50 409 GLY A O 1
ATOM 3052 N N . TYR A 1 410 ? 15.265 12.682 1.883 1.00 95.00 410 TYR A N 1
ATOM 3053 C CA . TYR A 1 410 ? 15.888 12.842 0.568 1.00 95.00 410 TYR A CA 1
ATOM 3054 C C . TYR A 1 410 ? 17.151 13.703 0.625 1.00 95.00 410 TYR A C 1
ATOM 3056 O O . TYR A 1 410 ? 18.154 13.381 -0.017 1.00 95.00 410 TYR A O 1
ATOM 3064 N N . GLU A 1 411 ? 17.099 14.796 1.386 1.00 94.50 411 GLU A N 1
ATOM 3065 C CA . GLU A 1 411 ? 18.192 15.764 1.491 1.00 94.50 411 GLU A CA 1
ATOM 3066 C C . GLU A 1 411 ? 19.367 15.253 2.334 1.00 94.50 411 GLU A C 1
ATOM 3068 O O . GLU A 1 411 ? 20.505 15.699 2.149 1.00 94.50 411 GLU A O 1
ATOM 3073 N N . ASN A 1 412 ? 19.106 14.304 3.239 1.00 93.31 412 ASN A N 1
ATOM 3074 C CA . ASN A 1 412 ? 20.069 13.839 4.225 1.00 93.31 412 ASN A CA 1
ATOM 3075 C C . ASN A 1 412 ? 20.315 12.324 4.116 1.00 93.31 412 ASN A C 1
ATOM 3077 O O . ASN A 1 412 ? 19.375 11.537 4.093 1.00 93.31 412 ASN A O 1
ATOM 3081 N N . PRO A 1 413 ? 21.586 11.880 4.076 1.00 93.31 413 PRO A N 1
ATOM 3082 C CA . PRO A 1 413 ? 22.738 12.661 3.624 1.00 93.31 413 PRO A CA 1
ATOM 3083 C C . PRO A 1 413 ? 22.567 13.080 2.153 1.00 93.31 413 PRO A C 1
ATOM 3085 O O . PRO A 1 413 ? 21.745 12.497 1.448 1.00 93.31 413 PRO A O 1
ATOM 3088 N N . GLU A 1 414 ? 23.403 14.013 1.680 1.00 93.50 414 GLU A N 1
ATOM 3089 C CA . GLU A 1 414 ? 23.349 14.568 0.313 1.00 93.50 414 GLU A CA 1
ATOM 3090 C C . GLU A 1 414 ? 22.963 13.506 -0.742 1.00 93.50 414 GLU A C 1
ATOM 3092 O O . GLU A 1 414 ? 23.572 12.422 -0.767 1.00 93.50 414 GLU A O 1
ATOM 3097 N N . PRO A 1 415 ? 21.950 13.764 -1.590 1.00 95.06 415 PRO A N 1
ATOM 3098 C CA . PRO A 1 415 ? 21.369 12.744 -2.454 1.00 95.06 415 PRO A CA 1
ATOM 3099 C C . PRO A 1 415 ? 22.383 12.190 -3.464 1.00 95.06 415 PRO A C 1
ATOM 3101 O O . PRO A 1 415 ? 23.215 12.909 -4.016 1.00 95.06 415 PRO A O 1
ATOM 3104 N N . LEU A 1 416 ? 22.297 10.884 -3.732 1.00 93.12 416 LEU A N 1
ATOM 3105 C CA . LEU A 1 416 ? 23.090 10.201 -4.762 1.00 93.12 416 LEU A CA 1
ATOM 3106 C C . LEU A 1 416 ? 22.708 10.656 -6.172 1.00 93.12 416 LEU A C 1
ATOM 3108 O O . LEU A 1 416 ? 23.554 10.689 -7.069 1.00 93.12 416 LEU A O 1
ATOM 3112 N N . ILE A 1 417 ? 21.431 10.976 -6.374 1.00 94.56 417 ILE A N 1
ATOM 3113 C CA . ILE A 1 417 ? 20.912 11.511 -7.625 1.00 94.56 417 ILE A CA 1
ATOM 3114 C C . ILE A 1 417 ? 20.311 12.887 -7.320 1.00 94.56 417 ILE A 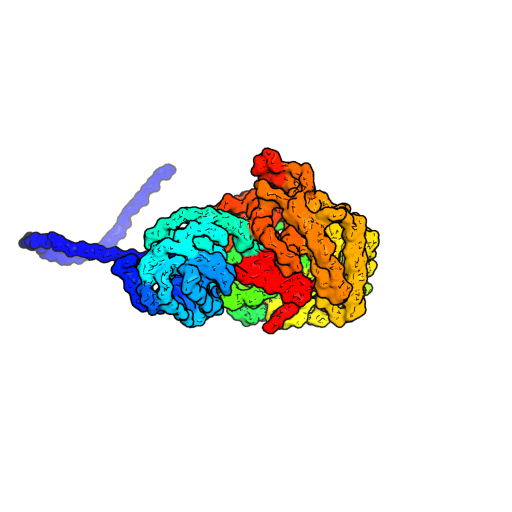C 1
ATOM 3116 O O . ILE A 1 417 ? 19.327 12.968 -6.592 1.00 94.56 417 ILE A O 1
ATOM 3120 N N . PRO A 1 418 ? 20.863 13.983 -7.863 1.00 95.50 418 PRO A N 1
ATOM 3121 C CA . PRO A 1 418 ? 20.274 15.309 -7.698 1.00 95.50 418 PRO A CA 1
ATOM 3122 C C . PRO A 1 418 ? 18.810 15.358 -8.152 1.00 95.50 418 PRO A C 1
ATOM 3124 O O . PRO A 1 418 ? 18.432 14.687 -9.119 1.00 95.50 418 PRO A O 1
ATOM 3127 N N . ALA A 1 419 ? 17.989 16.167 -7.481 1.00 96.06 419 ALA A N 1
ATOM 3128 C CA . ALA A 1 419 ? 16.551 16.243 -7.734 1.00 96.06 419 ALA A CA 1
ATOM 3129 C C . ALA A 1 419 ? 16.231 16.603 -9.200 1.00 96.06 419 ALA A C 1
ATOM 3131 O O . ALA A 1 419 ? 15.324 16.030 -9.807 1.00 96.06 419 ALA A O 1
ATOM 3132 N N . GLU A 1 420 ? 17.023 17.476 -9.833 1.00 96.69 420 GLU A N 1
ATOM 3133 C CA . GLU A 1 420 ? 16.867 17.813 -11.252 1.00 96.69 420 GLU A CA 1
ATOM 3134 C C . GLU A 1 420 ? 17.073 16.611 -12.188 1.00 96.69 420 GLU A C 1
ATOM 3136 O O . GLU A 1 420 ? 16.422 16.514 -13.233 1.00 96.69 420 GLU A O 1
ATOM 3141 N N . ASN A 1 421 ? 17.930 15.662 -11.804 1.00 96.81 421 ASN A N 1
ATOM 3142 C CA . ASN A 1 421 ? 18.171 14.449 -12.577 1.00 96.81 421 ASN A CA 1
ATOM 3143 C C . ASN A 1 421 ? 17.021 13.450 -12.407 1.00 96.81 421 ASN A C 1
ATOM 3145 O O . ASN A 1 421 ? 16.644 12.802 -13.386 1.00 96.81 421 ASN A O 1
ATOM 3149 N N . ILE A 1 422 ? 16.406 13.372 -11.221 1.00 97.56 422 ILE A N 1
ATOM 3150 C CA . ILE A 1 422 ? 15.161 12.613 -11.023 1.00 97.56 422 ILE A CA 1
ATOM 3151 C C . ILE A 1 422 ? 14.036 13.190 -11.891 1.00 97.56 422 ILE A C 1
ATOM 3153 O O . ILE A 1 422 ? 13.366 12.437 -12.602 1.00 97.56 422 ILE A O 1
ATOM 3157 N N . GLN A 1 423 ? 13.888 14.516 -11.951 1.00 97.81 423 GLN A N 1
ATOM 3158 C CA . GLN A 1 423 ? 12.907 15.159 -12.832 1.00 97.81 423 GLN A CA 1
ATOM 3159 C C . GLN A 1 423 ? 13.170 14.852 -14.313 1.00 97.81 423 GLN A C 1
ATOM 3161 O O . GLN A 1 423 ? 12.231 14.646 -15.091 1.00 97.81 423 GLN A O 1
ATOM 3166 N N . MET A 1 424 ? 14.439 14.807 -14.732 1.00 97.62 424 MET A N 1
ATOM 3167 C CA . MET A 1 424 ? 14.815 14.413 -16.093 1.00 97.62 424 MET A CA 1
ATOM 3168 C C . MET A 1 424 ? 14.464 12.953 -16.395 1.00 97.62 424 MET A C 1
ATOM 3170 O O . MET A 1 424 ? 13.899 12.689 -17.459 1.00 97.62 424 MET A O 1
ATOM 3174 N N . LEU A 1 425 ? 14.760 12.026 -15.479 1.00 97.56 425 LEU A N 1
ATOM 3175 C CA . LEU A 1 425 ? 14.424 10.606 -15.622 1.00 97.56 425 LEU A CA 1
ATOM 3176 C C . LEU A 1 425 ? 12.911 10.392 -15.686 1.00 97.56 425 LEU A C 1
ATOM 3178 O O . LEU A 1 425 ? 12.435 9.706 -16.585 1.00 97.56 425 LEU A O 1
ATOM 3182 N N . THR A 1 426 ? 12.158 11.047 -14.805 1.00 98.50 426 THR A N 1
ATOM 3183 C CA . THR A 1 426 ? 10.690 10.980 -14.754 1.00 98.50 426 THR A CA 1
ATOM 3184 C C . THR A 1 426 ? 10.067 11.474 -16.059 1.00 98.50 426 THR A C 1
ATOM 3186 O O . THR A 1 426 ? 9.283 10.767 -16.688 1.00 98.50 426 THR A O 1
ATOM 3189 N N . ASN A 1 427 ? 10.503 12.639 -16.552 1.00 98.62 427 ASN A N 1
ATOM 3190 C CA . ASN A 1 427 ? 10.079 13.168 -17.852 1.00 98.62 427 ASN A CA 1
ATOM 3191 C C . ASN A 1 427 ? 10.437 12.234 -19.018 1.00 98.62 427 ASN A C 1
ATOM 3193 O O . ASN A 1 427 ? 9.637 12.056 -19.939 1.00 98.62 427 ASN A O 1
ATOM 3197 N N . GLY A 1 428 ? 11.635 11.645 -18.993 1.00 98.25 428 GLY A N 1
ATOM 3198 C CA . GLY A 1 428 ? 12.078 10.685 -20.002 1.00 98.25 428 GLY A CA 1
ATOM 3199 C C . GLY A 1 428 ? 11.265 9.391 -19.980 1.00 98.25 428 GLY A C 1
ATOM 3200 O O . GLY A 1 428 ? 10.945 8.857 -21.044 1.00 98.25 428 GLY A O 1
ATOM 3201 N N . MET A 1 429 ? 10.894 8.908 -18.793 1.00 98.31 429 MET A N 1
ATOM 3202 C CA . MET A 1 429 ? 10.105 7.690 -18.624 1.00 98.31 429 MET A CA 1
ATOM 3203 C C . MET A 1 429 ? 8.669 7.914 -19.085 1.00 98.31 429 MET A C 1
ATOM 3205 O O . MET A 1 429 ? 8.156 7.102 -19.851 1.00 98.31 429 MET A O 1
ATOM 3209 N N . GLY A 1 430 ? 8.054 9.043 -18.718 1.00 98.38 430 GLY A N 1
ATOM 3210 C CA . GLY A 1 430 ? 6.708 9.397 -19.172 1.00 98.38 430 GLY A CA 1
ATOM 3211 C C . GLY A 1 430 ? 6.641 9.507 -20.693 1.00 98.38 430 GLY A C 1
ATOM 3212 O O . GLY A 1 430 ? 5.814 8.862 -21.334 1.00 98.38 430 GLY A O 1
ATOM 3213 N N . GLN A 1 431 ? 7.594 10.223 -21.300 1.00 98.50 431 GLN A N 1
ATOM 3214 C CA . GLN A 1 431 ? 7.687 10.311 -22.758 1.00 98.50 431 GLN A CA 1
ATOM 3215 C C . GLN A 1 431 ? 7.928 8.945 -23.417 1.00 98.50 431 GLN A C 1
ATOM 3217 O O . GLN A 1 431 ? 7.337 8.653 -24.454 1.00 98.50 431 GLN A O 1
ATOM 3222 N N . THR A 1 432 ? 8.796 8.106 -22.847 1.00 98.25 432 THR A N 1
ATOM 3223 C CA . THR A 1 432 ? 9.071 6.776 -23.408 1.00 98.25 432 THR A CA 1
ATOM 3224 C C . THR A 1 432 ? 7.845 5.874 -23.325 1.00 98.25 432 THR A C 1
ATOM 3226 O O . THR A 1 432 ? 7.526 5.216 -24.308 1.00 98.25 432 THR A O 1
ATOM 3229 N N . THR A 1 433 ? 7.134 5.890 -22.198 1.00 97.56 433 THR A N 1
ATOM 3230 C CA . THR A 1 433 ? 5.921 5.092 -21.968 1.00 97.56 433 THR A CA 1
ATOM 3231 C C . THR A 1 433 ? 4.848 5.425 -22.999 1.00 97.56 433 THR A C 1
ATOM 3233 O O . THR A 1 433 ? 4.401 4.531 -23.714 1.00 97.56 433 THR A O 1
ATOM 3236 N N . MET A 1 434 ? 4.523 6.713 -23.160 1.00 97.88 434 MET A N 1
ATOM 3237 C CA . MET A 1 434 ? 3.513 7.171 -24.125 1.00 97.88 434 MET A CA 1
ATOM 3238 C C . MET A 1 434 ? 3.902 6.903 -25.589 1.00 97.88 434 MET A C 1
ATOM 3240 O O . MET A 1 434 ? 3.037 6.748 -26.441 1.00 97.88 434 MET A O 1
ATOM 3244 N N . ASN A 1 435 ? 5.201 6.850 -25.903 1.00 96.69 435 ASN A N 1
ATOM 3245 C CA . ASN A 1 435 ? 5.676 6.538 -27.256 1.00 96.69 435 ASN A CA 1
ATOM 3246 C C . ASN A 1 435 ? 5.738 5.031 -27.542 1.00 96.69 435 ASN A C 1
ATOM 3248 O O . ASN A 1 435 ? 5.687 4.626 -28.703 1.00 96.69 435 ASN A O 1
ATOM 3252 N N . ALA A 1 436 ? 5.956 4.212 -26.512 1.00 92.69 436 ALA A N 1
ATOM 3253 C CA . ALA A 1 436 ? 6.151 2.772 -26.649 1.00 92.69 436 ALA A CA 1
ATOM 3254 C C . ALA A 1 436 ? 4.829 2.000 -26.723 1.00 92.69 436 ALA A C 1
ATOM 3256 O O . ALA A 1 436 ? 4.815 0.872 -27.216 1.00 92.69 436 ALA A O 1
ATOM 3257 N N . VAL A 1 437 ? 3.744 2.587 -26.220 1.00 89.75 437 VAL A N 1
ATOM 3258 C CA . VAL A 1 437 ? 2.434 1.950 -26.108 1.00 89.75 437 VAL A CA 1
ATOM 3259 C C . VAL A 1 437 ? 1.404 2.898 -26.702 1.00 89.75 437 VAL A C 1
ATOM 3261 O O . VAL A 1 437 ? 1.175 3.960 -26.149 1.00 89.75 437 VAL A O 1
ATOM 3264 N N . ASP A 1 438 ? 0.797 2.546 -27.832 1.00 94.00 438 ASP A N 1
ATOM 3265 C CA . ASP A 1 438 ? -0.353 3.297 -28.343 1.00 94.00 438 ASP A CA 1
ATOM 3266 C C . ASP A 1 438 ? -1.602 2.876 -27.542 1.00 94.00 438 ASP A C 1
ATOM 3268 O O . ASP A 1 438 ? -1.836 1.667 -27.411 1.00 94.00 438 ASP A O 1
ATOM 3272 N N . PRO A 1 439 ? -2.423 3.807 -27.014 1.00 94.75 439 PRO A N 1
ATOM 3273 C CA . PRO A 1 439 ? -3.661 3.456 -26.320 1.00 94.75 439 PRO A CA 1
ATOM 3274 C C . PRO A 1 439 ? -4.581 2.532 -27.131 1.00 94.75 439 PRO A C 1
ATOM 3276 O O . PRO A 1 439 ? -5.243 1.662 -26.563 1.00 94.75 439 PRO A O 1
ATOM 3279 N N . ALA A 1 440 ? -4.590 2.667 -28.463 1.00 90.56 440 ALA A N 1
ATOM 3280 C CA . ALA A 1 440 ? -5.397 1.833 -29.351 1.00 90.56 440 ALA A CA 1
ATOM 3281 C C . ALA A 1 440 ? -4.919 0.370 -29.423 1.00 90.56 440 ALA A C 1
ATOM 3283 O O . ALA A 1 440 ? -5.716 -0.516 -29.740 1.00 90.56 440 ALA A O 1
ATOM 3284 N N . ASP A 1 441 ? -3.647 0.112 -29.111 1.00 90.06 441 ASP A N 1
ATOM 3285 C CA . ASP A 1 441 ? -3.033 -1.218 -29.159 1.00 90.06 441 ASP A CA 1
ATOM 3286 C C . ASP A 1 441 ? -3.127 -1.966 -27.815 1.00 90.06 441 ASP A C 1
ATOM 3288 O O . ASP A 1 441 ? -2.719 -3.128 -27.709 1.00 90.06 441 ASP A O 1
ATOM 3292 N N . ILE A 1 442 ? -3.687 -1.338 -26.774 1.00 90.19 442 ILE A N 1
ATOM 3293 C CA . ILE A 1 442 ? -3.853 -1.978 -25.468 1.00 90.19 442 ILE A CA 1
ATOM 3294 C C . ILE A 1 442 ? -4.977 -3.014 -25.530 1.00 90.19 442 ILE A C 1
ATOM 3296 O O . ILE A 1 442 ? -6.172 -2.723 -25.655 1.00 90.19 442 ILE A O 1
ATOM 3300 N N . GLY A 1 443 ? -4.551 -4.273 -25.428 1.00 84.25 443 GLY A N 1
ATOM 3301 C CA . GLY A 1 443 ? -5.412 -5.440 -25.568 1.00 84.25 443 GLY A CA 1
ATOM 3302 C C . GLY A 1 443 ? -6.240 -5.800 -24.336 1.00 84.25 443 GLY A C 1
ATOM 3303 O O . GLY A 1 443 ? -7.109 -6.649 -24.475 1.00 84.25 443 GLY A O 1
ATOM 3304 N N . ASN A 1 444 ? -6.006 -5.195 -23.167 1.00 94.06 444 ASN A N 1
ATOM 3305 C CA . ASN A 1 444 ? -6.705 -5.517 -21.915 1.00 94.06 444 ASN A CA 1
ATOM 3306 C C . ASN A 1 444 ? -6.984 -4.238 -21.101 1.00 94.06 444 ASN A C 1
ATOM 3308 O O . ASN A 1 444 ? -6.079 -3.422 -20.914 1.00 94.06 444 ASN A O 1
ATOM 3312 N N . THR A 1 445 ? -8.218 -4.069 -20.620 1.00 97.75 445 THR A N 1
ATOM 3313 C CA . THR A 1 445 ? -8.676 -2.897 -19.853 1.00 97.75 445 THR A CA 1
ATOM 3314 C C . THR A 1 445 ? -8.039 -2.780 -18.468 1.00 97.75 445 THR A C 1
ATOM 3316 O O . THR A 1 445 ? -7.765 -1.660 -18.047 1.00 97.75 445 THR A O 1
ATOM 3319 N N . ARG A 1 446 ? -7.663 -3.888 -17.811 1.00 97.75 446 ARG A N 1
ATOM 3320 C CA . ARG A 1 446 ? -6.891 -3.874 -16.550 1.00 97.75 446 ARG A CA 1
ATOM 3321 C C . ARG A 1 446 ? -5.569 -3.123 -16.713 1.00 97.75 446 ARG A C 1
ATOM 3323 O O . ARG A 1 446 ? -5.212 -2.273 -15.905 1.00 97.75 446 ARG A O 1
ATOM 3330 N N . LEU A 1 447 ? -4.858 -3.396 -17.810 1.00 97.25 447 LEU A N 1
ATOM 3331 C CA . LEU A 1 447 ? -3.606 -2.709 -18.127 1.00 97.25 447 LEU A CA 1
ATOM 3332 C C . LEU A 1 447 ? -3.835 -1.237 -18.506 1.00 97.25 447 LEU A C 1
ATOM 3334 O O . LEU A 1 447 ? -2.993 -0.397 -18.197 1.00 97.25 447 LEU A O 1
ATOM 3338 N N . ALA A 1 448 ? -4.954 -0.918 -19.166 1.00 98.19 448 ALA A N 1
ATOM 3339 C CA . ALA A 1 448 ? -5.326 0.470 -19.436 1.00 98.19 448 ALA A CA 1
ATOM 3340 C C . ALA A 1 448 ? -5.566 1.248 -18.129 1.00 98.19 448 ALA A C 1
ATOM 3342 O O . ALA A 1 448 ? -5.051 2.355 -18.000 1.00 98.19 448 ALA A O 1
ATOM 3343 N N . GLY A 1 449 ? -6.259 0.648 -17.152 1.00 98.56 449 GLY A N 1
ATOM 3344 C CA . GLY A 1 449 ? -6.450 1.211 -15.811 1.00 98.56 449 GLY A CA 1
ATOM 3345 C C . GLY A 1 449 ? -5.129 1.456 -15.077 1.00 98.56 449 GLY A C 1
ATOM 3346 O O . GLY A 1 449 ? -4.880 2.558 -14.592 1.00 98.56 449 GLY A O 1
ATOM 3347 N N . GLU A 1 450 ? -4.215 0.480 -15.085 1.00 98.00 450 GLU A N 1
ATOM 3348 C CA . GLU A 1 450 ? -2.893 0.653 -14.464 1.00 98.00 450 GLU A CA 1
ATOM 3349 C C . GLU A 1 450 ? -2.076 1.774 -15.132 1.00 98.00 450 GLU A C 1
ATOM 3351 O O . GLU A 1 450 ? -1.442 2.587 -14.454 1.00 98.00 450 GLU A O 1
ATOM 3356 N N . LEU A 1 451 ? -2.096 1.846 -16.468 1.00 98.19 451 LEU A N 1
ATOM 3357 C CA . LEU A 1 451 ? -1.425 2.917 -17.205 1.00 98.19 451 LEU A CA 1
ATOM 3358 C C . LEU A 1 451 ? -2.056 4.282 -16.931 1.00 98.19 451 LEU A C 1
ATOM 3360 O O . LEU A 1 451 ? -1.310 5.250 -16.809 1.00 98.19 451 LEU A O 1
ATOM 3364 N N . LEU A 1 452 ? -3.383 4.372 -16.804 1.00 98.56 452 LEU A N 1
ATOM 3365 C CA . LEU A 1 452 ? -4.060 5.605 -16.398 1.00 98.56 452 LEU A CA 1
ATOM 3366 C C . LEU A 1 452 ? -3.559 6.078 -15.033 1.00 98.56 452 LEU A C 1
ATOM 3368 O O . LEU A 1 452 ? -3.209 7.247 -14.900 1.00 98.56 452 LEU A O 1
ATOM 3372 N N . GLY A 1 453 ? -3.431 5.174 -14.057 1.00 97.50 453 GLY A N 1
ATOM 3373 C CA . GLY A 1 453 ? -2.880 5.511 -12.744 1.00 97.50 453 GLY A CA 1
ATOM 3374 C C . GLY A 1 453 ? -1.448 6.044 -12.815 1.00 97.50 453 GLY A C 1
ATOM 3375 O O . GLY A 1 453 ? -1.155 7.121 -12.293 1.00 97.50 453 GLY A O 1
ATOM 3376 N N . ALA A 1 454 ? -0.565 5.354 -13.545 1.00 97.94 454 ALA A N 1
ATOM 3377 C CA . ALA A 1 454 ? 0.814 5.806 -13.744 1.00 97.94 454 ALA A CA 1
ATOM 3378 C C . ALA A 1 454 ? 0.898 7.162 -14.477 1.00 97.94 454 ALA A C 1
ATOM 3380 O O . ALA A 1 454 ? 1.761 7.988 -14.170 1.00 97.94 454 ALA A O 1
ATOM 3381 N N . ILE A 1 455 ? 0.004 7.407 -15.440 1.00 98.38 455 ILE A N 1
ATOM 3382 C CA . ILE A 1 455 ? -0.073 8.663 -16.194 1.00 98.38 455 ILE A CA 1
ATOM 3383 C C . ILE A 1 455 ? -0.652 9.794 -15.343 1.00 98.38 455 ILE A C 1
ATOM 3385 O O . ILE A 1 455 ? -0.144 10.907 -15.445 1.00 98.38 455 ILE A O 1
ATOM 3389 N N . GLY A 1 456 ? -1.624 9.516 -14.469 1.00 97.81 456 GLY A N 1
ATOM 3390 C CA . GLY A 1 456 ? -2.134 10.457 -13.467 1.00 97.81 456 GLY A CA 1
ATOM 3391 C C . GLY A 1 456 ? -1.006 11.016 -12.607 1.00 97.81 456 GLY A C 1
ATOM 3392 O O . GLY A 1 456 ? -0.780 12.225 -12.581 1.00 97.81 456 GLY A O 1
ATOM 3393 N N . TRP A 1 457 ? -0.209 10.124 -12.014 1.00 96.19 457 TRP A N 1
ATOM 3394 C CA . TRP A 1 457 ? 0.996 10.486 -11.262 1.00 96.19 457 TRP A CA 1
ATOM 3395 C C . TRP A 1 457 ? 2.019 11.266 -12.086 1.00 96.19 457 TRP A C 1
ATOM 3397 O O . TRP A 1 457 ? 2.571 12.262 -11.626 1.00 96.19 457 TRP A O 1
ATOM 3407 N N . PHE A 1 458 ? 2.283 10.845 -13.320 1.00 98.19 458 PHE A N 1
ATOM 3408 C CA . PHE A 1 458 ? 3.239 11.545 -14.172 1.00 98.19 458 PHE A CA 1
ATOM 3409 C C . PHE A 1 458 ? 2.763 12.951 -14.573 1.00 98.19 458 PHE A C 1
ATOM 3411 O O . PHE A 1 458 ? 3.550 13.902 -14.578 1.00 98.19 458 PHE A O 1
ATOM 3418 N N . GLY A 1 459 ? 1.486 13.088 -14.929 1.00 97.81 459 GLY A N 1
ATOM 3419 C CA . GLY A 1 459 ? 0.892 14.330 -15.410 1.00 97.81 459 GLY A CA 1
ATOM 3420 C C . GLY A 1 459 ? 0.876 15.425 -14.344 1.00 97.81 459 GLY A C 1
ATOM 3421 O O . GLY A 1 459 ? 1.138 16.586 -14.671 1.00 97.81 459 GLY A O 1
ATOM 3422 N N . THR A 1 460 ? 0.669 15.064 -13.075 1.00 95.44 460 THR A N 1
ATOM 3423 C CA . THR A 1 460 ? 0.750 16.008 -11.948 1.00 95.44 460 THR A CA 1
ATOM 3424 C C . THR A 1 460 ? 2.195 16.365 -11.577 1.00 95.44 460 THR A C 1
ATOM 3426 O O . THR A 1 460 ? 2.446 17.464 -11.092 1.00 95.44 460 THR A O 1
ATOM 3429 N N . GLN A 1 461 ? 3.164 15.494 -11.881 1.00 94.44 461 GLN A N 1
ATOM 3430 C CA . GLN A 1 461 ? 4.571 15.646 -11.477 1.00 94.44 461 GLN A CA 1
ATOM 3431 C C . GLN A 1 461 ? 5.509 16.212 -12.555 1.00 94.44 461 GLN A C 1
ATOM 3433 O O . GLN A 1 461 ? 6.644 16.612 -12.273 1.00 94.44 461 GLN A O 1
ATOM 3438 N N . THR A 1 462 ? 5.097 16.247 -13.823 1.00 96.44 462 THR A N 1
ATOM 3439 C CA . THR A 1 462 ? 5.949 16.811 -14.875 1.00 96.44 462 THR A CA 1
ATOM 3440 C C . THR A 1 462 ? 6.048 18.334 -14.766 1.00 96.44 462 THR A C 1
ATOM 3442 O O . THR A 1 462 ? 5.053 19.054 -14.696 1.00 96.44 462 THR A O 1
ATOM 3445 N N . ASN A 1 463 ? 7.272 18.857 -14.856 1.00 96.25 463 ASN A N 1
ATOM 3446 C CA . ASN A 1 463 ? 7.536 20.296 -14.911 1.00 96.25 463 ASN A CA 1
ATOM 3447 C C . ASN A 1 463 ? 7.469 20.893 -16.334 1.00 96.25 463 ASN A C 1
ATOM 3449 O O . ASN A 1 463 ? 7.896 22.029 -16.550 1.00 96.25 463 ASN A O 1
ATOM 3453 N N . LYS A 1 464 ? 6.986 20.134 -17.329 1.00 97.81 464 LYS A N 1
ATOM 3454 C CA . LYS A 1 464 ? 6.893 20.573 -18.730 1.00 97.81 464 LYS A CA 1
ATOM 3455 C C . LYS A 1 464 ? 5.448 20.572 -19.210 1.00 97.81 464 LYS A C 1
ATOM 3457 O O . LYS A 1 464 ? 4.878 19.510 -19.433 1.00 97.81 464 LYS A O 1
ATOM 3462 N N . ASP A 1 465 ? 4.916 21.750 -19.526 1.00 98.06 465 ASP A N 1
ATOM 3463 C CA . ASP A 1 465 ? 3.534 21.910 -20.013 1.00 98.06 465 ASP A CA 1
ATOM 3464 C C . ASP A 1 465 ? 3.219 21.056 -21.249 1.00 98.06 465 ASP A C 1
ATOM 3466 O O . ASP A 1 465 ? 2.129 20.504 -21.373 1.00 98.06 465 ASP A O 1
ATOM 3470 N N . GLN A 1 466 ? 4.194 20.895 -22.151 1.00 98.31 466 GLN A N 1
ATOM 3471 C CA . GLN A 1 466 ? 4.041 20.035 -23.325 1.00 98.31 466 GLN A CA 1
ATOM 3472 C C . GLN A 1 466 ? 3.869 18.558 -22.944 1.00 98.31 466 GLN A C 1
ATOM 3474 O O . GLN A 1 466 ? 3.083 17.862 -23.578 1.00 98.31 466 GLN A O 1
ATOM 3479 N N . LEU A 1 467 ? 4.608 18.072 -21.940 1.00 98.44 467 LEU A N 1
ATOM 3480 C CA . LEU A 1 467 ? 4.478 16.688 -21.484 1.00 98.44 467 LEU A CA 1
ATOM 3481 C C . LEU A 1 467 ? 3.201 16.491 -20.673 1.00 98.44 467 LEU A C 1
ATOM 3483 O O . LEU A 1 467 ? 2.574 15.453 -20.828 1.00 98.44 467 LEU A O 1
ATOM 3487 N N . ARG A 1 468 ? 2.779 17.493 -19.891 1.00 98.44 468 ARG A N 1
ATOM 3488 C CA . ARG A 1 468 ? 1.486 17.470 -19.194 1.00 98.44 468 ARG A CA 1
ATOM 3489 C C . ARG A 1 468 ? 0.323 17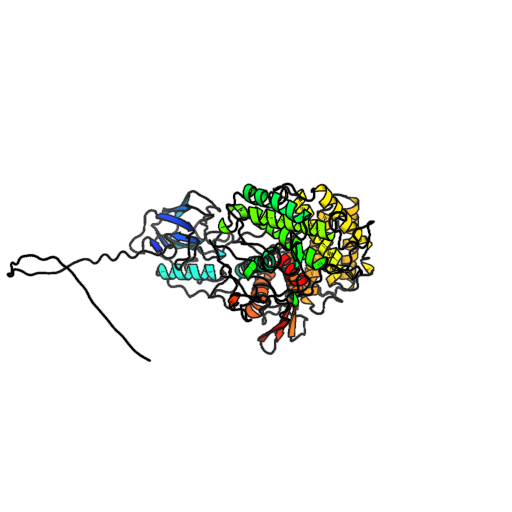.375 -20.176 1.00 98.44 468 ARG A C 1
ATOM 3491 O O . ARG A 1 468 ? -0.539 16.525 -20.018 1.00 98.44 468 ARG A O 1
ATOM 3498 N N . SER A 1 469 ? 0.356 18.186 -21.235 1.00 98.62 469 SER A N 1
ATOM 3499 C CA . SER A 1 469 ? -0.656 18.137 -22.301 1.00 98.62 469 SER A CA 1
ATOM 3500 C C . SER A 1 469 ? -0.660 16.778 -23.010 1.00 98.62 469 SER A C 1
ATOM 3502 O O . SER A 1 469 ? -1.716 16.214 -23.251 1.00 98.62 469 SER A O 1
ATOM 3504 N N . ALA A 1 470 ? 0.521 16.216 -23.295 1.00 98.50 470 ALA A N 1
ATOM 3505 C CA . ALA A 1 470 ? 0.622 14.886 -23.895 1.00 98.50 470 ALA A CA 1
ATOM 3506 C C . ALA A 1 470 ? 0.109 13.775 -22.962 1.00 98.50 470 ALA A C 1
ATOM 3508 O O . ALA A 1 470 ? -0.513 12.833 -23.438 1.00 98.50 470 ALA A O 1
ATOM 3509 N N . ALA A 1 471 ? 0.350 13.889 -21.652 1.00 98.69 471 ALA A N 1
ATOM 3510 C CA . ALA A 1 471 ? -0.177 12.967 -20.649 1.00 98.69 471 ALA A CA 1
ATOM 3511 C C . ALA A 1 471 ? -1.709 13.022 -20.585 1.00 98.69 471 ALA A C 1
ATOM 3513 O O . ALA A 1 471 ? -2.334 11.968 -20.539 1.00 98.69 471 ALA A O 1
ATOM 3514 N N . ALA A 1 472 ? -2.303 14.218 -20.660 1.00 98.81 472 ALA A N 1
ATOM 3515 C CA . ALA A 1 472 ? -3.753 14.393 -20.739 1.00 98.81 472 ALA A CA 1
ATOM 3516 C C . ALA A 1 472 ? -4.344 13.738 -22.002 1.00 98.81 472 ALA A C 1
ATOM 3518 O O . ALA A 1 472 ? -5.225 12.891 -21.895 1.00 98.81 472 ALA A O 1
ATOM 3519 N N . ASP A 1 473 ? -3.788 14.034 -23.186 1.00 98.69 473 ASP A N 1
ATOM 3520 C CA . ASP A 1 473 ? -4.231 13.425 -24.453 1.00 98.69 473 ASP A CA 1
ATOM 3521 C C . ASP A 1 473 ? -4.110 11.887 -24.423 1.00 98.69 473 ASP A C 1
ATOM 3523 O O . ASP A 1 473 ? -4.957 11.159 -24.947 1.00 98.69 473 ASP A O 1
ATOM 3527 N N . TYR A 1 474 ? -3.034 11.378 -23.818 1.00 98.62 474 TYR A N 1
ATOM 3528 C CA . TYR A 1 474 ? -2.799 9.947 -23.671 1.00 98.62 474 TYR A CA 1
ATOM 3529 C C . TYR A 1 474 ? -3.797 9.303 -22.701 1.00 98.62 474 TYR A C 1
ATOM 3531 O O . TYR A 1 474 ? -4.330 8.234 -23.002 1.00 98.62 474 TYR A O 1
ATOM 3539 N N . ALA A 1 475 ? -4.083 9.960 -21.573 1.00 98.75 475 ALA A N 1
ATOM 3540 C CA . ALA A 1 475 ? -5.090 9.525 -20.613 1.00 98.75 475 ALA A CA 1
ATOM 3541 C C . ALA A 1 475 ? -6.482 9.441 -21.255 1.00 98.75 475 ALA A C 1
ATOM 3543 O O . ALA A 1 475 ? -7.134 8.407 -21.135 1.00 98.75 475 ALA A O 1
ATOM 3544 N N . ASP A 1 476 ? -6.893 10.447 -22.029 1.00 98.75 476 ASP A N 1
ATOM 3545 C CA . ASP A 1 476 ? -8.162 10.412 -22.768 1.00 98.75 476 ASP A CA 1
ATOM 3546 C C . ASP A 1 476 ? -8.216 9.255 -23.778 1.00 98.75 476 ASP A C 1
ATOM 3548 O O . ASP A 1 476 ? -9.249 8.603 -23.943 1.00 98.75 476 ASP A O 1
ATOM 3552 N N . GLY A 1 477 ? -7.091 8.943 -24.429 1.00 98.38 477 GLY A N 1
ATOM 3553 C CA . GLY A 1 477 ? -6.981 7.778 -25.308 1.00 98.38 477 GLY A CA 1
ATOM 3554 C C . GLY A 1 477 ? -7.188 6.446 -24.576 1.00 98.38 477 GLY A C 1
ATOM 3555 O O . GLY A 1 477 ? -7.882 5.562 -25.087 1.00 98.38 477 GLY A O 1
ATOM 3556 N N . LEU A 1 478 ? -6.610 6.297 -23.379 1.00 98.56 478 LEU A N 1
ATOM 3557 C CA . LEU A 1 478 ? -6.785 5.110 -22.533 1.00 98.56 478 LEU A CA 1
ATOM 3558 C C . LEU A 1 478 ? -8.215 4.996 -21.994 1.00 98.56 478 LEU A C 1
ATOM 3560 O O . LEU A 1 478 ? -8.809 3.919 -22.063 1.00 98.56 478 LEU A O 1
ATOM 3564 N N . ALA A 1 479 ? -8.775 6.099 -21.495 1.00 98.69 479 ALA A N 1
ATOM 3565 C CA . ALA A 1 479 ? -10.143 6.158 -20.995 1.00 98.69 479 ALA A CA 1
ATOM 3566 C C . ALA A 1 479 ? -11.145 5.808 -22.103 1.00 98.69 479 ALA A C 1
ATOM 3568 O O . ALA A 1 479 ? -11.982 4.930 -21.914 1.00 98.69 479 ALA A O 1
ATOM 3569 N N . GLY A 1 480 ? -10.968 6.343 -23.315 1.00 97.88 480 GLY A N 1
ATOM 3570 C CA . GLY A 1 480 ? -11.792 5.972 -24.468 1.00 97.88 480 GLY A CA 1
ATOM 3571 C C . GLY A 1 480 ? -11.720 4.478 -24.818 1.00 97.88 480 GLY A C 1
ATOM 3572 O O . GLY A 1 480 ? -12.701 3.894 -25.293 1.00 97.88 480 GLY A O 1
ATOM 3573 N N . ARG A 1 481 ? -10.587 3.806 -24.553 1.00 96.56 481 ARG A N 1
ATOM 3574 C CA . ARG A 1 481 ? -10.495 2.343 -24.687 1.00 96.56 481 ARG A CA 1
ATOM 3575 C C . ARG A 1 481 ? -11.326 1.640 -23.618 1.00 96.56 481 ARG A C 1
ATOM 3577 O O . ARG A 1 481 ? -12.018 0.687 -23.966 1.00 96.56 481 ARG A O 1
ATOM 3584 N N . ILE A 1 482 ? -11.291 2.088 -22.368 1.00 98.06 482 ILE A N 1
ATOM 3585 C CA . ILE A 1 482 ? -12.137 1.554 -21.290 1.00 98.06 482 ILE A CA 1
ATOM 3586 C C . ILE A 1 482 ? -13.618 1.742 -21.625 1.00 98.06 482 ILE A C 1
ATOM 3588 O O . ILE A 1 482 ? -14.345 0.755 -21.679 1.00 98.06 482 ILE A O 1
ATOM 3592 N N . GLU A 1 483 ? -14.032 2.957 -21.983 1.00 97.38 483 GLU A N 1
ATOM 3593 C CA . GLU A 1 483 ? -15.415 3.293 -22.348 1.00 97.38 483 GLU A CA 1
ATOM 3594 C C . GLU A 1 483 ? -15.937 2.447 -23.519 1.00 97.38 483 GLU A C 1
ATOM 3596 O O . GLU A 1 483 ? -17.106 2.075 -23.560 1.00 97.38 483 GLU A O 1
ATOM 3601 N N . SER A 1 484 ? -15.067 2.071 -24.465 1.00 96.62 484 SER A N 1
ATOM 3602 C CA . SER A 1 484 ? -15.445 1.182 -25.573 1.00 96.62 484 SER A CA 1
ATOM 3603 C C . SER A 1 484 ? -15.787 -0.256 -25.152 1.00 96.62 484 SER A C 1
ATOM 3605 O O . SER A 1 484 ? -16.382 -0.983 -25.948 1.00 96.62 484 SER A O 1
ATOM 3607 N N . ASN A 1 485 ? -15.395 -0.670 -23.942 1.00 97.50 485 ASN A N 1
ATOM 3608 C CA . ASN A 1 485 ? -15.742 -1.958 -23.332 1.00 97.50 485 ASN A CA 1
ATOM 3609 C C . ASN A 1 485 ? -16.614 -1.774 -22.076 1.00 97.50 485 ASN A C 1
ATOM 3611 O O . ASN A 1 485 ? -16.692 -2.693 -21.269 1.00 97.50 485 ASN A O 1
ATOM 3615 N N . LEU A 1 486 ? -17.210 -0.596 -21.873 1.00 97.88 486 LEU A N 1
ATOM 3616 C CA . LEU A 1 486 ? -18.074 -0.333 -20.729 1.00 97.88 486 LEU A CA 1
ATOM 3617 C C . LEU A 1 486 ? -19.519 -0.715 -21.067 1.00 97.88 486 LEU A C 1
ATOM 3619 O O . LEU A 1 486 ? -20.102 -0.212 -22.034 1.00 97.88 486 LEU A O 1
ATOM 3623 N N . ASP A 1 487 ? -20.101 -1.588 -20.254 1.00 96.69 487 ASP A N 1
ATOM 3624 C CA . ASP A 1 487 ? -21.520 -1.913 -20.292 1.00 96.69 487 ASP A CA 1
ATOM 3625 C C . ASP A 1 487 ? -22.345 -0.837 -19.568 1.00 96.69 487 ASP A C 1
ATOM 3627 O O . ASP A 1 487 ? -21.868 -0.116 -18.695 1.00 96.69 487 ASP A O 1
ATOM 3631 N N . GLY A 1 488 ? -23.635 -0.733 -19.901 1.00 91.94 488 GLY A N 1
ATOM 3632 C CA . GLY A 1 488 ? -24.514 0.319 -19.366 1.00 91.94 488 GLY A CA 1
ATOM 3633 C C . GLY A 1 488 ? -24.816 0.243 -17.862 1.00 91.94 488 GLY A C 1
ATOM 3634 O O . GLY A 1 488 ? -25.547 1.095 -17.369 1.00 91.94 488 GLY A O 1
ATOM 3635 N N . ASN A 1 489 ? -24.316 -0.776 -17.165 1.00 95.00 489 ASN A N 1
ATOM 3636 C CA . ASN A 1 489 ? -24.403 -0.951 -15.714 1.00 95.00 489 ASN A CA 1
ATOM 3637 C C . ASN A 1 489 ? -23.052 -0.735 -15.007 1.00 95.00 489 ASN A C 1
ATOM 3639 O O . ASN A 1 489 ? -22.916 -1.142 -13.862 1.00 95.00 489 ASN A O 1
ATOM 3643 N N . GLY A 1 490 ? -22.043 -0.182 -15.689 1.00 97.81 490 GLY A N 1
ATOM 3644 C CA . GLY A 1 490 ? -20.723 0.076 -15.103 1.00 97.81 490 GLY A CA 1
ATOM 3645 C C . GLY A 1 490 ? -19.716 -1.068 -15.251 1.00 97.81 490 GLY A C 1
ATOM 3646 O O . GLY A 1 490 ? -18.529 -0.884 -14.988 1.00 97.81 490 GLY A O 1
ATOM 3647 N N . ARG A 1 491 ? -20.131 -2.249 -15.724 1.00 98.38 491 ARG A N 1
ATOM 3648 C CA . ARG A 1 491 ? -19.221 -3.385 -15.924 1.00 98.38 491 ARG A CA 1
ATOM 3649 C C . ARG A 1 491 ? -18.204 -3.107 -17.039 1.00 98.38 491 ARG A C 1
ATOM 3651 O O . ARG A 1 491 ? -18.593 -2.768 -18.154 1.00 98.38 491 ARG A O 1
ATOM 3658 N N . VAL A 1 492 ? -16.910 -3.307 -16.770 1.00 98.44 492 VAL A N 1
ATOM 3659 C CA . VAL A 1 492 ? -15.844 -3.173 -17.781 1.00 98.44 492 VAL A CA 1
ATOM 3660 C C . VAL A 1 492 ? -15.426 -4.539 -18.311 1.00 98.44 492 VAL A C 1
ATOM 3662 O O . VAL A 1 492 ? -14.950 -5.397 -17.571 1.00 98.44 492 VAL A O 1
ATOM 3665 N N . ASP A 1 493 ? -15.548 -4.730 -19.619 1.00 96.69 493 ASP A N 1
ATOM 3666 C CA . ASP A 1 493 ? -15.158 -5.956 -20.306 1.00 96.69 493 ASP A CA 1
ATOM 3667 C C . ASP A 1 493 ? -13.658 -6.042 -20.626 1.00 96.69 493 ASP A C 1
ATOM 3669 O O . ASP A 1 493 ? -12.916 -5.056 -20.587 1.00 96.69 493 ASP A O 1
ATOM 3673 N N . ASN A 1 494 ? -13.225 -7.240 -21.048 1.00 94.25 494 ASN A N 1
ATOM 3674 C CA . ASN A 1 494 ? -11.887 -7.494 -21.600 1.00 94.25 494 ASN A CA 1
ATOM 3675 C C . ASN A 1 494 ? -10.745 -7.140 -20.618 1.00 94.25 494 ASN A C 1
ATOM 3677 O O . ASN A 1 494 ? -9.712 -6.588 -21.014 1.00 94.25 494 ASN A O 1
ATOM 3681 N N . GLY A 1 495 ? -10.986 -7.443 -19.340 1.00 94.25 495 GLY A N 1
ATOM 3682 C CA . GLY A 1 495 ? -10.117 -7.188 -18.197 1.00 94.25 495 GLY A CA 1
ATOM 3683 C C . GLY A 1 495 ? -9.281 -8.392 -17.755 1.00 94.25 495 GLY A C 1
ATOM 3684 O O . GLY A 1 495 ? -8.799 -9.185 -18.569 1.00 94.25 495 GLY A O 1
ATOM 3685 N N . ALA A 1 496 ? -9.076 -8.513 -16.446 1.00 91.62 496 ALA A N 1
ATOM 3686 C CA . ALA A 1 496 ? -8.618 -9.745 -15.808 1.00 91.62 496 ALA A CA 1
ATOM 3687 C C . ALA A 1 496 ? -9.693 -10.835 -15.795 1.00 91.62 496 ALA A C 1
ATOM 3689 O O . ALA A 1 496 ? -10.864 -10.573 -16.050 1.00 91.62 496 ALA A O 1
ATOM 3690 N N . GLU A 1 497 ? -9.261 -12.056 -15.468 1.00 94.38 497 GLU A N 1
ATOM 3691 C CA . GLU A 1 497 ? -10.171 -13.155 -15.135 1.00 94.38 497 GLU A CA 1
ATOM 3692 C C . GLU A 1 497 ? -11.017 -12.798 -13.907 1.00 94.38 497 GLU A C 1
ATOM 3694 O O . GLU A 1 497 ? -12.228 -12.974 -13.941 1.00 94.38 497 GLU A O 1
ATOM 3699 N N . ASN A 1 498 ? -10.406 -12.187 -12.886 1.00 97.69 498 ASN A N 1
ATOM 3700 C CA . ASN A 1 498 ? -11.127 -11.572 -11.779 1.00 97.69 498 ASN A CA 1
ATOM 3701 C C . ASN A 1 498 ? -11.713 -10.205 -12.211 1.00 97.69 498 ASN A C 1
ATOM 3703 O O . ASN A 1 498 ? -10.994 -9.230 -12.475 1.00 97.69 498 ASN A O 1
ATOM 3707 N N . GLN A 1 499 ? -13.039 -10.139 -12.311 1.00 98.38 499 GLN A N 1
ATOM 3708 C CA . GLN A 1 499 ? -13.794 -8.956 -12.707 1.00 98.38 499 GLN A CA 1
ATOM 3709 C C . GLN A 1 499 ? -13.689 -7.839 -11.662 1.00 98.38 499 GLN A C 1
ATOM 3711 O O . GLN A 1 499 ? -13.549 -6.682 -12.062 1.00 98.38 499 GLN A O 1
ATOM 3716 N N . ALA A 1 500 ? -13.687 -8.151 -10.361 1.00 98.75 500 ALA A N 1
ATOM 3717 C CA . ALA A 1 500 ? -13.545 -7.152 -9.299 1.00 98.75 500 ALA A CA 1
ATOM 3718 C C . ALA A 1 500 ? -12.198 -6.421 -9.391 1.00 98.75 500 ALA A C 1
ATOM 3720 O O . ALA A 1 500 ? -12.153 -5.191 -9.353 1.00 98.75 500 ALA A O 1
ATOM 3721 N N . ALA A 1 501 ? -11.115 -7.155 -9.665 1.00 98.75 501 ALA A N 1
ATOM 3722 C CA . ALA A 1 501 ? -9.803 -6.565 -9.935 1.00 98.75 501 ALA A CA 1
ATOM 3723 C C . ALA A 1 501 ? -9.814 -5.630 -11.157 1.00 98.75 501 ALA A C 1
ATOM 3725 O O . ALA A 1 501 ? -9.189 -4.570 -11.148 1.00 98.75 501 ALA A O 1
ATOM 3726 N N . THR A 1 502 ? -10.551 -5.987 -12.215 1.00 98.75 502 THR A N 1
ATOM 3727 C CA . THR A 1 502 ? -10.702 -5.111 -13.390 1.00 98.75 502 THR A CA 1
ATOM 3728 C C . THR A 1 502 ? -11.374 -3.797 -13.013 1.00 98.75 502 THR A C 1
ATOM 3730 O O . THR A 1 502 ? -10.864 -2.738 -13.375 1.00 98.75 502 THR A O 1
ATOM 3733 N N . GLN A 1 503 ? -12.481 -3.857 -12.269 1.00 98.88 503 GLN A N 1
ATOM 3734 C CA . GLN A 1 503 ? -13.210 -2.658 -11.860 1.00 98.88 503 GLN A CA 1
ATOM 3735 C C . GLN A 1 503 ? -12.368 -1.769 -10.952 1.00 98.88 503 GLN A C 1
ATOM 3737 O O . GLN A 1 503 ? -12.295 -0.564 -11.186 1.00 98.88 503 GLN A O 1
ATOM 3742 N N . GLY A 1 504 ? -11.686 -2.368 -9.973 1.00 98.81 504 GLY A N 1
ATOM 3743 C CA . GLY A 1 504 ? -10.867 -1.642 -9.011 1.00 98.81 504 GLY A CA 1
ATOM 3744 C C . GLY A 1 504 ? -9.774 -0.809 -9.683 1.00 98.81 504 GLY A C 1
ATOM 3745 O O . GLY A 1 504 ? -9.762 0.417 -9.551 1.00 98.81 504 GLY A O 1
ATOM 3746 N N . VAL A 1 505 ? -8.915 -1.438 -10.499 1.00 98.88 505 VAL A N 1
ATOM 3747 C CA . VAL A 1 505 ? -7.808 -0.716 -11.155 1.00 98.88 505 VAL A CA 1
ATOM 3748 C C . VAL A 1 505 ? -8.286 0.274 -12.216 1.00 98.88 505 VAL A C 1
ATOM 3750 O O . VAL A 1 505 ? -7.647 1.305 -12.432 1.00 98.88 505 VAL A O 1
ATOM 3753 N N . VAL A 1 506 ? -9.397 -0.016 -12.902 1.00 98.88 506 VAL A N 1
ATOM 3754 C CA . VAL A 1 506 ? -9.954 0.891 -13.911 1.00 98.88 506 VAL A CA 1
ATOM 3755 C C . VAL A 1 506 ? -10.555 2.124 -13.247 1.00 98.88 506 VAL A C 1
ATOM 3757 O O . VAL A 1 506 ? -10.203 3.236 -13.634 1.00 98.88 506 VAL A O 1
ATOM 3760 N N . GLY A 1 507 ? -11.403 1.945 -12.233 1.00 98.81 507 GLY A N 1
ATOM 3761 C CA . GLY A 1 507 ? -12.006 3.049 -11.491 1.00 98.81 507 GLY A CA 1
ATOM 3762 C C . GLY A 1 507 ? -10.951 3.944 -10.843 1.00 98.81 507 GLY A C 1
ATOM 3763 O O . GLY A 1 507 ? -10.956 5.162 -11.035 1.00 98.81 507 GLY A O 1
ATOM 3764 N N . GLN A 1 508 ? -9.970 3.331 -10.177 1.00 98.75 508 GLN A N 1
ATOM 3765 C CA . GLN A 1 508 ? -8.819 4.032 -9.619 1.00 98.75 508 GLN A CA 1
ATOM 3766 C C . GLN A 1 508 ? -8.032 4.804 -10.697 1.00 98.75 508 GLN A C 1
ATOM 3768 O O . GLN A 1 508 ? -7.746 5.992 -10.531 1.00 98.75 508 GLN A O 1
ATOM 3773 N N . GLY A 1 509 ? -7.704 4.156 -11.819 1.00 98.69 509 GLY A N 1
ATOM 3774 C CA . GLY A 1 509 ? -6.975 4.779 -12.923 1.00 98.69 509 GLY A CA 1
ATOM 3775 C C . GLY A 1 509 ? -7.697 6.001 -13.496 1.00 98.69 509 GLY A C 1
ATOM 3776 O O . GLY A 1 509 ? -7.073 7.044 -13.687 1.00 98.69 509 GLY A O 1
ATOM 3777 N N . LEU A 1 510 ? -9.010 5.903 -13.725 1.00 98.88 510 LEU A N 1
ATOM 3778 C CA . LEU A 1 510 ? -9.834 7.006 -14.233 1.00 98.88 510 LEU A CA 1
ATOM 3779 C C . LEU A 1 510 ? -9.845 8.205 -13.267 1.00 98.88 510 LEU A C 1
ATOM 3781 O O . LEU A 1 510 ? -9.657 9.344 -13.703 1.00 98.88 510 LEU A O 1
ATOM 3785 N N . LEU A 1 511 ? -9.997 7.968 -11.959 1.00 98.62 511 LEU A N 1
ATOM 3786 C CA . LEU A 1 511 ? -9.994 9.032 -10.944 1.00 98.62 511 LEU A CA 1
ATOM 3787 C C . LEU A 1 511 ? -8.635 9.725 -10.814 1.00 98.62 511 LEU A C 1
ATOM 3789 O O . LEU A 1 511 ? -8.559 10.954 -10.717 1.00 98.62 511 LEU A O 1
ATOM 3793 N N . TRP A 1 512 ? -7.552 8.954 -10.847 1.00 97.69 512 TRP A N 1
ATOM 3794 C CA . TRP A 1 512 ? -6.197 9.491 -10.782 1.00 97.69 512 TRP A CA 1
ATOM 3795 C C . TRP A 1 512 ? -5.791 10.255 -12.034 1.00 97.69 512 TRP A C 1
ATOM 3797 O O . TRP A 1 512 ? -5.192 11.324 -11.928 1.00 97.69 512 TRP A O 1
ATOM 3807 N N . ALA A 1 513 ? -6.143 9.757 -13.218 1.00 98.31 513 ALA A N 1
ATOM 3808 C CA . ALA A 1 513 ? -5.939 10.494 -14.458 1.00 98.31 513 ALA A CA 1
ATOM 3809 C C . ALA A 1 513 ? -6.735 11.808 -14.477 1.00 98.31 513 ALA A C 1
ATOM 3811 O O . ALA A 1 513 ? -6.239 12.809 -14.987 1.00 98.31 513 ALA A O 1
ATOM 3812 N N . SER A 1 514 ? -7.911 11.838 -13.841 1.00 98.44 514 SER A N 1
ATOM 3813 C CA . SER A 1 514 ? -8.725 13.053 -13.676 1.00 98.44 514 SER A CA 1
ATOM 3814 C C . SER A 1 514 ? -8.100 14.099 -12.738 1.00 98.44 514 SER A C 1
ATOM 3816 O O . SER A 1 514 ? -8.632 15.197 -12.611 1.00 98.44 514 SER A O 1
ATOM 3818 N N . GLN A 1 515 ? -6.966 13.803 -12.084 1.00 96.94 515 GLN A N 1
ATOM 3819 C CA . GLN A 1 515 ? -6.184 14.821 -11.367 1.00 96.94 515 GLN A CA 1
ATOM 3820 C C . GLN A 1 515 ? -5.259 15.626 -12.302 1.00 96.94 515 GLN A C 1
ATOM 3822 O O . GLN A 1 515 ? -4.663 16.614 -11.877 1.00 96.94 515 GLN A O 1
ATOM 3827 N N . ILE A 1 516 ? -5.114 15.228 -13.572 1.00 97.69 516 ILE A N 1
ATOM 3828 C CA . ILE A 1 516 ? -4.375 16.004 -14.573 1.00 97.69 516 ILE A CA 1
ATOM 3829 C C . ILE A 1 516 ? -5.259 17.154 -15.063 1.00 97.69 516 ILE A C 1
ATOM 3831 O O . ILE A 1 516 ? -6.393 16.939 -15.490 1.00 97.69 516 ILE A O 1
ATOM 3835 N N . ASP A 1 517 ? -4.713 18.373 -15.086 1.00 95.06 517 ASP A N 1
ATOM 3836 C CA . ASP A 1 517 ? -5.397 19.548 -15.634 1.00 95.06 517 ASP A CA 1
ATOM 3837 C C . ASP A 1 517 ? -5.985 19.278 -17.033 1.00 95.06 517 ASP A C 1
ATOM 3839 O O . ASP A 1 517 ? -5.253 19.124 -18.015 1.00 95.06 517 ASP A O 1
ATOM 3843 N N . GLY A 1 518 ? -7.318 19.299 -17.132 1.00 95.06 518 GLY A N 1
ATOM 3844 C CA . GLY A 1 518 ? -8.054 19.151 -18.391 1.00 95.06 518 GLY A CA 1
ATOM 3845 C C . GLY A 1 518 ? -8.573 17.744 -18.702 1.00 95.06 518 GLY A C 1
ATOM 3846 O O . GLY A 1 518 ? -9.210 17.593 -19.741 1.00 95.06 518 GLY A O 1
ATOM 3847 N N . VAL A 1 519 ? -8.352 16.764 -17.822 1.00 98.44 519 VAL A N 1
ATOM 3848 C CA . VAL A 1 519 ? -8.903 15.401 -17.916 1.00 98.44 519 VAL A CA 1
ATOM 3849 C C . VAL A 1 519 ? -10.064 15.257 -16.928 1.00 98.44 519 VAL A C 1
ATOM 3851 O O . VAL A 1 519 ? -9.942 15.677 -15.781 1.00 98.44 519 VAL A O 1
ATOM 3854 N N . ASP A 1 520 ? -11.184 14.670 -17.352 1.00 97.81 520 ASP A N 1
ATOM 3855 C CA . ASP A 1 520 ? -12.336 14.416 -16.476 1.00 97.81 520 ASP A CA 1
ATOM 3856 C C . ASP A 1 520 ? -13.064 13.132 -16.886 1.00 97.81 520 ASP A C 1
ATOM 3858 O O . ASP A 1 520 ? -13.802 13.107 -17.872 1.00 97.81 520 ASP A O 1
ATOM 3862 N N . HIS A 1 521 ? -12.847 12.077 -16.103 1.00 98.25 521 HIS A N 1
ATOM 3863 C CA . HIS A 1 521 ? -13.494 10.770 -16.238 1.00 98.25 521 HIS A CA 1
ATOM 3864 C C . HIS A 1 521 ? -14.127 10.307 -14.920 1.00 98.25 521 HIS A C 1
ATOM 3866 O O . HIS A 1 521 ? -14.370 9.114 -14.733 1.00 98.25 521 HIS A O 1
ATOM 3872 N N . ALA A 1 522 ? -14.396 11.233 -13.992 1.00 97.44 522 ALA A N 1
ATOM 3873 C CA . ALA A 1 522 ? -14.907 10.894 -12.663 1.00 97.44 522 ALA A CA 1
ATOM 3874 C C . ALA A 1 522 ? -16.289 10.222 -12.721 1.00 97.44 522 ALA A C 1
ATOM 3876 O O . ALA A 1 522 ? -16.536 9.279 -11.981 1.00 97.44 522 ALA A O 1
ATOM 3877 N N . GLY A 1 523 ? -17.159 10.647 -13.647 1.00 97.88 523 GLY A N 1
ATOM 3878 C CA . GLY A 1 523 ? -18.468 10.012 -13.849 1.00 97.88 523 GLY A CA 1
ATOM 3879 C C . GLY A 1 523 ? -18.357 8.563 -14.333 1.00 97.88 523 GLY A C 1
ATOM 3880 O O . GLY A 1 523 ? -19.020 7.685 -13.798 1.00 97.88 523 GLY A O 1
ATOM 3881 N N . THR A 1 524 ? -17.464 8.294 -15.291 1.00 98.56 524 THR A N 1
ATOM 3882 C CA . THR A 1 524 ? -17.182 6.925 -15.750 1.00 98.56 524 THR A CA 1
ATOM 3883 C C . THR A 1 524 ? -16.610 6.078 -14.612 1.00 98.56 524 THR A C 1
ATOM 3885 O O . THR A 1 524 ? -16.963 4.912 -14.474 1.00 98.56 524 THR A O 1
ATOM 3888 N N . ALA A 1 525 ? -15.736 6.652 -13.782 1.00 98.69 525 ALA A N 1
ATOM 3889 C CA . ALA A 1 525 ? -15.178 5.948 -12.635 1.00 98.69 525 ALA A CA 1
ATOM 3890 C C . ALA A 1 525 ? -16.236 5.594 -11.581 1.00 98.69 525 ALA A C 1
ATOM 3892 O O . ALA A 1 525 ? -16.178 4.498 -11.033 1.00 98.69 525 ALA A O 1
ATOM 3893 N N . ASP A 1 526 ? -17.193 6.490 -11.327 1.00 98.50 526 ASP A N 1
ATOM 3894 C CA . ASP A 1 526 ? -18.295 6.250 -10.392 1.00 98.50 526 ASP A CA 1
ATOM 3895 C C . ASP A 1 526 ? -19.193 5.094 -10.847 1.00 98.50 526 ASP A C 1
ATOM 3897 O O . ASP A 1 526 ? -19.467 4.190 -10.060 1.00 98.50 526 ASP A O 1
ATOM 3901 N N . ASP A 1 527 ? -19.542 5.033 -12.138 1.00 98.50 527 ASP A N 1
ATOM 3902 C CA . ASP A 1 527 ? -20.278 3.893 -12.703 1.00 98.50 527 ASP A CA 1
ATOM 3903 C C . ASP A 1 527 ? -19.487 2.575 -12.539 1.00 98.50 527 ASP A C 1
ATOM 3905 O O . ASP A 1 527 ? -20.036 1.545 -12.138 1.00 98.50 527 ASP A O 1
ATOM 3909 N N . VAL A 1 528 ? -18.177 2.593 -12.825 1.00 98.81 528 VAL A N 1
ATOM 3910 C CA . VAL A 1 528 ? -17.304 1.406 -12.733 1.00 98.81 528 VAL A CA 1
ATOM 3911 C C . VAL A 1 528 ? -17.163 0.902 -11.299 1.00 98.81 528 VAL A C 1
ATOM 3913 O O . VAL A 1 528 ? -17.264 -0.306 -11.057 1.00 98.81 528 VAL A O 1
ATOM 3916 N N . LEU A 1 529 ? -16.922 1.812 -10.354 1.00 98.75 529 LEU A N 1
ATOM 3917 C CA . LEU A 1 529 ? -16.770 1.484 -8.938 1.00 98.75 529 LEU A CA 1
ATOM 3918 C C . LEU A 1 529 ? -18.117 1.148 -8.293 1.00 98.75 529 LEU A C 1
ATOM 3920 O O . LEU A 1 529 ? -18.142 0.316 -7.397 1.00 98.75 529 LEU A O 1
ATOM 3924 N N . GLY A 1 530 ? -19.231 1.672 -8.812 1.00 98.38 530 GLY A N 1
ATOM 3925 C CA . GLY A 1 530 ? -20.572 1.242 -8.414 1.00 98.38 530 GLY A CA 1
ATOM 3926 C C . GLY A 1 530 ? -20.839 -0.214 -8.746 1.00 98.38 530 GLY A C 1
ATOM 3927 O O . GLY A 1 530 ? -21.288 -0.964 -7.891 1.00 98.38 530 GLY A O 1
ATOM 3928 N N . TYR A 1 531 ? -20.457 -0.673 -9.939 1.00 98.62 531 TYR A N 1
ATOM 3929 C CA . TYR A 1 531 ? -20.555 -2.100 -10.251 1.00 98.62 531 TYR A CA 1
ATOM 3930 C C . TYR A 1 531 ? -19.668 -2.963 -9.330 1.00 98.62 531 TYR A C 1
ATOM 3932 O O . TYR A 1 531 ? -20.048 -4.077 -8.979 1.00 98.62 531 TYR A O 1
ATOM 3940 N N . LEU A 1 532 ? -18.491 -2.468 -8.919 1.00 98.75 532 LEU A N 1
ATOM 3941 C CA . LEU A 1 532 ? -17.642 -3.175 -7.952 1.00 98.75 532 LEU A CA 1
ATOM 3942 C C . LEU A 1 532 ? -18.343 -3.335 -6.596 1.00 98.75 532 LEU A C 1
ATOM 3944 O O . LEU A 1 532 ? -18.387 -4.446 -6.075 1.00 98.75 532 LEU A O 1
ATOM 3948 N N . THR A 1 533 ? -18.873 -2.250 -6.034 1.00 98.44 533 THR A N 1
ATOM 3949 C CA . THR A 1 533 ? -19.424 -2.236 -4.671 1.00 98.44 533 THR A CA 1
ATOM 3950 C C . THR A 1 533 ? -20.854 -2.763 -4.582 1.00 98.44 533 THR A C 1
ATOM 3952 O O . THR A 1 533 ? -21.245 -3.245 -3.524 1.00 98.44 533 THR A O 1
ATOM 3955 N N . GLU A 1 534 ? -21.639 -2.699 -5.660 1.00 96.75 534 GLU A N 1
ATOM 3956 C CA . GLU A 1 534 ? -23.062 -3.071 -5.650 1.00 96.75 534 GLU A CA 1
ATOM 3957 C C . GLU A 1 534 ? -23.337 -4.446 -6.275 1.00 96.75 534 GLU A C 1
ATOM 3959 O O . GLU A 1 534 ? -24.259 -5.132 -5.843 1.00 96.75 534 GLU A O 1
ATOM 3964 N N . GLU A 1 535 ? -22.569 -4.855 -7.291 1.00 97.69 535 GLU A N 1
ATOM 3965 C CA . GLU A 1 535 ? -22.852 -6.077 -8.066 1.00 97.69 535 GLU A CA 1
ATOM 3966 C C . GLU A 1 535 ? -21.812 -7.187 -7.850 1.00 97.69 535 GLU A C 1
ATOM 3968 O O . GLU A 1 535 ? -22.109 -8.355 -8.098 1.00 97.69 535 GLU A O 1
ATOM 3973 N N . LEU A 1 536 ? -20.587 -6.848 -7.427 1.00 98.56 536 LEU A N 1
ATOM 3974 C CA . LEU A 1 536 ? -19.521 -7.828 -7.169 1.00 98.56 536 LEU A CA 1
ATOM 3975 C C . LEU A 1 536 ? -19.215 -8.027 -5.687 1.00 98.56 536 LEU A C 1
ATOM 3977 O O . LEU A 1 536 ? -18.504 -8.975 -5.362 1.00 98.56 536 LEU A O 1
ATOM 3981 N N . TYR A 1 537 ? -19.697 -7.161 -4.798 1.00 98.56 537 TYR A N 1
ATOM 3982 C CA . TYR A 1 537 ? -19.564 -7.396 -3.366 1.00 98.56 537 TYR A CA 1
ATOM 3983 C C . TYR A 1 537 ? -20.551 -8.485 -2.931 1.00 98.56 537 TYR A C 1
ATOM 3985 O O . TYR A 1 537 ? -21.756 -8.364 -3.143 1.00 98.56 537 TYR A O 1
ATOM 3993 N N . ASP A 1 538 ? -20.030 -9.556 -2.341 1.00 98.12 538 ASP A N 1
ATOM 3994 C CA . ASP A 1 538 ? -20.818 -10.646 -1.780 1.00 98.12 538 ASP A CA 1
ATOM 3995 C C . ASP A 1 538 ? -20.961 -10.421 -0.270 1.00 98.12 538 ASP A C 1
ATOM 3997 O O . ASP A 1 538 ? -20.021 -10.645 0.496 1.00 98.12 538 ASP A O 1
ATOM 4001 N N . ASP A 1 539 ? -22.141 -9.959 0.154 1.00 95.62 539 ASP A N 1
ATOM 4002 C CA . ASP A 1 539 ? -22.451 -9.685 1.562 1.00 95.62 539 ASP A CA 1
ATOM 4003 C C . ASP A 1 539 ? -22.345 -10.932 2.458 1.00 95.62 539 ASP A C 1
ATOM 4005 O O . ASP A 1 539 ? -22.023 -10.805 3.639 1.00 95.62 539 ASP A O 1
ATOM 4009 N N . GLU A 1 540 ? -22.637 -12.131 1.933 1.00 94.88 540 GLU A N 1
ATOM 4010 C CA . GLU A 1 540 ? -22.598 -13.378 2.711 1.00 94.88 540 GLU A CA 1
ATOM 4011 C C . GLU A 1 540 ? -21.156 -13.853 2.900 1.00 94.88 540 GLU A C 1
ATOM 4013 O O . GLU A 1 540 ? -20.773 -14.249 4.002 1.00 94.88 540 GLU A O 1
ATOM 4018 N N . ALA A 1 541 ? -20.343 -13.753 1.847 1.00 96.69 541 ALA A N 1
ATOM 4019 C CA . ALA A 1 541 ? -18.926 -14.099 1.897 1.00 96.69 541 ALA A CA 1
ATOM 4020 C C . ALA A 1 541 ? -18.055 -13.017 2.560 1.00 96.69 541 ALA A C 1
ATOM 4022 O O . ALA A 1 541 ? -16.937 -13.301 2.993 1.00 96.69 541 ALA A O 1
ATOM 4023 N N . GLY A 1 542 ? -18.531 -11.768 2.593 1.00 97.19 542 GLY A N 1
ATOM 4024 C CA . GLY A 1 542 ? -17.773 -10.602 3.044 1.00 97.19 542 GLY A CA 1
ATOM 4025 C C . GLY A 1 542 ? -16.541 -10.311 2.180 1.00 97.19 542 GLY A C 1
ATOM 4026 O O . GLY A 1 542 ? -15.523 -9.837 2.676 1.00 97.19 542 GLY A O 1
ATOM 4027 N N . THR A 1 543 ? -16.591 -10.636 0.889 1.00 98.62 543 THR A N 1
ATOM 4028 C CA . THR A 1 543 ? -15.499 -10.406 -0.070 1.00 98.62 543 THR A CA 1
ATOM 4029 C C . THR A 1 543 ? -16.065 -10.098 -1.458 1.00 98.62 543 THR A C 1
ATOM 4031 O O . THR A 1 543 ? -17.277 -10.062 -1.650 1.00 98.62 543 THR A O 1
ATOM 4034 N N . PHE A 1 544 ? -15.199 -9.844 -2.438 1.00 98.62 544 PHE A N 1
ATOM 4035 C CA . PHE A 1 544 ? -15.615 -9.559 -3.808 1.00 98.62 544 PHE A CA 1
ATOM 4036 C C . PHE A 1 544 ? -15.562 -10.813 -4.674 1.00 98.62 544 PHE A C 1
ATOM 4038 O O . PHE A 1 544 ? -14.527 -11.477 -4.776 1.00 98.62 544 PHE A O 1
ATOM 4045 N N . ALA A 1 545 ? -16.665 -11.088 -5.359 1.00 98.50 545 ALA A N 1
ATOM 4046 C CA . ALA A 1 545 ? -16.763 -12.172 -6.313 1.00 98.50 545 ALA A CA 1
ATOM 4047 C C . ALA A 1 545 ? -15.804 -11.959 -7.497 1.00 98.50 545 ALA A C 1
ATOM 4049 O O . ALA A 1 545 ? -15.698 -10.862 -8.059 1.00 98.50 545 ALA A O 1
ATOM 4050 N N . SER A 1 546 ? -15.134 -13.031 -7.936 1.00 97.31 546 SER A N 1
ATOM 4051 C CA . SER A 1 546 ? -14.327 -13.005 -9.168 1.00 97.31 546 SER A CA 1
ATOM 4052 C C . SER A 1 546 ? -15.175 -12.712 -10.408 1.00 97.31 546 SER A C 1
ATOM 4054 O O . SER A 1 546 ? -14.674 -12.136 -11.372 1.00 97.31 546 SER A O 1
ATOM 4056 N N . GLY A 1 547 ? -16.467 -13.022 -10.354 1.00 95.12 547 GLY A N 1
ATOM 4057 C CA . GLY A 1 547 ? -17.465 -12.741 -11.371 1.00 95.12 547 GLY A CA 1
ATOM 4058 C C . GLY A 1 547 ? -18.870 -12.890 -10.779 1.00 95.12 547 GLY A C 1
ATOM 4059 O O . GLY A 1 547 ? -19.038 -13.582 -9.780 1.00 95.12 547 GLY A O 1
ATOM 4060 N N . PRO A 1 548 ? -19.897 -12.266 -11.381 1.00 90.44 548 PRO A N 1
ATOM 4061 C CA . PRO A 1 548 ? -21.233 -12.150 -10.779 1.00 90.44 548 PRO A CA 1
ATOM 4062 C C . PRO A 1 548 ? -21.973 -13.485 -10.580 1.00 90.44 548 PRO A C 1
ATOM 4064 O O . PRO A 1 548 ? -22.917 -13.550 -9.803 1.00 90.44 548 PRO A O 1
ATOM 4067 N N . ASP A 1 549 ? -21.571 -14.538 -11.296 1.00 92.00 549 ASP A N 1
ATOM 4068 C CA . ASP A 1 549 ? -22.188 -15.869 -11.234 1.00 92.00 549 ASP A CA 1
ATOM 4069 C C . ASP A 1 549 ? -21.203 -16.949 -10.737 1.00 92.00 549 ASP A C 1
ATOM 4071 O O . ASP A 1 549 ? -21.494 -18.146 -10.841 1.00 92.00 549 ASP A O 1
ATOM 4075 N N . ASP A 1 550 ? -20.016 -16.554 -10.264 1.00 97.00 550 ASP A N 1
ATOM 4076 C CA . ASP A 1 550 ? -18.995 -17.506 -9.831 1.00 97.00 550 ASP A CA 1
ATOM 4077 C C . ASP A 1 550 ? -19.352 -18.090 -8.456 1.00 97.00 550 ASP A C 1
ATOM 4079 O O . ASP A 1 550 ? -19.853 -17.403 -7.576 1.00 97.00 550 ASP A O 1
ATOM 4083 N N . SER A 1 551 ? -19.085 -19.382 -8.260 1.00 96.81 551 SER A N 1
ATOM 4084 C CA . SER A 1 551 ? -19.190 -20.052 -6.950 1.00 96.81 551 SER A CA 1
ATOM 4085 C C . SER A 1 551 ? -17.829 -20.237 -6.274 1.00 96.81 551 SER A C 1
ATOM 4087 O O . SER A 1 551 ? -17.705 -20.896 -5.245 1.00 96.81 551 SER A O 1
ATOM 4089 N N . THR A 1 552 ? -16.779 -19.734 -6.916 1.00 98.25 552 THR A N 1
ATOM 4090 C CA . THR A 1 552 ? -15.399 -19.865 -6.474 1.00 98.25 552 THR A CA 1
ATOM 4091 C C . THR A 1 552 ? -14.689 -18.560 -6.777 1.00 98.25 552 THR A C 1
ATOM 4093 O O . THR A 1 552 ? -14.634 -18.149 -7.936 1.00 98.25 552 THR A O 1
ATOM 4096 N N . TYR A 1 553 ? -14.175 -17.899 -5.745 1.00 98.50 553 TYR A N 1
ATOM 4097 C CA . TYR A 1 553 ? -13.510 -16.608 -5.877 1.00 98.50 553 TYR A CA 1
ATOM 4098 C C . TYR A 1 553 ? -12.004 -16.800 -5.764 1.00 98.50 553 TYR A C 1
ATOM 4100 O O . TYR A 1 553 ? -11.480 -17.003 -4.671 1.00 98.50 553 TYR A O 1
ATOM 4108 N N . THR A 1 554 ? -11.304 -16.739 -6.894 1.00 98.44 554 THR A N 1
ATOM 4109 C CA . THR A 1 554 ? -9.840 -16.769 -6.941 1.00 98.44 554 THR A CA 1
ATOM 4110 C C . THR A 1 554 ? -9.304 -15.342 -6.855 1.00 98.44 554 THR A C 1
ATOM 4112 O O . THR A 1 554 ? -9.638 -14.477 -7.677 1.00 98.44 554 THR A O 1
ATOM 4115 N N . ILE A 1 555 ? -8.466 -15.083 -5.852 1.00 98.81 555 ILE A N 1
ATOM 4116 C CA . ILE A 1 555 ? -7.933 -13.754 -5.555 1.00 98.81 555 ILE A CA 1
ATOM 4117 C C . ILE A 1 555 ? -6.416 -13.852 -5.399 1.00 98.81 555 ILE A C 1
ATOM 4119 O O . ILE A 1 555 ? -5.896 -14.412 -4.432 1.00 98.81 555 ILE A O 1
ATOM 4123 N N . THR A 1 556 ? -5.686 -13.274 -6.353 1.00 98.88 556 THR A N 1
ATOM 4124 C CA . THR A 1 556 ? -4.239 -13.081 -6.211 1.00 98.88 556 THR A CA 1
ATOM 4125 C C . THR A 1 556 ? -3.927 -11.847 -5.366 1.00 98.88 556 THR A C 1
ATOM 4127 O O . THR A 1 556 ? -4.736 -10.922 -5.274 1.00 98.88 556 THR A O 1
ATOM 4130 N N . ALA A 1 557 ? -2.699 -11.748 -4.846 1.00 98.75 557 ALA A N 1
ATOM 4131 C CA . ALA A 1 557 ? -2.225 -10.511 -4.218 1.00 98.75 557 ALA A CA 1
ATOM 4132 C C . ALA A 1 557 ? -2.381 -9.297 -5.156 1.00 98.75 557 ALA A C 1
ATOM 4134 O O . ALA A 1 557 ? -2.708 -8.199 -4.715 1.00 98.75 557 ALA A O 1
ATOM 4135 N N . ARG A 1 558 ? -2.223 -9.480 -6.475 1.00 98.44 558 ARG A N 1
ATOM 4136 C CA . ARG A 1 558 ? -2.425 -8.390 -7.436 1.00 98.44 558 ARG A CA 1
ATOM 4137 C C . ARG A 1 558 ? -3.901 -8.016 -7.607 1.00 98.44 558 ARG A C 1
ATOM 4139 O O . ARG A 1 558 ? -4.192 -6.834 -7.765 1.00 98.44 558 ARG A O 1
ATOM 4146 N N . ASP A 1 559 ? -4.813 -8.985 -7.566 1.00 98.88 559 ASP A N 1
ATOM 4147 C CA . ASP A 1 559 ? -6.258 -8.726 -7.613 1.00 98.88 559 ASP A CA 1
ATOM 4148 C C . ASP A 1 559 ? -6.718 -7.963 -6.370 1.00 98.88 559 ASP A C 1
ATOM 4150 O O . ASP A 1 559 ? -7.388 -6.941 -6.501 1.00 98.88 559 ASP A O 1
ATOM 4154 N N . ALA A 1 560 ? -6.268 -8.389 -5.187 1.00 98.88 560 ALA A N 1
ATOM 4155 C CA . ALA A 1 560 ? -6.528 -7.677 -3.943 1.00 98.88 560 ALA A CA 1
ATOM 4156 C C . ALA A 1 560 ? -5.999 -6.236 -3.992 1.00 98.88 560 ALA A C 1
ATOM 4158 O O . ALA A 1 560 ? -6.703 -5.315 -3.598 1.00 98.88 560 ALA A O 1
ATOM 4159 N N . GLY A 1 561 ? -4.805 -6.015 -4.557 1.00 98.75 561 GLY A N 1
ATOM 4160 C CA . GLY A 1 561 ? -4.264 -4.665 -4.731 1.00 98.75 561 GLY A CA 1
ATOM 4161 C C . GLY A 1 561 ? -5.129 -3.787 -5.637 1.00 98.75 561 GLY A C 1
ATOM 4162 O O . GLY A 1 561 ? -5.370 -2.625 -5.317 1.00 98.75 561 GLY A O 1
ATOM 4163 N N . ASP A 1 562 ? -5.621 -4.333 -6.751 1.00 98.88 562 ASP A N 1
ATOM 4164 C CA . ASP A 1 562 ? -6.487 -3.582 -7.661 1.00 98.88 562 ASP A CA 1
ATOM 4165 C C . ASP A 1 562 ? -7.825 -3.214 -6.988 1.00 98.88 562 ASP A C 1
ATOM 4167 O O . ASP A 1 562 ? -8.292 -2.084 -7.139 1.00 98.88 562 ASP A O 1
ATOM 4171 N N . ILE A 1 563 ? -8.414 -4.135 -6.213 1.00 98.94 563 ILE A N 1
ATOM 4172 C CA . ILE A 1 563 ? -9.652 -3.910 -5.445 1.00 98.94 563 ILE A CA 1
ATOM 4173 C C . ILE A 1 563 ? -9.424 -2.852 -4.359 1.00 98.94 563 ILE A C 1
ATOM 4175 O O . ILE A 1 563 ? -10.127 -1.843 -4.346 1.00 98.94 563 ILE A O 1
ATOM 4179 N N . THR A 1 564 ? -8.407 -3.021 -3.505 1.00 98.81 564 THR A N 1
ATOM 4180 C CA . THR A 1 564 ? -8.043 -2.057 -2.450 1.00 98.81 564 THR A CA 1
ATOM 4181 C C . THR A 1 564 ? -7.815 -0.661 -3.023 1.00 98.81 564 THR A C 1
ATOM 4183 O O . THR A 1 564 ? -8.294 0.330 -2.473 1.00 98.81 564 THR A O 1
ATOM 4186 N N . GLY A 1 565 ? -7.127 -0.570 -4.162 1.00 98.25 565 GLY A N 1
ATOM 4187 C CA . GLY A 1 565 ? -6.896 0.695 -4.841 1.00 98.25 565 GLY A CA 1
ATOM 4188 C C . GLY A 1 565 ? -8.179 1.375 -5.333 1.00 98.25 565 GLY A C 1
ATOM 4189 O O . GLY A 1 565 ? -8.341 2.587 -5.164 1.00 98.25 565 GLY A O 1
ATOM 4190 N N . GLY A 1 566 ? -9.097 0.596 -5.911 1.00 98.62 566 GLY A N 1
ATOM 4191 C CA . GLY A 1 566 ? -10.420 1.063 -6.330 1.00 98.62 566 GLY A CA 1
ATOM 4192 C C . GLY A 1 566 ? -11.265 1.572 -5.167 1.00 98.62 566 GLY A C 1
ATOM 4193 O O . GLY A 1 566 ? -11.807 2.674 -5.245 1.00 98.62 566 GLY A O 1
ATOM 4194 N N . LEU A 1 567 ? -11.317 0.811 -4.071 1.00 98.56 567 LEU A N 1
ATOM 4195 C CA . LEU A 1 567 ? -12.036 1.183 -2.851 1.00 98.56 567 LEU A CA 1
ATOM 4196 C C . LEU A 1 567 ? -11.454 2.457 -2.229 1.00 98.56 567 LEU A C 1
ATOM 4198 O O . LEU A 1 567 ? -12.194 3.398 -1.964 1.00 98.56 567 LEU A O 1
ATOM 4202 N N . ASN A 1 568 ? -10.129 2.560 -2.100 1.00 97.06 568 ASN A N 1
ATOM 4203 C CA . ASN A 1 568 ? -9.496 3.788 -1.614 1.00 97.06 568 ASN A CA 1
ATOM 4204 C C . ASN A 1 568 ? -9.854 5.006 -2.484 1.00 97.06 568 ASN A C 1
ATOM 4206 O O . ASN A 1 568 ? -10.158 6.078 -1.969 1.00 97.06 568 ASN A O 1
ATOM 4210 N N . ALA A 1 569 ? -9.840 4.853 -3.811 1.00 97.19 569 ALA A N 1
ATOM 4211 C CA . ALA A 1 569 ? -10.192 5.943 -4.715 1.00 97.19 569 ALA A CA 1
ATOM 4212 C C . ALA A 1 569 ? -11.677 6.341 -4.598 1.00 97.19 569 ALA A C 1
ATOM 4214 O O . ALA A 1 569 ? -11.983 7.534 -4.629 1.00 97.19 569 ALA A O 1
ATOM 4215 N N . ALA A 1 570 ? -12.578 5.368 -4.427 1.00 97.38 570 ALA A N 1
ATOM 4216 C CA . ALA A 1 570 ? -14.001 5.606 -4.192 1.00 97.38 570 ALA A CA 1
ATOM 4217 C C . ALA A 1 570 ? -14.246 6.375 -2.884 1.00 97.38 570 ALA A C 1
ATOM 4219 O O . ALA A 1 570 ? -14.935 7.392 -2.890 1.00 97.38 570 ALA A O 1
ATOM 4220 N N . ASP A 1 571 ? -13.637 5.930 -1.787 1.00 94.75 571 ASP A N 1
ATOM 4221 C CA . ASP A 1 571 ? -13.763 6.564 -0.472 1.00 94.75 571 ASP A CA 1
ATOM 4222 C C . ASP A 1 571 ? -13.242 8.013 -0.492 1.00 94.75 571 ASP A C 1
ATOM 4224 O O . ASP A 1 571 ? -13.923 8.934 -0.051 1.00 94.75 571 ASP A O 1
ATOM 4228 N N . VAL A 1 572 ? -12.078 8.258 -1.107 1.00 92.00 572 VAL A N 1
ATOM 4229 C CA . VAL A 1 572 ? -11.426 9.581 -1.071 1.00 92.00 572 VAL A CA 1
ATOM 4230 C C . VAL A 1 572 ? -12.022 10.596 -2.056 1.00 92.00 572 VAL A C 1
ATOM 4232 O O . VAL A 1 572 ? -11.931 11.805 -1.819 1.00 92.00 572 VAL A O 1
ATOM 4235 N N . LEU A 1 573 ? -12.572 10.156 -3.194 1.00 95.31 573 LEU A N 1
ATOM 4236 C CA . LEU A 1 573 ? -12.976 11.062 -4.284 1.00 95.31 573 LEU A CA 1
ATOM 4237 C C . LEU A 1 573 ? -14.454 10.992 -4.672 1.00 95.31 573 LEU A C 1
ATOM 4239 O O . LEU A 1 573 ? -14.910 11.910 -5.357 1.00 95.31 573 LEU A O 1
ATOM 4243 N N . LEU A 1 574 ? -15.186 9.954 -4.259 1.00 94.38 574 LEU A N 1
ATOM 4244 C CA . LEU A 1 574 ? -16.587 9.747 -4.639 1.00 94.38 574 LEU A CA 1
ATOM 4245 C C . LEU A 1 574 ? -17.565 9.741 -3.451 1.00 94.38 574 LEU A C 1
ATOM 4247 O O . LEU A 1 574 ? -18.765 9.697 -3.699 1.00 94.38 574 LEU A O 1
ATOM 4251 N N . ASP A 1 575 ? -17.084 9.846 -2.204 1.00 81.56 575 ASP A N 1
ATOM 4252 C CA . ASP A 1 575 ? -17.914 9.920 -0.984 1.00 81.56 575 ASP A CA 1
ATOM 4253 C C . ASP A 1 575 ? -18.940 8.769 -0.903 1.00 81.56 575 ASP A C 1
ATOM 4255 O O . ASP A 1 575 ? -20.152 8.975 -0.806 1.00 81.56 575 ASP A O 1
ATOM 4259 N N . ARG A 1 576 ? -18.441 7.529 -1.026 1.00 87.25 576 ARG A N 1
ATOM 4260 C CA . ARG A 1 576 ? -19.246 6.297 -1.022 1.00 87.25 576 ARG A CA 1
ATOM 4261 C C . ARG A 1 576 ? -19.199 5.624 0.356 1.00 87.25 576 ARG A C 1
ATOM 4263 O O . ARG A 1 576 ? -18.231 4.915 0.637 1.00 87.25 576 ARG A O 1
ATOM 4270 N N . PRO A 1 577 ? -20.208 5.820 1.226 1.00 80.44 577 PRO A N 1
ATOM 4271 C CA . PRO A 1 577 ? -20.137 5.399 2.626 1.00 80.44 577 PRO A CA 1
ATOM 4272 C C . PRO A 1 577 ? -20.078 3.877 2.813 1.00 80.44 577 PRO A C 1
ATOM 4274 O O . PRO A 1 577 ? -19.545 3.404 3.814 1.00 80.44 577 PRO A O 1
ATOM 4277 N N . GLU A 1 578 ? -20.591 3.092 1.862 1.00 90.38 578 GLU A N 1
ATOM 4278 C CA . GLU A 1 578 ? -20.540 1.628 1.919 1.00 90.38 578 GLU A CA 1
ATOM 4279 C C . GLU A 1 578 ? -19.104 1.080 1.880 1.00 90.38 578 GLU A C 1
ATOM 4281 O O . GLU A 1 578 ? -18.819 0.046 2.493 1.00 90.38 578 GLU A O 1
ATOM 4286 N N . VAL A 1 579 ? -18.186 1.798 1.223 1.00 95.56 579 VAL A N 1
ATOM 4287 C CA . VAL A 1 579 ? -16.821 1.340 0.930 1.00 95.56 579 VAL A CA 1
ATOM 4288 C C . VAL A 1 579 ? -16.044 0.991 2.191 1.00 95.56 579 VAL A C 1
ATOM 4290 O O . VAL A 1 579 ? -15.308 0.008 2.193 1.00 95.56 579 VAL A O 1
ATOM 4293 N N . GLN A 1 580 ? -16.216 1.755 3.269 1.00 92.44 580 GLN A N 1
ATOM 4294 C CA . GLN A 1 580 ? -15.465 1.539 4.504 1.00 92.44 580 GLN A CA 1
ATOM 4295 C C . GLN A 1 580 ? -15.813 0.192 5.144 1.00 92.44 580 GLN A C 1
ATOM 4297 O O . GLN A 1 580 ? -14.928 -0.607 5.454 1.00 92.44 580 GLN A O 1
ATOM 4302 N N . SER A 1 581 ? -17.111 -0.101 5.262 1.00 91.69 581 SER A N 1
ATOM 4303 C CA . SER A 1 581 ? -17.594 -1.381 5.790 1.00 91.69 581 SER A CA 1
ATOM 4304 C C . SER A 1 581 ? -17.235 -2.563 4.882 1.00 91.69 581 SER A C 1
ATOM 4306 O O . SER A 1 581 ? -16.812 -3.613 5.365 1.00 91.69 581 SER A O 1
ATOM 4308 N N . GLN A 1 582 ? -17.326 -2.379 3.560 1.00 97.56 582 GLN A N 1
ATOM 4309 C CA . GLN A 1 582 ? -16.960 -3.407 2.587 1.00 97.56 582 GLN A CA 1
ATOM 4310 C C . GLN A 1 582 ? -15.460 -3.692 2.596 1.00 97.56 582 GLN A C 1
ATOM 4312 O O . GLN A 1 582 ? -15.066 -4.851 2.513 1.00 97.56 582 GLN A O 1
ATOM 4317 N N . TYR A 1 583 ? -14.617 -2.663 2.730 1.00 98.00 583 TYR A N 1
ATOM 4318 C CA . TYR A 1 583 ? -13.173 -2.834 2.842 1.00 98.00 583 TYR A CA 1
ATOM 4319 C C . TYR A 1 583 ? -12.791 -3.588 4.112 1.00 98.00 583 TYR A C 1
ATOM 4321 O O . TYR A 1 583 ? -12.001 -4.522 4.031 1.00 98.00 583 TYR A O 1
ATOM 4329 N N . ALA A 1 584 ? -13.369 -3.223 5.260 1.00 94.56 584 ALA A N 1
ATOM 4330 C CA . ALA A 1 584 ? -13.127 -3.915 6.524 1.00 94.56 584 ALA A CA 1
ATOM 4331 C C . ALA A 1 584 ? -13.452 -5.411 6.416 1.00 94.56 584 ALA A C 1
ATOM 4333 O O . ALA A 1 584 ? -12.612 -6.261 6.713 1.00 94.56 584 ALA A O 1
ATOM 4334 N N . SER A 1 585 ? -14.643 -5.728 5.903 1.00 96.50 585 SER A N 1
ATOM 4335 C CA . SER A 1 585 ? -15.079 -7.106 5.679 1.00 96.50 585 SER A CA 1
ATOM 4336 C C . SER A 1 585 ? -14.165 -7.837 4.691 1.00 96.50 585 SER A C 1
ATOM 4338 O O . SER A 1 585 ? -13.626 -8.897 5.013 1.00 96.50 585 SER A O 1
ATOM 4340 N N . PHE A 1 586 ? -13.888 -7.221 3.535 1.00 98.62 586 PHE A N 1
ATOM 4341 C CA . PHE A 1 586 ? -12.993 -7.759 2.511 1.00 98.62 586 PHE A CA 1
ATOM 4342 C C . PHE A 1 586 ? -11.607 -8.070 3.070 1.00 98.62 586 PHE A C 1
ATOM 4344 O O . PHE A 1 586 ? -11.057 -9.140 2.784 1.00 98.62 586 PHE A O 1
ATOM 4351 N N . PHE A 1 587 ? -11.057 -7.159 3.874 1.00 98.31 587 PHE A N 1
ATOM 4352 C CA . PHE A 1 587 ? -9.757 -7.323 4.500 1.00 98.31 587 PHE A CA 1
ATOM 4353 C C . PHE A 1 587 ? -9.777 -8.509 5.468 1.00 98.31 587 PHE A C 1
ATOM 4355 O O . PHE A 1 587 ? -8.997 -9.451 5.317 1.00 98.31 587 PHE A O 1
ATOM 4362 N N . ASN A 1 588 ? -10.734 -8.537 6.395 1.00 96.25 588 ASN A N 1
ATOM 4363 C CA . ASN A 1 588 ? -10.819 -9.600 7.391 1.00 96.25 588 ASN A CA 1
ATOM 4364 C C . ASN A 1 588 ? -11.053 -10.982 6.757 1.00 96.25 588 ASN A C 1
ATOM 4366 O O . ASN A 1 588 ? -10.398 -11.963 7.111 1.00 96.25 588 ASN A O 1
ATOM 4370 N N . GLN A 1 589 ? -11.947 -11.076 5.769 1.00 98.00 589 GLN A N 1
ATOM 4371 C CA . GLN A 1 589 ? -12.271 -12.345 5.117 1.00 98.00 589 GLN A CA 1
ATOM 4372 C C . GLN A 1 589 ? -11.155 -12.813 4.178 1.00 98.00 589 GLN A C 1
ATOM 4374 O O . GLN A 1 589 ? -10.785 -13.982 4.198 1.00 98.00 589 GLN A O 1
ATOM 4379 N N . THR A 1 590 ? -10.563 -11.925 3.380 1.00 98.69 590 THR A N 1
ATOM 4380 C CA . THR A 1 590 ? -9.591 -12.335 2.350 1.00 98.69 590 THR A CA 1
ATOM 4381 C C . THR A 1 590 ? -8.170 -12.441 2.906 1.00 98.69 590 THR A C 1
ATOM 4383 O O . THR A 1 590 ? -7.432 -13.378 2.590 1.00 98.69 590 THR A O 1
ATOM 4386 N N . PHE A 1 591 ? -7.766 -11.500 3.761 1.00 98.50 591 PHE A N 1
ATOM 4387 C CA . PHE A 1 591 ? -6.392 -11.392 4.248 1.00 98.50 591 PHE A CA 1
ATOM 4388 C C . PHE A 1 591 ? -6.189 -12.219 5.508 1.00 98.50 591 PHE A C 1
ATOM 4390 O O . PHE A 1 591 ? -5.244 -13.012 5.544 1.00 98.50 591 PHE A O 1
ATOM 4397 N N . ASN A 1 592 ? -7.105 -12.101 6.474 1.00 96.88 592 ASN A N 1
ATOM 4398 C CA . ASN A 1 592 ? -6.983 -12.758 7.774 1.00 96.88 592 ASN A CA 1
ATOM 4399 C C . ASN A 1 592 ? -7.550 -14.186 7.726 1.00 96.88 592 ASN A C 1
ATOM 4401 O O . ASN A 1 592 ? -6.798 -15.158 7.851 1.00 96.88 592 ASN A O 1
ATOM 4405 N N . ARG A 1 593 ? -8.853 -14.356 7.448 1.00 97.00 593 ARG A N 1
ATOM 4406 C CA . ARG A 1 593 ? -9.484 -15.689 7.327 1.00 97.00 593 ARG A CA 1
ATOM 4407 C C . ARG A 1 593 ? -8.924 -16.471 6.139 1.00 97.00 593 ARG A C 1
ATOM 4409 O O . ARG A 1 593 ? -8.543 -17.633 6.293 1.00 97.00 593 ARG A O 1
ATOM 4416 N N . GLY A 1 594 ? -8.844 -15.820 4.978 1.00 98.00 594 GLY A N 1
ATOM 4417 C CA . GLY A 1 594 ? -8.370 -16.395 3.720 1.00 98.00 594 GLY A CA 1
ATOM 4418 C C . GLY A 1 594 ? -6.869 -16.650 3.670 1.00 98.00 594 GLY A C 1
ATOM 4419 O O . GLY A 1 594 ? -6.403 -17.452 2.861 1.00 98.00 594 GLY A O 1
ATOM 4420 N N . ARG A 1 595 ? -6.111 -16.034 4.587 1.00 97.81 595 ARG A N 1
ATOM 4421 C CA . ARG A 1 595 ? -4.650 -16.123 4.675 1.00 97.81 595 ARG A CA 1
ATOM 4422 C C . ARG A 1 595 ? -3.945 -15.626 3.419 1.00 97.81 595 ARG A C 1
ATOM 4424 O O . ARG A 1 595 ? -2.886 -16.155 3.066 1.00 97.81 595 ARG A O 1
ATOM 4431 N N . LEU A 1 596 ? -4.486 -14.602 2.747 1.00 98.69 596 LEU A N 1
ATOM 4432 C CA . LEU A 1 596 ? -3.696 -13.891 1.743 1.00 98.69 596 LEU A CA 1
ATOM 4433 C C . LEU A 1 596 ? -2.445 -13.309 2.410 1.00 98.69 596 LEU A C 1
ATOM 4435 O O . LEU A 1 596 ? -1.353 -13.470 1.872 1.00 98.69 596 LEU A O 1
ATOM 4439 N N . GLN A 1 597 ? -2.563 -12.756 3.623 1.00 97.88 597 GLN A N 1
ATOM 4440 C CA . GLN A 1 597 ? -1.412 -12.566 4.503 1.00 97.88 597 GLN A CA 1
ATOM 4441 C C . GLN A 1 597 ? -1.108 -13.884 5.225 1.00 97.88 597 GLN A C 1
ATOM 4443 O O . GLN A 1 597 ? -1.963 -14.470 5.883 1.00 97.88 597 GLN A O 1
ATOM 4448 N N . ARG A 1 598 ? 0.131 -14.382 5.116 1.00 96.00 598 ARG A N 1
ATOM 4449 C CA . ARG A 1 598 ? 0.457 -15.718 5.654 1.00 96.00 598 ARG A CA 1
ATOM 4450 C C . ARG A 1 598 ? 0.695 -15.755 7.164 1.00 96.00 598 ARG A C 1
ATOM 4452 O O . ARG A 1 598 ? 0.574 -16.812 7.780 1.00 96.00 598 ARG A O 1
ATOM 4459 N N . ALA A 1 599 ? 1.135 -14.632 7.721 1.00 94.69 599 ALA A N 1
ATOM 4460 C CA . ALA A 1 599 ? 1.538 -14.482 9.111 1.00 94.69 599 ALA A CA 1
ATOM 4461 C C . ALA A 1 599 ? 1.527 -13.004 9.509 1.00 94.69 599 ALA A C 1
ATOM 4463 O O . ALA A 1 599 ? 1.750 -12.132 8.672 1.00 94.69 599 ALA A O 1
ATOM 4464 N N . GLU A 1 600 ? 1.368 -12.732 10.793 1.00 92.12 600 GLU A N 1
ATOM 4465 C CA . GLU A 1 600 ? 1.457 -11.387 11.376 1.00 92.12 600 GLU A CA 1
ATOM 4466 C C . GLU A 1 600 ? 2.720 -11.251 12.239 1.00 92.12 600 GLU A C 1
ATOM 4468 O O . GLU A 1 600 ? 3.563 -12.152 12.263 1.00 92.12 600 GLU A O 1
ATOM 4473 N N . ARG A 1 601 ? 2.906 -10.129 12.940 1.00 84.31 601 ARG A N 1
ATOM 4474 C CA . ARG A 1 601 ? 3.977 -9.977 13.943 1.00 84.31 601 ARG A CA 1
ATOM 4475 C C . ARG A 1 601 ? 3.376 -9.510 15.271 1.00 84.31 601 ARG A C 1
ATOM 4477 O O . ARG A 1 601 ? 2.262 -9.004 15.265 1.00 84.31 601 ARG A O 1
ATOM 4484 N N . PRO A 1 602 ? 4.107 -9.624 16.400 1.00 81.44 602 PRO A N 1
ATOM 4485 C CA . PRO A 1 602 ? 3.553 -9.296 17.715 1.00 81.44 602 PRO A CA 1
ATOM 4486 C C . PRO A 1 602 ? 2.938 -7.894 17.816 1.00 81.44 602 PRO A C 1
ATOM 4488 O O . PRO A 1 602 ? 1.961 -7.720 18.523 1.00 81.44 602 PRO A O 1
ATOM 4491 N N . ASN A 1 603 ? 3.472 -6.909 17.085 1.00 73.88 603 ASN A N 1
ATOM 4492 C CA . ASN A 1 603 ? 2.976 -5.529 17.102 1.00 73.88 603 ASN A CA 1
ATOM 4493 C C . ASN A 1 603 ? 1.583 -5.327 16.482 1.00 73.88 603 ASN A C 1
ATOM 4495 O O . ASN A 1 603 ? 0.981 -4.295 16.743 1.00 73.88 603 ASN A O 1
ATOM 4499 N N . SER A 1 604 ? 1.113 -6.246 15.636 1.00 79.19 604 SER A N 1
ATOM 4500 C CA . SER A 1 604 ? -0.210 -6.175 14.994 1.00 79.19 604 SER A CA 1
ATOM 4501 C C . SER A 1 604 ? -1.124 -7.323 15.413 1.00 79.19 604 SER A C 1
ATOM 4503 O O . SER A 1 604 ? -2.134 -7.553 14.765 1.00 79.19 604 SER A O 1
ATOM 4505 N N . ARG A 1 605 ? -0.716 -8.128 16.396 1.00 80.88 605 ARG A N 1
ATOM 4506 C CA . ARG A 1 605 ? -1.440 -9.337 16.778 1.00 80.88 605 ARG A CA 1
ATOM 4507 C C . ARG A 1 605 ? -2.437 -9.011 17.876 1.00 80.88 605 ARG A C 1
ATOM 4509 O O . ARG A 1 605 ? -2.024 -8.624 18.966 1.00 80.88 605 ARG A O 1
ATOM 4516 N N . ASP A 1 606 ? -3.704 -9.284 17.603 1.00 76.00 606 ASP A N 1
ATOM 4517 C CA . ASP A 1 606 ? -4.763 -9.345 18.605 1.00 76.00 606 ASP A CA 1
ATOM 4518 C C . ASP A 1 606 ? -5.178 -10.812 18.822 1.00 76.00 606 ASP A C 1
ATOM 4520 O O . ASP A 1 606 ? -5.656 -11.495 17.912 1.00 76.00 606 ASP A O 1
ATOM 4524 N N . GLU A 1 607 ? -4.960 -11.323 20.037 1.00 77.69 607 GLU A N 1
ATOM 4525 C CA . GLU A 1 607 ? -5.329 -12.698 20.413 1.00 77.69 607 GLU A CA 1
ATOM 4526 C C . GLU A 1 607 ? -6.849 -12.892 20.537 1.00 77.69 607 GLU A C 1
ATOM 4528 O O . GLU A 1 607 ? -7.314 -14.032 20.575 1.00 77.69 607 GLU A O 1
ATOM 4533 N N . ASN A 1 608 ? -7.614 -11.800 20.599 1.00 70.12 608 ASN A N 1
ATOM 4534 C CA . ASN A 1 608 ? -9.072 -11.815 20.649 1.00 70.12 608 ASN A CA 1
ATOM 4535 C C . ASN A 1 608 ? -9.715 -11.645 19.266 1.00 70.12 608 ASN A C 1
ATOM 4537 O O . ASN A 1 608 ? -10.931 -11.811 19.150 1.00 70.12 608 ASN A O 1
ATOM 4541 N N . ALA A 1 609 ? -8.928 -11.343 18.226 1.00 78.44 609 ALA A N 1
ATOM 4542 C CA . ALA A 1 609 ? -9.442 -11.190 16.873 1.00 78.44 609 ALA A CA 1
ATOM 4543 C C . ALA A 1 609 ? -10.124 -12.475 16.382 1.00 78.44 609 ALA A C 1
ATOM 4545 O O . ALA A 1 609 ? -9.659 -13.590 16.626 1.00 78.44 609 ALA A O 1
ATOM 4546 N N . GLU A 1 610 ? -11.206 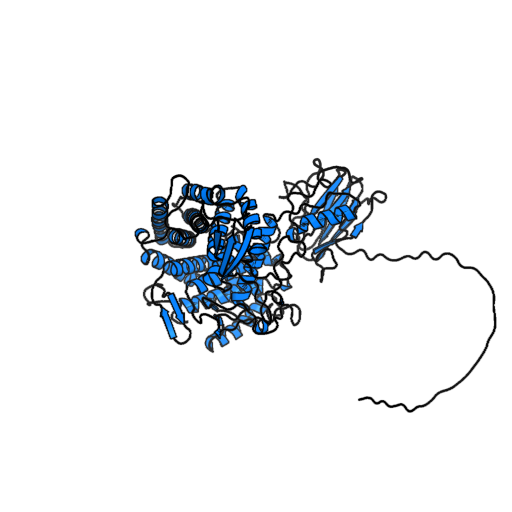-12.311 15.619 1.00 81.62 610 GLU A N 1
ATOM 4547 C CA . GLU A 1 610 ? -11.966 -13.428 15.044 1.00 81.62 610 GLU A CA 1
ATOM 4548 C C . GLU A 1 610 ? -11.071 -14.369 14.217 1.00 81.62 610 GLU A C 1
ATOM 4550 O O . GLU A 1 610 ? -11.173 -15.597 14.313 1.00 81.62 610 GLU A O 1
ATOM 4555 N N . PHE A 1 611 ? -10.155 -13.788 13.433 1.00 89.38 611 PHE A N 1
ATOM 4556 C CA . PHE A 1 611 ? -9.232 -14.509 12.564 1.00 89.38 611 PHE A CA 1
ATOM 4557 C C . PHE A 1 611 ? -7.778 -14.136 12.853 1.00 89.38 611 PHE A C 1
ATOM 4559 O O . PHE A 1 611 ? -7.144 -13.395 12.109 1.00 89.38 611 PHE A O 1
ATOM 4566 N N . THR A 1 612 ? -7.204 -14.698 13.911 1.00 88.75 612 THR A N 1
ATOM 4567 C CA . THR A 1 612 ? -5.782 -14.491 14.208 1.00 88.75 612 THR A CA 1
ATOM 4568 C C . THR A 1 612 ? -4.877 -15.312 13.274 1.00 88.75 612 THR A C 1
ATOM 4570 O O . THR A 1 612 ? -4.996 -16.543 13.174 1.00 88.75 612 THR A O 1
ATOM 4573 N N . LEU A 1 613 ? -3.911 -14.662 12.618 1.00 93.06 613 LEU A N 1
ATOM 4574 C CA . LEU A 1 613 ? -2.887 -15.331 11.802 1.00 93.06 613 LEU A CA 1
ATOM 4575 C C . LEU A 1 613 ? -1.792 -15.951 12.682 1.00 93.06 613 LEU A C 1
ATOM 4577 O O . LEU A 1 613 ? -1.664 -15.591 13.839 1.00 93.06 613 LEU A O 1
ATOM 4581 N N . PRO A 1 614 ? -0.967 -16.907 12.221 1.00 93.94 614 PRO A N 1
ATOM 4582 C CA . PRO A 1 614 ? 0.170 -17.367 13.018 1.00 93.94 614 PRO A CA 1
ATOM 4583 C C . PRO A 1 614 ? 1.288 -16.312 13.076 1.00 93.94 614 PRO A C 1
ATOM 4585 O O . PRO A 1 614 ? 1.534 -15.591 12.111 1.00 93.94 614 PRO A O 1
ATOM 4588 N N . LEU A 1 615 ? 2.054 -16.293 14.171 1.00 94.00 615 LEU A N 1
ATOM 4589 C CA . LEU A 1 615 ? 3.347 -15.597 14.209 1.00 94.00 615 LEU A CA 1
ATOM 4590 C C . LEU A 1 615 ? 4.371 -16.283 13.281 1.00 94.00 615 LEU A C 1
ATOM 4592 O O . LEU A 1 615 ? 4.273 -17.495 13.060 1.00 94.00 615 LEU A O 1
ATOM 4596 N N . PRO A 1 616 ? 5.422 -15.584 12.804 1.00 94.50 616 PRO A N 1
ATOM 4597 C CA . PRO A 1 616 ? 6.312 -16.090 11.756 1.00 94.50 616 PRO A CA 1
ATOM 4598 C C . PRO A 1 616 ? 6.978 -17.444 12.082 1.00 94.50 616 PRO A C 1
ATOM 4600 O O . PRO A 1 616 ? 6.953 -18.328 11.225 1.00 94.50 616 PRO A O 1
ATOM 4603 N N . PRO A 1 617 ? 7.488 -17.703 13.311 1.00 92.94 617 PRO A N 1
ATOM 4604 C CA . PRO A 1 617 ? 8.033 -19.018 13.679 1.00 92.94 617 PRO A CA 1
ATOM 4605 C C . PRO A 1 617 ? 7.012 -20.166 13.640 1.00 92.94 617 PRO A C 1
ATOM 4607 O O . PRO A 1 617 ? 7.395 -21.329 13.556 1.00 92.94 617 PRO A O 1
ATOM 4610 N N . MET A 1 618 ? 5.718 -19.846 13.727 1.00 91.12 618 MET A N 1
ATOM 4611 C CA . MET A 1 618 ? 4.603 -20.797 13.756 1.00 91.12 618 MET A CA 1
ATOM 4612 C C . MET A 1 618 ? 3.858 -20.881 12.418 1.00 91.12 618 MET A C 1
ATOM 4614 O O . MET A 1 618 ? 2.937 -21.685 12.283 1.00 91.12 618 MET A O 1
ATOM 4618 N N . ALA A 1 619 ? 4.270 -20.108 11.412 1.00 92.56 619 ALA A N 1
ATOM 4619 C CA . ALA A 1 619 ? 3.622 -20.016 10.106 1.00 92.56 619 ALA A CA 1
ATOM 4620 C C . ALA A 1 619 ? 3.915 -21.211 9.172 1.00 92.56 619 ALA A C 1
ATOM 4622 O O . ALA A 1 619 ? 3.771 -21.108 7.959 1.00 92.56 619 ALA A O 1
ATOM 4623 N N . GLY A 1 620 ? 4.325 -22.363 9.713 1.00 89.44 620 GLY A N 1
ATOM 4624 C CA . GLY A 1 620 ? 4.721 -23.550 8.946 1.00 89.44 620 GLY A CA 1
ATOM 4625 C C . GLY A 1 620 ? 6.188 -23.538 8.495 1.00 89.44 620 GLY A C 1
ATOM 4626 O O . GLY A 1 620 ? 6.886 -22.540 8.626 1.00 89.44 620 GLY A O 1
ATOM 4627 N N . GLY A 1 621 ? 6.680 -24.672 7.988 1.00 91.12 621 GLY A N 1
ATOM 4628 C CA . GLY A 1 621 ? 8.108 -24.867 7.694 1.00 91.12 621 GLY A CA 1
ATOM 4629 C C . GLY A 1 621 ? 8.936 -25.327 8.900 1.00 91.12 621 GLY A C 1
ATOM 4630 O O . GLY A 1 621 ? 8.431 -25.409 10.015 1.00 91.12 621 GLY A O 1
ATOM 4631 N N . GLU A 1 622 ? 10.214 -25.662 8.679 1.00 94.44 622 GLU A N 1
ATOM 4632 C CA . GLU A 1 622 ? 11.117 -26.113 9.758 1.00 94.44 622 GLU A CA 1
ATOM 4633 C C . GLU A 1 622 ? 11.401 -25.001 10.780 1.00 94.44 622 GLU A C 1
ATOM 4635 O O . GLU A 1 622 ? 11.445 -25.272 11.978 1.00 94.44 622 GLU A O 1
ATOM 4640 N N . PHE A 1 623 ? 11.543 -23.759 10.308 1.00 96.12 623 PHE A N 1
ATOM 4641 C CA . PHE A 1 623 ? 11.881 -22.593 11.132 1.00 96.12 623 PHE A CA 1
ATOM 4642 C C . PHE A 1 623 ? 10.841 -21.464 11.078 1.00 96.12 623 PHE A C 1
ATOM 4644 O O . PHE A 1 623 ? 11.066 -20.396 11.648 1.00 96.12 623 PHE A O 1
ATOM 4651 N N . GLY A 1 624 ? 9.711 -21.682 10.403 1.00 96.12 624 GLY A N 1
ATOM 4652 C CA . GLY A 1 624 ? 8.713 -20.645 10.152 1.00 96.12 624 GLY A CA 1
ATOM 4653 C C . GLY A 1 624 ? 8.799 -20.017 8.758 1.00 96.12 624 GLY A C 1
ATOM 4654 O O . GLY A 1 624 ? 9.645 -20.374 7.930 1.00 96.12 624 GLY A O 1
ATOM 4655 N N . GLN A 1 625 ? 7.928 -19.035 8.528 1.00 95.94 625 GLN A N 1
ATOM 4656 C CA . GLN A 1 625 ? 7.834 -18.253 7.293 1.00 95.94 625 GLN A CA 1
ATOM 4657 C C . GLN A 1 625 ? 7.708 -16.762 7.596 1.00 95.94 625 GLN A C 1
ATOM 4659 O O . GLN A 1 625 ? 7.197 -16.375 8.645 1.00 95.94 625 GLN A O 1
ATOM 4664 N N . ALA A 1 626 ? 8.145 -15.912 6.669 1.00 96.19 626 ALA A N 1
ATOM 4665 C CA . ALA A 1 626 ? 8.025 -14.466 6.811 1.00 96.19 626 ALA A CA 1
ATOM 4666 C C . ALA A 1 626 ? 6.571 -13.966 6.734 1.00 96.19 626 ALA A C 1
ATOM 4668 O O . ALA A 1 626 ? 5.751 -14.525 6.022 1.00 96.19 626 ALA A O 1
ATOM 4669 N N . ALA A 1 627 ? 6.265 -12.860 7.415 1.00 95.81 627 ALA A N 1
ATOM 4670 C CA . ALA A 1 627 ? 4.971 -12.175 7.338 1.00 95.81 627 ALA A CA 1
ATOM 4671 C C . ALA A 1 627 ? 4.818 -11.406 6.009 1.00 95.81 627 ALA A C 1
ATOM 4673 O O . ALA A 1 627 ? 4.994 -10.189 5.966 1.00 95.81 627 ALA A O 1
ATOM 4674 N N . VAL A 1 628 ? 4.561 -12.130 4.919 1.00 97.75 628 VAL A N 1
ATOM 4675 C CA . VAL A 1 628 ? 4.359 -11.600 3.558 1.00 97.75 628 VAL A CA 1
ATOM 4676 C C . VAL A 1 628 ? 3.162 -12.261 2.881 1.00 97.75 628 VAL A C 1
ATOM 4678 O O . VAL A 1 628 ? 2.744 -13.347 3.295 1.00 97.75 628 VAL A O 1
ATOM 4681 N N . TYR A 1 629 ? 2.655 -11.668 1.801 1.00 98.56 629 TYR A N 1
ATOM 4682 C CA . TYR A 1 629 ? 1.514 -12.238 1.084 1.00 98.56 629 TYR A CA 1
ATOM 4683 C C . TYR A 1 629 ? 1.823 -13.602 0.458 1.00 98.56 629 TYR A C 1
ATOM 4685 O O . TYR A 1 629 ? 2.932 -13.847 -0.029 1.00 98.56 629 TYR A O 1
ATOM 4693 N N . ASN A 1 630 ? 0.840 -14.498 0.477 1.00 98.38 630 ASN A N 1
ATOM 4694 C CA . ASN A 1 630 ? 0.737 -15.600 -0.475 1.00 98.38 630 ASN A CA 1
ATOM 4695 C C . ASN A 1 630 ? 0.409 -15.039 -1.864 1.00 98.38 630 ASN A C 1
ATOM 4697 O O . ASN A 1 630 ? -0.092 -13.920 -1.993 1.00 98.38 630 ASN A O 1
ATOM 4701 N N . ARG A 1 631 ? 0.712 -15.799 -2.918 1.00 98.31 631 ARG A N 1
ATOM 4702 C CA . ARG A 1 631 ? 0.425 -15.359 -4.284 1.00 98.31 631 ARG A CA 1
ATOM 4703 C C . ARG A 1 631 ? -1.074 -15.367 -4.555 1.00 98.31 631 ARG A C 1
ATOM 4705 O O . ARG A 1 631 ? -1.561 -14.425 -5.179 1.00 98.31 631 ARG A O 1
ATOM 4712 N N . GLU A 1 632 ? -1.766 -16.418 -4.120 1.00 98.62 632 GLU A N 1
ATOM 4713 C CA . GLU A 1 632 ? -3.163 -16.674 -4.469 1.00 98.62 632 GLU A CA 1
ATOM 4714 C C . GLU A 1 632 ? -3.911 -17.433 -3.368 1.00 98.62 632 GLU A C 1
ATOM 4716 O O . GLU A 1 632 ? -3.386 -18.374 -2.760 1.00 98.62 632 GLU A O 1
ATOM 4721 N N . VAL A 1 633 ? -5.152 -17.007 -3.141 1.00 98.81 633 VAL A N 1
ATOM 4722 C CA . VAL A 1 633 ? -6.133 -17.664 -2.278 1.00 98.81 633 VAL A CA 1
ATOM 4723 C C . VAL A 1 633 ? -7.441 -17.866 -3.037 1.00 98.81 633 VAL A C 1
ATOM 4725 O O . VAL A 1 633 ? -7.734 -17.156 -4.001 1.00 98.81 633 VAL A O 1
ATOM 4728 N N . GLU A 1 634 ? -8.230 -18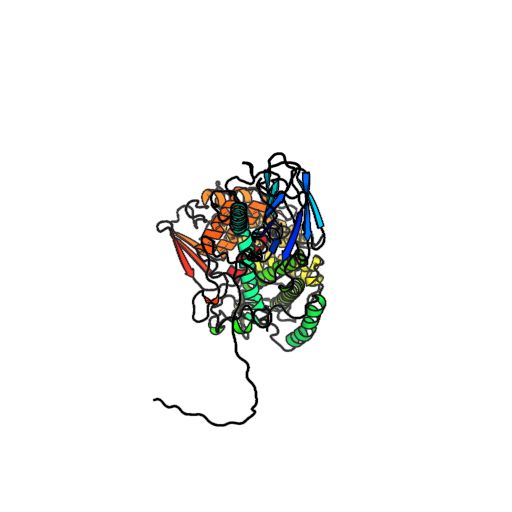.833 -2.590 1.00 98.69 634 GLU A N 1
ATOM 4729 C CA . GLU A 1 634 ? -9.510 -19.188 -3.191 1.00 98.69 634 GLU A CA 1
ATOM 4730 C C . GLU A 1 634 ? -10.582 -19.369 -2.114 1.00 98.69 634 GLU A C 1
ATOM 4732 O O . GLU A 1 634 ? -10.322 -20.014 -1.094 1.00 98.69 634 GLU A O 1
ATOM 4737 N N . TYR A 1 635 ? -11.773 -18.822 -2.357 1.00 98.75 635 TYR A N 1
ATOM 4738 C CA . TYR A 1 635 ? -12.970 -19.026 -1.539 1.00 98.75 635 TYR A CA 1
ATOM 4739 C C . TYR A 1 635 ? -14.013 -19.855 -2.292 1.00 98.75 635 TYR A C 1
ATOM 4741 O O . TYR A 1 635 ? -14.359 -19.515 -3.422 1.00 98.75 635 TYR A O 1
ATOM 4749 N N . ASP A 1 636 ? -14.526 -20.919 -1.674 1.00 98.50 636 ASP A N 1
ATOM 4750 C CA . ASP A 1 636 ? -15.642 -21.732 -2.178 1.00 98.50 636 ASP A CA 1
ATOM 4751 C C . ASP A 1 636 ? -16.945 -21.303 -1.487 1.00 98.50 636 ASP A C 1
ATOM 4753 O O . ASP A 1 636 ? -17.102 -21.494 -0.277 1.00 98.50 636 ASP A O 1
ATOM 4757 N N . THR A 1 637 ? -17.887 -20.747 -2.255 1.00 97.69 637 THR A N 1
ATOM 4758 C CA . THR A 1 637 ? -19.140 -20.192 -1.717 1.00 97.69 637 THR A CA 1
ATOM 4759 C C . THR A 1 637 ? -20.138 -21.267 -1.287 1.00 97.69 637 THR A C 1
ATOM 4761 O O . THR A 1 637 ? -20.987 -21.016 -0.435 1.00 97.69 637 THR A O 1
ATOM 4764 N N . GLU A 1 638 ? -20.058 -22.486 -1.836 1.00 96.62 638 GLU A N 1
ATOM 4765 C CA . GLU A 1 638 ? -20.934 -23.589 -1.425 1.00 96.62 638 GLU A CA 1
ATOM 4766 C C . GLU A 1 638 ? -20.469 -24.205 -0.098 1.00 96.62 638 GLU A C 1
ATOM 4768 O O . GLU A 1 638 ? -21.293 -24.699 0.682 1.00 96.62 638 GLU A O 1
ATOM 4773 N N . ALA A 1 639 ? -19.154 -24.211 0.136 1.00 97.38 639 ALA A N 1
ATOM 4774 C CA . ALA A 1 639 ? -18.537 -24.769 1.335 1.00 97.38 639 ALA A CA 1
ATOM 4775 C C . ALA A 1 639 ? -18.319 -23.744 2.462 1.00 97.38 639 ALA A C 1
ATOM 4777 O O . ALA A 1 639 ? -18.181 -24.163 3.612 1.00 97.38 639 ALA A O 1
ATOM 4778 N N . ASP A 1 640 ? -18.299 -22.444 2.148 1.00 97.44 640 ASP A N 1
ATOM 4779 C CA . ASP A 1 640 ? -17.827 -21.368 3.033 1.00 97.44 640 ASP A CA 1
ATOM 4780 C C . ASP A 1 640 ? -16.394 -21.632 3.552 1.00 97.44 640 ASP A C 1
ATOM 4782 O O . ASP A 1 640 ? -16.063 -21.491 4.736 1.00 97.44 640 ASP A O 1
ATOM 4786 N N . GLU A 1 641 ? -15.518 -22.069 2.641 1.00 98.00 641 GLU A N 1
ATOM 4787 C CA . GLU A 1 641 ? -14.138 -22.456 2.944 1.00 98.00 641 GLU A CA 1
ATOM 4788 C C . GLU A 1 641 ? -13.128 -21.658 2.114 1.00 98.00 641 GLU A C 1
ATOM 4790 O O . GLU A 1 641 ? -13.247 -21.532 0.896 1.00 98.00 641 GLU A O 1
ATOM 4795 N N . TRP A 1 642 ? -12.085 -21.169 2.790 1.00 98.56 642 TRP A N 1
ATOM 4796 C CA . TRP A 1 642 ? -10.913 -20.566 2.161 1.00 98.56 642 TRP A CA 1
ATOM 4797 C C . TRP A 1 642 ? -9.765 -21.569 2.032 1.00 98.56 642 TRP A C 1
ATOM 4799 O O . TRP A 1 642 ? -9.525 -22.389 2.925 1.00 98.56 642 TRP A O 1
ATOM 4809 N N . SER A 1 643 ? -8.982 -21.444 0.962 1.00 98.44 643 SER A N 1
ATOM 4810 C CA . SER A 1 643 ? -7.743 -22.195 0.772 1.00 98.44 643 SER A CA 1
ATOM 4811 C C . SER A 1 643 ? -6.638 -21.346 0.138 1.00 98.44 643 SER A C 1
ATOM 4813 O O . SER A 1 643 ? -6.901 -20.453 -0.659 1.00 98.44 643 SER A O 1
ATOM 4815 N N . VAL A 1 644 ? -5.380 -21.635 0.488 1.00 98.25 644 VAL A N 1
ATOM 4816 C CA . VAL A 1 644 ? -4.207 -21.068 -0.198 1.00 98.25 644 VAL A CA 1
ATOM 4817 C C . VAL A 1 644 ? -3.870 -21.983 -1.374 1.00 98.25 644 VAL A C 1
ATOM 4819 O O . VAL A 1 644 ? -3.450 -23.124 -1.160 1.00 98.25 644 VAL A O 1
ATOM 4822 N N . THR A 1 645 ? -4.066 -21.502 -2.600 1.00 98.19 645 THR A N 1
ATOM 4823 C CA . THR A 1 645 ? -3.842 -22.273 -3.836 1.00 98.19 645 THR A CA 1
ATOM 4824 C C . THR A 1 645 ? -2.419 -22.119 -4.370 1.00 98.19 645 THR A C 1
ATOM 4826 O O . THR A 1 645 ? -1.893 -23.056 -4.978 1.00 98.19 645 THR A O 1
ATOM 4829 N N . ASP A 1 646 ? -1.762 -20.991 -4.078 1.00 97.12 646 ASP A N 1
ATOM 4830 C CA . ASP A 1 646 ? -0.351 -20.743 -4.387 1.00 97.12 646 ASP A CA 1
ATOM 4831 C C . ASP A 1 646 ? 0.338 -19.958 -3.252 1.00 97.12 646 ASP A C 1
ATOM 4833 O O . ASP A 1 646 ? 0.067 -18.778 -3.010 1.00 97.12 646 ASP A O 1
ATOM 4837 N N . ASP A 1 647 ? 1.254 -20.629 -2.547 1.00 95.31 647 ASP A N 1
ATOM 4838 C CA . ASP A 1 647 ? 1.994 -20.097 -1.395 1.00 95.31 647 ASP A CA 1
ATOM 4839 C C . ASP A 1 647 ? 3.324 -19.411 -1.766 1.00 95.31 647 ASP A C 1
ATOM 4841 O O . ASP A 1 647 ? 4.043 -18.910 -0.881 1.00 95.31 647 ASP A O 1
ATOM 4845 N N . THR A 1 648 ? 3.656 -19.350 -3.063 1.00 95.00 648 THR A N 1
ATOM 4846 C CA . THR A 1 648 ? 4.857 -18.662 -3.547 1.00 95.00 648 THR A CA 1
ATOM 4847 C C . THR A 1 648 ? 4.788 -17.165 -3.252 1.00 95.00 648 THR A C 1
ATOM 4849 O O . THR A 1 648 ? 3.717 -16.574 -3.130 1.00 95.00 648 THR A O 1
ATOM 4852 N N . PHE A 1 649 ? 5.948 -16.524 -3.102 1.00 97.88 649 PHE A N 1
ATOM 4853 C CA . PHE A 1 649 ? 6.013 -15.072 -2.972 1.00 97.88 649 PHE A CA 1
ATOM 4854 C C . PHE A 1 649 ? 6.356 -14.443 -4.324 1.00 97.88 649 PHE A C 1
ATOM 4856 O O . PHE A 1 649 ? 7.451 -14.669 -4.846 1.00 97.88 649 PHE A O 1
ATOM 4863 N N . ASP A 1 650 ? 5.444 -13.630 -4.861 1.00 98.50 650 ASP A N 1
ATOM 4864 C CA . ASP A 1 650 ? 5.667 -12.794 -6.045 1.00 98.50 650 ASP A CA 1
ATOM 4865 C C . ASP A 1 650 ? 5.892 -11.342 -5.624 1.00 98.50 650 ASP A C 1
ATOM 4867 O O . ASP A 1 650 ? 5.001 -10.677 -5.091 1.00 98.50 650 ASP A O 1
ATOM 4871 N N . THR A 1 651 ? 7.096 -10.843 -5.883 1.00 98.62 651 THR A N 1
ATOM 4872 C CA . THR A 1 651 ? 7.506 -9.507 -5.459 1.00 98.62 651 THR A CA 1
ATOM 4873 C C . THR A 1 651 ? 6.717 -8.405 -6.166 1.00 98.62 651 THR A C 1
ATOM 4875 O O . THR A 1 651 ? 6.416 -7.384 -5.560 1.00 98.62 651 THR A O 1
ATOM 4878 N N . GLU A 1 652 ? 6.386 -8.554 -7.451 1.00 98.00 652 GLU A N 1
ATOM 4879 C CA . GLU A 1 652 ? 5.617 -7.521 -8.156 1.00 98.00 652 GLU A CA 1
ATOM 4880 C C . GLU A 1 652 ? 4.212 -7.409 -7.559 1.00 98.00 652 GLU A C 1
ATOM 4882 O O . GLU A 1 652 ? 3.772 -6.304 -7.243 1.00 98.00 652 GLU A O 1
ATOM 4887 N N . MET A 1 653 ? 3.539 -8.542 -7.352 1.00 98.50 653 MET A N 1
ATOM 4888 C CA . MET A 1 653 ? 2.169 -8.563 -6.837 1.00 98.50 653 MET A CA 1
ATOM 4889 C C . MET A 1 653 ? 2.094 -8.094 -5.384 1.00 98.50 653 MET A C 1
ATOM 4891 O O . MET A 1 653 ? 1.300 -7.210 -5.064 1.00 98.50 653 MET A O 1
ATOM 4895 N N . ALA A 1 654 ? 2.952 -8.641 -4.519 1.00 98.56 654 ALA A N 1
ATOM 4896 C CA . ALA A 1 654 ? 2.939 -8.329 -3.096 1.00 98.56 654 ALA A CA 1
ATOM 4897 C C . ALA A 1 654 ? 3.266 -6.856 -2.830 1.00 98.56 654 ALA A C 1
ATOM 4899 O O . ALA A 1 654 ? 2.630 -6.216 -1.994 1.00 98.56 654 ALA A O 1
ATOM 4900 N N . LEU A 1 655 ? 4.240 -6.291 -3.554 1.00 98.56 655 LEU A N 1
ATOM 4901 C CA . LEU A 1 655 ? 4.628 -4.900 -3.343 1.00 98.56 655 LEU A CA 1
ATOM 4902 C C . LEU A 1 655 ? 3.664 -3.934 -4.035 1.00 98.56 655 LEU A C 1
ATOM 4904 O O . LEU A 1 655 ? 3.483 -2.829 -3.531 1.00 98.56 655 LEU A O 1
ATOM 4908 N N . TYR A 1 656 ? 2.997 -4.328 -5.125 1.00 98.62 656 TYR A N 1
ATOM 4909 C CA . TYR A 1 656 ? 1.883 -3.550 -5.669 1.00 98.62 656 TYR A CA 1
ATOM 4910 C C . TYR A 1 656 ? 0.726 -3.440 -4.664 1.00 98.62 656 TYR A C 1
ATOM 4912 O O . TYR A 1 656 ? 0.337 -2.325 -4.329 1.00 98.62 656 TYR A O 1
ATOM 4920 N N . LEU A 1 657 ? 0.237 -4.564 -4.124 1.00 98.75 657 LEU A N 1
ATOM 4921 C CA . LEU A 1 657 ? -0.806 -4.575 -3.088 1.00 98.75 657 LEU A CA 1
ATOM 4922 C C . LEU A 1 657 ? -0.392 -3.756 -1.872 1.00 98.75 657 LEU A C 1
ATOM 4924 O O . LEU A 1 657 ? -1.111 -2.854 -1.459 1.00 98.75 657 LEU A O 1
ATOM 4928 N N . SER A 1 658 ? 0.823 -3.992 -1.379 1.00 97.88 658 SER A N 1
ATOM 4929 C CA . SER A 1 658 ? 1.356 -3.233 -0.258 1.00 97.88 658 SER A CA 1
ATOM 4930 C C . SER A 1 658 ? 1.287 -1.726 -0.524 1.00 97.88 658 SER A C 1
ATOM 4932 O O . SER A 1 658 ? 0.900 -0.968 0.364 1.00 97.88 658 SER A O 1
ATOM 4934 N N . ASN A 1 659 ? 1.644 -1.246 -1.728 1.00 96.81 659 ASN A N 1
ATOM 4935 C CA . ASN A 1 659 ? 1.532 0.178 -2.093 1.00 96.81 659 ASN A CA 1
ATOM 4936 C C . ASN A 1 659 ? 0.105 0.719 -1.979 1.00 96.81 659 ASN A C 1
ATOM 4938 O O . ASN A 1 659 ? -0.056 1.850 -1.544 1.00 96.81 659 ASN A O 1
ATOM 4942 N N . GLN A 1 660 ? -0.907 -0.080 -2.293 1.00 97.12 660 GLN A N 1
ATOM 4943 C CA . GLN A 1 660 ? -2.304 0.325 -2.148 1.00 97.12 660 GLN A CA 1
ATOM 4944 C C . GLN A 1 660 ? -2.714 0.393 -0.671 1.00 97.12 660 GLN A C 1
ATOM 4946 O O . GLN A 1 660 ? -3.363 1.347 -0.250 1.00 97.12 660 GLN A O 1
ATOM 4951 N N . GLU A 1 661 ? -2.251 -0.556 0.142 1.00 96.12 661 GLU A N 1
ATOM 4952 C CA . GLU A 1 661 ? -2.577 -0.621 1.570 1.00 96.12 661 GLU A CA 1
ATOM 4953 C C . GLU A 1 661 ? -2.048 0.561 2.376 1.00 96.12 661 GLU A C 1
ATOM 4955 O O . GLU A 1 661 ? -2.767 1.079 3.215 1.00 96.12 661 GLU A O 1
ATOM 4960 N N . ILE A 1 662 ? -0.827 1.047 2.117 1.00 92.50 662 ILE A N 1
ATOM 4961 C CA . ILE A 1 662 ? -0.326 2.226 2.856 1.00 92.50 662 ILE A CA 1
ATOM 4962 C C . ILE A 1 662 ? -1.165 3.481 2.573 1.00 92.50 662 ILE A C 1
ATOM 4964 O O . ILE A 1 662 ? -1.262 4.359 3.422 1.00 92.50 662 ILE A O 1
ATOM 4968 N N . TRP A 1 663 ? -1.768 3.579 1.386 1.00 92.38 663 TRP A N 1
ATOM 4969 C CA . TRP A 1 663 ? -2.573 4.737 0.997 1.00 92.38 663 TRP A CA 1
ATOM 4970 C C . TRP A 1 663 ? -3.988 4.712 1.572 1.00 92.38 663 TRP A C 1
ATOM 4972 O O . TRP A 1 663 ? -4.560 5.779 1.781 1.00 92.38 663 TRP A O 1
ATOM 4982 N N . ILE A 1 664 ? -4.537 3.524 1.834 1.00 91.94 664 ILE A N 1
ATOM 4983 C CA . ILE A 1 664 ? -5.815 3.375 2.541 1.00 91.94 664 ILE A CA 1
ATOM 4984 C C . ILE A 1 664 ? -5.626 3.262 4.060 1.00 91.94 664 ILE A C 1
ATOM 4986 O O . ILE A 1 664 ? -6.572 3.475 4.806 1.00 91.94 664 ILE A O 1
ATOM 4990 N N . SER A 1 665 ? -4.417 2.947 4.529 1.00 89.38 665 SER A N 1
ATOM 4991 C CA . SER A 1 665 ? -4.139 2.762 5.950 1.00 89.38 665 SER A CA 1
ATOM 4992 C C . SER A 1 665 ? -4.143 4.060 6.750 1.00 89.38 665 SER A C 1
ATOM 4994 O O . SER A 1 665 ? -3.859 5.142 6.226 1.00 89.38 665 SER A O 1
ATOM 4996 N N . GLN A 1 666 ? -4.350 3.904 8.052 1.00 78.06 666 GLN A N 1
ATOM 4997 C CA . GLN A 1 666 ? -4.153 4.949 9.043 1.00 78.06 666 GLN A CA 1
ATOM 4998 C C . GLN A 1 666 ? -3.228 4.453 10.148 1.00 78.06 666 GLN A C 1
ATOM 5000 O O . GLN A 1 666 ? -3.227 3.270 10.500 1.00 78.06 666 GLN A O 1
ATOM 5005 N N . TRP A 1 667 ? -2.454 5.373 10.708 1.00 67.38 667 TRP A N 1
ATOM 5006 C CA . TRP A 1 667 ? -1.776 5.158 11.968 1.00 67.38 667 TRP A CA 1
ATOM 5007 C C . TRP A 1 667 ? -2.547 5.924 13.037 1.00 67.38 667 TRP A C 1
ATOM 5009 O O . TRP A 1 667 ? -2.445 7.138 13.154 1.00 67.38 667 TRP A O 1
ATOM 5019 N N . SER A 1 668 ? -3.335 5.187 13.815 1.00 60.56 668 SER A N 1
ATOM 5020 C CA . SER A 1 668 ? -3.980 5.698 15.018 1.00 60.56 668 SER A CA 1
ATOM 5021 C C . SER A 1 668 ? -4.907 6.898 14.798 1.00 60.56 668 SER A C 1
ATOM 5023 O O . SER A 1 668 ? -4.769 7.959 15.401 1.00 60.56 668 SER A O 1
ATOM 5025 N N . GLY A 1 669 ? -5.857 6.726 13.879 1.00 59.84 669 GLY A N 1
ATOM 5026 C CA . GLY A 1 669 ? -6.810 7.770 13.500 1.00 59.84 669 GLY A CA 1
ATOM 5027 C C . GLY A 1 669 ? -6.300 8.719 12.413 1.00 59.84 669 GLY A C 1
ATOM 5028 O O . GLY A 1 669 ? -7.111 9.353 11.741 1.00 59.84 669 GLY A O 1
ATOM 5029 N N . ASP A 1 670 ? -4.982 8.796 12.203 1.00 65.06 670 ASP A N 1
ATOM 5030 C CA . ASP A 1 670 ? -4.383 9.687 11.214 1.00 65.06 670 ASP A CA 1
ATOM 5031 C C . ASP A 1 670 ? -4.036 8.914 9.932 1.00 65.06 670 ASP A C 1
ATOM 5033 O O . ASP A 1 670 ? -3.214 7.991 9.906 1.00 65.06 670 ASP A O 1
ATOM 5037 N N . PHE A 1 671 ? -4.700 9.275 8.833 1.00 69.38 671 PHE A N 1
ATOM 5038 C CA . PHE A 1 671 ? -4.411 8.710 7.518 1.00 69.38 671 PHE A CA 1
ATOM 5039 C C . PHE A 1 671 ? -3.080 9.214 6.981 1.00 69.38 671 PHE A C 1
ATOM 5041 O O . PHE A 1 671 ? -2.706 10.369 7.178 1.00 69.38 671 PHE A O 1
ATOM 5048 N N . TYR A 1 672 ? -2.426 8.376 6.174 1.00 69.81 672 TYR A N 1
ATOM 5049 C CA . TYR A 1 672 ? -1.345 8.851 5.320 1.00 69.81 672 TYR A CA 1
ATOM 5050 C C . TYR A 1 672 ? -1.821 10.039 4.469 1.00 69.81 672 TYR A C 1
ATOM 5052 O O . TYR A 1 672 ? -2.830 9.933 3.759 1.00 69.81 672 TYR A O 1
ATOM 5060 N N . GLU A 1 673 ? -1.088 11.156 4.529 1.00 70.00 673 GLU A N 1
ATOM 5061 C CA . GLU A 1 673 ? -1.473 12.402 3.867 1.00 70.00 673 GLU A CA 1
ATOM 5062 C C . GLU A 1 673 ? -1.830 12.166 2.393 1.00 70.00 673 GLU A C 1
ATOM 5064 O O . GLU A 1 673 ? -1.136 11.450 1.670 1.00 70.00 673 GLU A O 1
ATOM 5069 N N . GLY A 1 674 ? -2.972 12.729 1.977 1.00 75.50 674 GLY A N 1
ATOM 5070 C CA . GLY A 1 674 ? -3.556 12.675 0.633 1.00 75.50 674 GLY A CA 1
ATOM 5071 C C . GLY A 1 674 ? -3.800 11.278 0.045 1.00 75.50 674 GLY A C 1
ATOM 5072 O O . GLY A 1 674 ? -4.177 11.189 -1.127 1.00 75.50 674 GLY A O 1
ATOM 5073 N N . ARG A 1 675 ? -3.636 10.205 0.835 1.00 86.75 675 ARG A N 1
ATOM 5074 C CA . ARG A 1 675 ? -4.151 8.847 0.575 1.00 86.75 675 ARG A CA 1
ATOM 5075 C C . ARG A 1 675 ? -3.851 8.306 -0.825 1.00 86.75 675 ARG A C 1
ATOM 5077 O O . ARG A 1 675 ? -4.679 7.660 -1.465 1.00 86.75 675 ARG A O 1
ATOM 5084 N N . GLY A 1 676 ? -2.653 8.606 -1.330 1.00 87.44 676 GLY A N 1
ATOM 5085 C CA . GLY A 1 676 ? -2.179 8.142 -2.637 1.00 87.44 676 GLY A CA 1
ATOM 5086 C C . GLY A 1 676 ? -2.817 8.823 -3.852 1.00 87.44 676 GLY A C 1
ATOM 5087 O O . GLY A 1 676 ? -2.674 8.320 -4.967 1.00 87.44 676 GLY A O 1
ATOM 5088 N N . VAL A 1 677 ? -3.518 9.948 -3.679 1.00 92.94 677 VAL A N 1
ATOM 5089 C CA . VAL A 1 677 ? -4.072 10.728 -4.794 1.00 92.94 677 VAL A CA 1
ATOM 5090 C C . VAL A 1 677 ? -2.961 11.566 -5.455 1.00 92.94 677 VAL A C 1
ATOM 5092 O O . VAL A 1 677 ? -2.337 12.385 -4.772 1.00 92.94 677 VAL A O 1
ATOM 5095 N N . PRO A 1 678 ? -2.723 11.430 -6.779 1.00 92.00 678 PRO A N 1
ATOM 5096 C CA . PRO A 1 678 ? -1.721 12.207 -7.499 1.00 92.00 678 PRO A CA 1
ATOM 5097 C C . PRO A 1 678 ? -1.862 13.709 -7.258 1.00 92.00 678 PRO A C 1
ATOM 5099 O O . PRO A 1 678 ? -2.951 14.264 -7.404 1.00 92.00 678 PRO A O 1
ATOM 5102 N N . GLY A 1 679 ? -0.753 14.381 -6.947 1.00 85.88 679 GLY A N 1
ATOM 5103 C CA . GLY A 1 679 ? -0.730 15.827 -6.729 1.00 85.88 679 GLY A CA 1
ATOM 5104 C C . GLY A 1 679 ? -1.130 16.277 -5.322 1.00 85.88 679 GLY A C 1
ATOM 5105 O O . GLY A 1 679 ? -1.056 17.474 -5.063 1.00 85.88 679 GLY A O 1
ATOM 5106 N N . ARG A 1 680 ? -1.556 15.371 -4.423 1.00 83.62 680 ARG A N 1
ATOM 5107 C CA . ARG A 1 680 ? -2.010 15.726 -3.060 1.00 83.62 680 ARG A CA 1
ATOM 5108 C C . ARG A 1 680 ? -1.057 15.324 -1.934 1.00 83.62 680 ARG A C 1
ATOM 5110 O O . ARG A 1 680 ? -1.160 15.891 -0.864 1.00 83.62 680 ARG A O 1
ATOM 5117 N N . THR A 1 681 ? -0.143 14.381 -2.161 1.00 67.88 681 THR A N 1
ATOM 5118 C CA . THR A 1 681 ? 0.774 13.830 -1.132 1.00 67.88 681 THR A CA 1
ATOM 5119 C C . THR A 1 681 ? 2.214 14.335 -1.280 1.00 67.88 681 THR A C 1
ATOM 5121 O O . THR A 1 681 ? 3.185 13.638 -0.958 1.00 67.88 681 THR A O 1
ATOM 5124 N N . ASP A 1 682 ? 2.377 15.462 -1.977 1.00 65.38 682 ASP A N 1
ATOM 5125 C CA . ASP A 1 682 ? 3.577 15.700 -2.779 1.00 65.38 682 ASP A CA 1
ATOM 5126 C C . ASP A 1 682 ? 4.516 16.785 -2.246 1.00 65.38 682 ASP A C 1
ATOM 5128 O O . ASP A 1 682 ? 5.605 16.951 -2.802 1.00 65.38 682 ASP A O 1
ATOM 5132 N N . THR A 1 683 ? 4.146 17.455 -1.155 1.00 58.59 683 THR A N 1
ATOM 5133 C CA . THR A 1 683 ? 4.909 18.534 -0.514 1.00 58.59 683 THR A CA 1
ATOM 5134 C C . THR A 1 683 ? 4.696 18.513 0.994 1.00 58.59 683 THR A C 1
ATOM 5136 O O . THR A 1 683 ? 3.576 18.285 1.423 1.00 58.59 683 THR A O 1
ATOM 5139 N N . LEU A 1 684 ? 5.744 18.799 1.771 1.00 58.47 684 LEU A N 1
ATOM 5140 C CA . LEU A 1 684 ? 5.590 19.244 3.158 1.00 58.47 684 LEU A CA 1
ATOM 5141 C C . LEU A 1 684 ? 5.145 20.716 3.112 1.00 58.47 684 LEU A C 1
ATOM 5143 O O . LEU A 1 684 ? 5.870 21.536 2.536 1.00 58.47 684 LEU A O 1
ATOM 5147 N N . ASP A 1 685 ? 3.956 21.033 3.625 1.00 47.12 685 ASP A N 1
ATOM 5148 C CA . ASP A 1 685 ? 3.468 22.420 3.756 1.00 47.12 685 ASP A CA 1
ATOM 5149 C C . ASP A 1 685 ? 4.166 23.190 4.895 1.00 47.12 685 ASP A C 1
ATOM 5151 O O . ASP A 1 685 ? 4.362 22.618 5.994 1.00 47.12 685 ASP A O 1
#

pLDDT: mean 88.78, std 16.08, range [27.42, 98.94]

Organism: NCBI:txid1227485